Protein AF-0000000080941948 (afdb_homodimer)

Sequence (442 aa):
MSKGDKVEVLDFWASPFCGRVKIALEEKGVNHVASEEDVFGAKSELLLKSNPIHQRVPVLLHNDKPIAESAVIVSYIDEVWPSKSLLPSNAYDRAQARFWVDYIDKKVFETGRSIWASNGEERKVGTRDFIEVLKHLEEALGEKEYFGGDAFGYLDIIAIPHSAWFLAYEELGGFKVADHSPKISAWVKRCLQRESVAKVLPDPHKIYQFVLHFRKMSGLDMSKGDKVEVLDFWASPFCGRVKIALEEKGVNHVASEEDVFGAKSELLLKSNPIHQRVPVLLHNDKPIAESAVIVSYIDEVWPSKSLLPSNAYDRAQARFWVDYIDKKVFETGRSIWASNGEERKVGTRDFIEVLKHLEEALGEKEYFGGDAFGYLDIIAIPHSAWFLAYEELGGFKVADHSPKISAWVKRCLQRESVAKVLPDPHKIYQFVLHFRKMSGLD

Radius of gyration: 22.26 Å; Cα contacts (8 Å, |Δi|>4): 668; chains: 2; bounding box: 57×55×51 Å

Solvent-accessible surface area (backbone atoms only — not comparable to full-atom values): 23517 Å² total; per-residue (Å²): 114,78,92,76,68,48,36,36,31,39,26,40,84,84,39,37,49,28,36,23,40,52,27,47,34,46,70,64,63,50,75,66,46,76,43,77,52,46,84,87,62,74,67,50,70,65,50,42,69,56,28,66,86,78,56,58,74,25,31,39,26,55,69,82,42,61,39,51,51,38,74,44,39,38,53,37,49,36,65,75,47,58,89,62,69,37,60,60,88,49,62,68,57,36,35,53,42,51,40,52,47,53,48,43,71,65,42,52,60,54,26,48,46,34,21,65,75,43,60,71,69,57,14,52,50,18,37,53,51,34,52,51,53,45,40,56,50,32,60,65,32,56,88,41,71,24,66,73,29,88,43,84,27,48,55,39,41,66,50,54,35,52,56,35,47,43,56,36,42,23,67,68,49,70,55,55,63,54,80,73,25,47,62,47,44,51,38,50,58,57,49,51,70,35,66,43,42,49,74,56,55,54,57,34,66,59,45,32,52,50,51,53,50,52,28,43,76,69,63,75,95,113,79,90,76,66,47,36,37,32,38,26,40,85,84,39,38,48,28,35,23,41,52,27,47,33,46,71,64,63,50,73,68,46,76,42,77,50,47,85,88,62,72,67,49,70,64,50,42,68,54,28,67,85,79,55,58,74,26,30,39,26,55,71,82,44,60,38,50,50,38,72,43,38,38,53,39,49,34,65,75,47,58,92,62,69,35,61,60,88,50,62,67,58,36,35,52,43,52,42,50,47,52,48,44,71,65,41,52,59,55,26,47,45,35,21,66,76,44,59,71,67,56,14,51,51,17,37,53,51,34,52,52,53,45,41,55,50,32,59,66,31,56,90,42,71,26,65,71,30,89,42,85,26,47,55,41,42,66,50,54,36,51,58,35,47,44,56,38,42,24,68,67,48,69,53,56,62,55,79,72,27,47,64,46,43,51,38,50,57,56,50,52,69,36,65,41,42,50,73,56,54,55,58,34,66,58,45,32,52,49,50,53,50,51,28,42,77,69,63,75,94

Secondary structure (DSSP, 8-state):
--TT--EEEEE-TT-HHHHHHHHHHHHHT---EEEE--SSS---HHHHHHSTTT--S-EEEETTEEEESHHHHHHHHHHHSTTS--S-SSHHHHHHHHHHHHHHHHHHHHHHHHHHT--HHHHHHHHHHHHHHHHHHHHHHTT-SBTTBSS--HHHHHHGGGGGGHHHHHHHHT--HHHH-HHHHHHHHHHHTSHHHHHHSPPHHHHHHHHHHHHHHTT--/--TT--EEEEE-TT-HHHHHHHHHHHHHT---EEEE--SSS---HHHHHHSTTT--S-EEEETTEEEESHHHHHHHHHHHSTTS--S-SSHHHHHHHHHHHHHHHHHHHHHHHHHHT--HHHHHHHHHHHHHHHHHHHHHHTT-SBTTBSS--HHHHHHGGGGGGHHHHHHHHT--HHHH-HHHHHHHHHHHTSHHHHHHSPPHHHHHHHHHHHHHHTT--

pLDDT: mean 95.29, std 6.96, range [37.16, 98.75]

Foldseek 3Di:
DPVDKAKEWADAQLDLLSQLLQLLCVVLVHDYYYDYADPPDDGDPLLCVLCVPPSDDTWMQINHHTDDDSLRNSVVSCVVRVPDHQADDDDVRNVVLVVVLVLCVPQQVVLLCQQLQADDPSNQVSLVSNLVSLVVVLVCCDPALESSHPDHHSSCSSHQLSVLQQVLNCVRSVHHSCVRRVSVVNSNVSVCPDPSNVVRHDHSVVSNVVSVVVCVVVPND/DPVDKAKEWADAQLDLLSQLLQLLCVVLVHDYYYDYADPPDDGDPLLCVLCVPPSDDTWMQINHHTDDDSLRSSVVSCVVRVPDHQADDDDVRNVVLVVVLVLCVPQQVVLLCQQLQADDPSNQVSLVSNLVSLVVVLVCCDPALESSRPDHHSSCSSHQLSVLQQVLNCVRSVHHSCVRRVSVVNSNVSVCPDPSNVVRHDHSVVSNVVSVVVCVVVVND

Structure (mmCIF, N/CA/C/O backbone):
data_AF-0000000080941948-model_v1
#
loop_
_entity.id
_entity.type
_entity.pdbx_description
1 polymer 'Glutathione S-transferase'
#
loop_
_atom_site.group_PDB
_atom_site.id
_atom_site.type_symbol
_atom_site.label_atom_id
_atom_site.label_alt_id
_atom_site.label_comp_id
_atom_site.label_asym_id
_atom_site.label_entity_id
_atom_site.label_seq_id
_atom_site.pdbx_PDB_ins_code
_atom_site.Cartn_x
_atom_site.Cartn_y
_atom_site.Cartn_z
_atom_site.occupancy
_atom_site.B_iso_or_equiv
_atom_site.auth_seq_id
_atom_site.auth_comp_id
_atom_site.auth_asym_id
_atom_site.auth_atom_id
_atom_site.pdbx_PDB_model_num
ATOM 1 N N . MET A 1 1 ? 27.203 -13.016 -3.533 1 37.16 1 MET A N 1
ATOM 2 C CA . MET A 1 1 ? 26.156 -13.656 -2.744 1 37.16 1 MET A CA 1
ATOM 3 C C . MET A 1 1 ? 26.406 -13.461 -1.252 1 37.16 1 MET A C 1
ATOM 5 O O . MET A 1 1 ? 27.469 -13.828 -0.743 1 37.16 1 MET A O 1
ATOM 9 N N . SER A 1 2 ? 25.922 -12.461 -0.66 1 44.16 2 SER A N 1
ATOM 10 C CA . SER A 1 2 ? 26.641 -12.07 0.542 1 44.16 2 SER A CA 1
ATOM 11 C C . SER A 1 2 ? 26.812 -13.242 1.5 1 44.16 2 SER A C 1
ATOM 13 O O . SER A 1 2 ? 25.828 -13.812 1.965 1 44.16 2 SER A O 1
ATOM 15 N N . LYS A 1 3 ? 27.766 -14.141 1.354 1 53.25 3 LYS A N 1
ATOM 16 C CA . LYS A 1 3 ? 28.297 -15.367 1.944 1 53.25 3 LYS A CA 1
ATOM 17 C C . LYS A 1 3 ? 28.047 -15.398 3.449 1 53.25 3 LYS A C 1
ATOM 19 O O . LYS A 1 3 ? 27.969 -16.469 4.047 1 53.25 3 LYS A O 1
ATOM 24 N N . GLY A 1 4 ? 27.406 -14.281 4.047 1 74.44 4 GLY A N 1
ATOM 25 C CA . GLY A 1 4 ? 27.375 -14.297 5.5 1 74.44 4 GLY A CA 1
ATOM 26 C C . GLY A 1 4 ? 26.047 -13.844 6.074 1 74.44 4 GLY A C 1
ATOM 27 O O . GLY A 1 4 ? 25.812 -13.945 7.281 1 74.44 4 GLY A O 1
ATOM 28 N N . ASP A 1 5 ? 25.016 -13.508 5.098 1 87.62 5 ASP A N 1
ATOM 29 C CA . ASP A 1 5 ? 23.766 -13 5.684 1 87.62 5 ASP A CA 1
ATOM 30 C C . ASP A 1 5 ? 22.828 -14.141 6.059 1 87.62 5 ASP A C 1
ATOM 32 O O . ASP A 1 5 ? 22.734 -15.133 5.328 1 87.62 5 ASP A O 1
ATOM 36 N N . LYS A 1 6 ? 22.281 -14.07 7.246 1 96.06 6 LYS A N 1
ATOM 37 C CA . LYS A 1 6 ? 21.172 -14.945 7.625 1 96.06 6 LYS A CA 1
ATOM 38 C C . LYS A 1 6 ? 19.844 -14.414 7.094 1 96.06 6 LYS A C 1
ATOM 40 O O . LYS A 1 6 ? 19.438 -13.305 7.43 1 96.06 6 LYS A O 1
ATOM 45 N N . VAL A 1 7 ? 19.25 -15.188 6.199 1 98.06 7 VAL A N 1
ATOM 46 C CA . VAL A 1 7 ? 17.969 -14.789 5.602 1 98.06 7 VAL A CA 1
ATOM 47 C C . VAL A 1 7 ? 16.906 -15.844 5.898 1 98.06 7 VAL A C 1
ATOM 49 O O . VAL A 1 7 ? 17.062 -17.016 5.523 1 98.06 7 VAL A O 1
ATOM 52 N N . GLU A 1 8 ? 15.852 -15.383 6.617 1 98.12 8 GLU A N 1
ATOM 53 C CA . GLU A 1 8 ? 14.75 -16.266 7 1 98.12 8 GLU A CA 1
ATOM 54 C C . GLU A 1 8 ? 13.398 -15.648 6.648 1 98.12 8 GLU A C 1
ATOM 56 O O . GLU A 1 8 ? 13.211 -14.438 6.781 1 98.12 8 GLU A O 1
ATOM 61 N N . VAL A 1 9 ? 12.516 -16.531 6.16 1 98.38 9 VAL A N 1
ATOM 62 C CA . VAL A 1 9 ? 11.156 -16.094 5.84 1 98.38 9 VAL A CA 1
ATOM 63 C C . VAL A 1 9 ? 10.156 -16.828 6.719 1 98.38 9 VAL A C 1
ATOM 65 O O . VAL A 1 9 ? 10.102 -18.062 6.707 1 98.38 9 VAL A O 1
ATOM 68 N N . LEU A 1 10 ? 9.461 -16.062 7.57 1 98.31 10 LEU A N 1
ATOM 69 C CA . LEU A 1 10 ? 8.289 -16.656 8.211 1 98.31 10 LEU A CA 1
ATOM 70 C C . LEU A 1 10 ? 7.152 -16.828 7.203 1 98.31 10 LEU A C 1
ATOM 72 O O . LEU A 1 10 ? 6.664 -15.852 6.641 1 98.31 10 LEU A O 1
ATOM 76 N N . ASP A 1 11 ? 6.734 -18.031 7.125 1 96.06 11 ASP A N 1
ATOM 77 C CA . ASP A 1 11 ? 6.047 -18.422 5.898 1 96.06 11 ASP A CA 1
ATOM 78 C C . ASP A 1 11 ? 4.746 -19.156 6.215 1 96.06 11 ASP A C 1
ATOM 80 O O . ASP A 1 11 ? 4.508 -19.547 7.359 1 96.06 11 ASP A O 1
ATOM 84 N N . PHE A 1 12 ? 3.916 -19.25 5.219 1 96.19 12 PHE A N 1
ATOM 85 C CA . PHE A 1 12 ? 2.758 -20.125 5.086 1 96.19 12 PHE A CA 1
ATOM 86 C C . PHE A 1 12 ? 2.627 -20.641 3.658 1 96.19 12 PHE A C 1
ATOM 88 O O . PHE A 1 12 ? 2.584 -19.844 2.711 1 96.19 12 PHE A O 1
ATOM 95 N N . TRP A 1 13 ? 2.543 -21.906 3.451 1 95 13 TRP A N 1
ATOM 96 C CA . TRP A 1 13 ? 2.727 -22.531 2.146 1 95 13 TRP A CA 1
ATOM 97 C C . TRP A 1 13 ? 1.67 -22.062 1.158 1 95 13 TRP A C 1
ATOM 99 O O . TRP A 1 13 ? 1.933 -21.969 -0.044 1 95 13 TRP A O 1
ATOM 109 N N . ALA A 1 14 ? 0.53 -21.719 1.651 1 95.38 14 ALA A N 1
ATOM 110 C CA . ALA A 1 14 ? -0.587 -21.422 0.759 1 95.38 14 ALA A CA 1
ATOM 111 C C . ALA A 1 14 ? -0.717 -19.922 0.52 1 95.38 14 ALA A C 1
ATOM 113 O O . ALA A 1 14 ? -1.567 -19.484 -0.258 1 95.38 14 ALA A O 1
ATOM 114 N N . SER A 1 15 ? 0.079 -19.156 1.176 1 96.25 15 SER A N 1
ATOM 115 C CA . SER A 1 15 ? -0.044 -17.703 1.107 1 96.25 15 SER A CA 1
ATOM 116 C C . SER A 1 15 ? 0.596 -17.156 -0.163 1 96.25 15 SER A C 1
ATOM 118 O O . SER A 1 15 ? 1.804 -17.297 -0.366 1 96.25 15 SER A O 1
ATOM 120 N N . PRO A 1 16 ? -0.18 -16.5 -1.015 1 97.75 16 PRO A N 1
ATOM 121 C CA . PRO A 1 16 ? 0.417 -15.852 -2.186 1 97.75 16 PRO A CA 1
ATOM 122 C C . PRO A 1 16 ? 1.403 -14.75 -1.812 1 97.75 16 PRO A C 1
ATOM 124 O O . PRO A 1 16 ? 2.316 -14.445 -2.584 1 97.75 16 PRO A O 1
ATOM 127 N N . PHE A 1 17 ? 1.238 -14.156 -0.664 1 98.12 17 PHE A N 1
ATOM 128 C CA . PHE A 1 17 ? 2.113 -13.078 -0.21 1 98.12 17 PHE A CA 1
ATOM 129 C C . PHE A 1 17 ? 3.484 -13.625 0.175 1 98.12 17 PHE A C 1
ATOM 131 O O . PHE A 1 17 ? 4.508 -12.992 -0.103 1 98.12 17 PHE A O 1
ATOM 138 N N . CYS A 1 18 ? 3.463 -14.766 0.774 1 98.25 18 CYS A N 1
ATOM 139 C CA . CYS A 1 18 ? 4.73 -15.43 1.053 1 98.25 18 CYS A CA 1
ATOM 140 C C . CYS A 1 18 ? 5.43 -15.836 -0.239 1 98.25 18 CYS A C 1
ATOM 142 O O . CYS A 1 18 ? 6.656 -15.773 -0.331 1 98.25 18 CYS A O 1
ATOM 144 N N . GLY A 1 19 ? 4.613 -16.25 -1.201 1 98.44 19 GLY A N 1
ATOM 145 C CA . GLY A 1 19 ? 5.168 -16.609 -2.5 1 98.44 19 GLY A CA 1
ATOM 146 C C . GLY A 1 19 ? 5.938 -15.477 -3.15 1 98.44 19 GLY A C 1
ATOM 147 O O . GLY A 1 19 ? 6.973 -15.703 -3.779 1 98.44 19 GLY A O 1
ATOM 148 N N . ARG A 1 20 ? 5.473 -14.242 -3.016 1 98.69 20 ARG A N 1
ATOM 149 C CA . ARG A 1 20 ? 6.148 -13.062 -3.545 1 98.69 20 ARG A CA 1
ATOM 150 C C . ARG A 1 20 ? 7.59 -12.984 -3.051 1 98.69 20 ARG A C 1
ATOM 152 O O . ARG A 1 20 ? 8.516 -12.82 -3.846 1 98.69 20 ARG A O 1
ATOM 159 N N . VAL A 1 21 ? 7.734 -13.141 -1.764 1 98.75 21 VAL A N 1
ATOM 160 C CA . VAL A 1 21 ? 9.016 -12.969 -1.088 1 98.75 21 VAL A CA 1
ATOM 161 C C . VAL A 1 21 ? 9.984 -14.07 -1.518 1 98.75 21 VAL A C 1
ATOM 163 O O . VAL A 1 21 ? 11.125 -13.797 -1.879 1 98.75 21 VAL A O 1
ATOM 166 N N . LYS A 1 22 ? 9.469 -15.266 -1.565 1 98.56 22 LYS A N 1
ATOM 167 C CA . LYS A 1 22 ? 10.312 -16.406 -1.91 1 98.56 22 LYS A CA 1
ATOM 168 C C . LYS A 1 22 ? 10.75 -16.344 -3.371 1 98.56 22 LYS A C 1
ATOM 170 O O . LYS A 1 22 ? 11.914 -16.625 -3.689 1 98.56 22 LYS A O 1
ATOM 175 N N . ILE A 1 23 ? 9.859 -15.969 -4.227 1 98.5 23 ILE A N 1
ATOM 176 C CA . ILE A 1 23 ? 10.211 -15.844 -5.637 1 98.5 23 ILE A CA 1
ATOM 177 C C . ILE A 1 23 ? 11.266 -14.758 -5.812 1 98.5 23 ILE A C 1
ATOM 179 O O . ILE A 1 23 ? 12.234 -14.938 -6.555 1 98.5 23 ILE A O 1
ATOM 183 N N . ALA A 1 24 ? 11.094 -13.617 -5.141 1 98.31 24 ALA A N 1
ATOM 184 C CA . ALA A 1 24 ? 12.07 -12.531 -5.223 1 98.31 24 ALA A CA 1
ATOM 185 C C . ALA A 1 24 ? 13.453 -13.008 -4.777 1 98.31 24 ALA A C 1
ATOM 187 O O . ALA A 1 24 ? 14.461 -12.711 -5.426 1 98.31 24 ALA A O 1
ATOM 188 N N . LEU A 1 25 ? 13.523 -13.75 -3.68 1 97.94 25 LEU A N 1
ATOM 189 C CA . LEU A 1 25 ? 14.789 -14.266 -3.172 1 97.94 25 LEU A CA 1
ATOM 190 C C . LEU A 1 25 ? 15.422 -15.227 -4.164 1 97.94 25 LEU A C 1
ATOM 192 O O . LEU A 1 25 ? 16.625 -15.188 -4.398 1 97.94 25 LEU A O 1
ATOM 196 N N . GLU A 1 26 ? 14.586 -16.094 -4.738 1 97.25 26 GLU A N 1
ATOM 197 C CA . GLU A 1 26 ? 15.078 -17.016 -5.746 1 97.25 26 GLU A CA 1
ATOM 198 C C . GLU A 1 26 ? 15.641 -16.281 -6.957 1 97.25 26 GLU A C 1
ATOM 200 O O . GLU A 1 26 ? 16.688 -16.641 -7.48 1 97.25 26 GLU A O 1
ATOM 205 N N . GL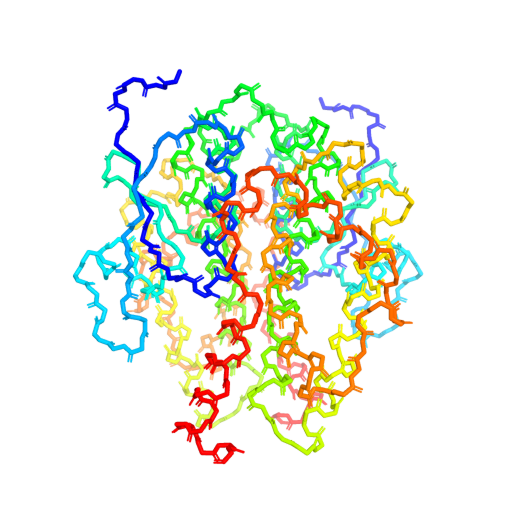U A 1 27 ? 14.938 -15.281 -7.391 1 96.88 27 GLU A N 1
ATOM 206 C CA . GLU A 1 27 ? 15.391 -14.492 -8.531 1 96.88 27 GLU A CA 1
ATOM 207 C C . GLU A 1 27 ? 16.75 -13.859 -8.258 1 96.88 27 GLU A C 1
ATOM 209 O O . GLU A 1 27 ? 17.562 -13.688 -9.172 1 96.88 27 GLU A O 1
ATOM 214 N N . LYS A 1 28 ? 17 -13.516 -6.992 1 96.5 28 LYS A N 1
ATOM 215 C CA . LYS A 1 28 ? 18.25 -12.859 -6.602 1 96.5 28 LYS A CA 1
ATOM 216 C C . LYS A 1 28 ? 19.328 -13.875 -6.25 1 96.5 28 LYS A C 1
ATOM 218 O O . LYS A 1 28 ? 20.484 -13.516 -6.008 1 96.5 28 LYS A O 1
ATOM 223 N N . GLY A 1 29 ? 18.938 -15.109 -6.211 1 95.06 29 GLY A N 1
ATOM 224 C CA . GLY A 1 29 ? 19.891 -16.156 -5.852 1 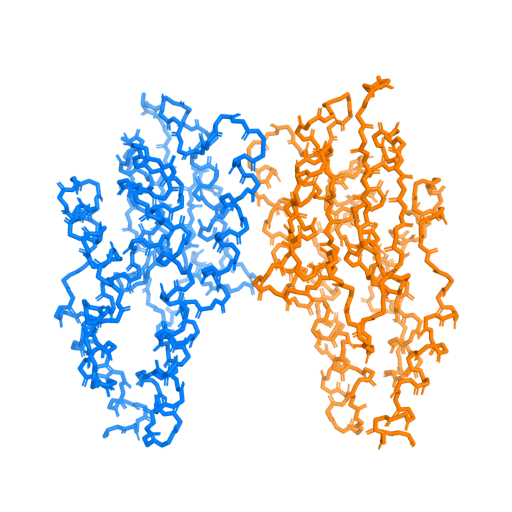95.06 29 GLY A CA 1
ATOM 225 C C . GLY A 1 29 ? 20.312 -16.109 -4.395 1 95.06 29 GLY A C 1
ATOM 226 O O . GLY A 1 29 ? 21.453 -16.422 -4.062 1 95.06 29 GLY A O 1
ATOM 227 N N . VAL A 1 30 ? 19.469 -15.656 -3.539 1 95.94 30 VAL A N 1
ATOM 228 C CA . VAL A 1 30 ? 19.766 -15.508 -2.119 1 95.94 30 VAL A CA 1
ATOM 229 C C . VAL A 1 30 ? 19.328 -16.766 -1.366 1 95.94 30 VAL A C 1
ATOM 231 O O . VAL A 1 30 ? 18.156 -17.141 -1.396 1 95.94 30 VAL A O 1
ATOM 234 N N . ASN A 1 31 ? 20.25 -17.375 -0.738 1 95.75 31 ASN A N 1
ATOM 235 C CA . ASN A 1 31 ? 19.906 -18.5 0.12 1 95.75 31 ASN A CA 1
ATOM 236 C C . ASN A 1 31 ? 19.062 -18.062 1.31 1 95.75 31 ASN A C 1
ATOM 238 O O . ASN A 1 31 ? 19.328 -17.031 1.918 1 95.75 31 ASN A O 1
ATOM 242 N N . HIS A 1 32 ? 18.031 -18.875 1.542 1 96.81 32 HIS A N 1
ATOM 243 C CA . HIS A 1 32 ? 17.141 -18.516 2.639 1 96.81 32 HIS A CA 1
ATOM 244 C C . HIS A 1 32 ? 16.484 -19.766 3.234 1 96.81 32 HIS A C 1
ATOM 246 O O . HIS A 1 32 ? 16.453 -20.828 2.6 1 96.81 32 HIS A O 1
ATOM 252 N N . VAL A 1 33 ? 16.047 -19.547 4.445 1 95.81 33 VAL A N 1
ATOM 253 C CA . VAL A 1 33 ? 15.289 -20.594 5.129 1 95.81 33 VAL A CA 1
ATOM 254 C C . VAL A 1 33 ? 13.844 -20.141 5.301 1 95.81 33 VAL A C 1
ATOM 256 O O . VAL A 1 33 ? 13.578 -18.984 5.609 1 95.81 33 VAL A O 1
ATOM 259 N N . ALA A 1 34 ? 12.953 -21.062 5.016 1 93.75 34 ALA A N 1
ATOM 260 C CA . ALA A 1 34 ? 11.531 -20.781 5.25 1 93.75 34 ALA A CA 1
ATOM 261 C C . ALA A 1 34 ? 11.039 -21.484 6.516 1 93.75 34 ALA A C 1
ATOM 263 O O . ALA A 1 34 ? 11.266 -22.688 6.695 1 93.75 34 ALA A O 1
ATOM 264 N N . SER A 1 35 ? 10.469 -20.719 7.352 1 93.69 35 SER A N 1
ATOM 265 C CA . SER A 1 35 ? 9.883 -21.266 8.57 1 93.69 35 SER A CA 1
ATOM 266 C C . SER A 1 35 ? 8.359 -21.172 8.539 1 93.69 35 SER A C 1
ATOM 268 O O . SER A 1 35 ? 7.793 -20.078 8.633 1 93.69 35 SER A O 1
ATOM 270 N N . GLU A 1 36 ? 7.789 -22.281 8.461 1 92.75 36 GLU A N 1
ATOM 271 C CA . GLU A 1 36 ? 6.336 -22.344 8.344 1 92.75 36 GLU A CA 1
ATOM 272 C C . GLU A 1 36 ? 5.66 -21.922 9.641 1 92.75 36 GLU A C 1
ATOM 274 O O . GLU A 1 36 ? 6.094 -22.297 10.734 1 92.75 36 GLU A O 1
ATOM 279 N N . GLU A 1 37 ? 4.664 -21.125 9.484 1 92.44 37 GLU A N 1
ATOM 280 C CA . GLU A 1 37 ? 3.875 -20.656 10.617 1 92.44 37 GLU A CA 1
ATOM 281 C C . GLU A 1 37 ? 2.488 -21.297 10.625 1 92.44 37 GLU A C 1
ATOM 283 O O . GLU A 1 37 ? 1.922 -21.578 9.57 1 92.44 37 GLU A O 1
ATOM 288 N N . ASP A 1 38 ? 1.988 -21.562 11.781 1 86.94 38 ASP A N 1
ATOM 289 C CA . ASP A 1 38 ? 0.59 -21.953 11.945 1 86.94 38 ASP A CA 1
ATOM 290 C C . ASP A 1 38 ? -0.321 -20.734 11.977 1 86.94 38 ASP A C 1
ATOM 292 O O . ASP A 1 38 ? -0.547 -20.141 13.039 1 86.94 38 ASP A O 1
ATOM 296 N N . VAL A 1 39 ? -0.948 -20.469 10.898 1 80.56 39 VAL A N 1
ATOM 297 C CA . VAL A 1 39 ? -1.672 -19.219 10.781 1 80.56 39 VAL A CA 1
ATOM 298 C C . VAL A 1 39 ? -3.096 -19.391 11.305 1 80.56 39 VAL A C 1
ATOM 300 O O . VAL A 1 39 ? -3.787 -18.406 11.578 1 80.56 39 VAL A O 1
ATOM 303 N N . PHE A 1 40 ? -3.555 -20.531 11.469 1 79.12 40 PHE A N 1
ATOM 304 C CA . PHE A 1 40 ? -4.914 -20.781 11.945 1 79.12 40 PHE A CA 1
ATOM 305 C C . PHE A 1 40 ? -4.91 -21.188 13.406 1 79.12 40 PHE A C 1
ATOM 307 O O . PHE A 1 40 ? -5.961 -21.203 14.055 1 79.12 40 PHE A O 1
ATOM 314 N N . GLY A 1 41 ? -3.732 -21.547 13.836 1 81.12 41 GLY A N 1
ATOM 315 C CA . GLY A 1 41 ? -3.611 -21.938 15.227 1 81.12 41 GLY A CA 1
ATOM 316 C C . GLY A 1 41 ? -2.879 -20.922 16.078 1 81.12 41 GLY A C 1
ATOM 317 O O . GLY A 1 41 ? -3.207 -19.734 16.047 1 81.12 41 GLY A O 1
ATOM 318 N N . ALA A 1 42 ? -2.02 -21.469 16.859 1 85.62 42 ALA A N 1
ATOM 319 C CA . ALA A 1 42 ? -1.243 -20.594 17.734 1 85.62 42 ALA A CA 1
ATOM 320 C C . ALA A 1 42 ? -0.043 -20 17 1 85.62 42 ALA A C 1
ATOM 322 O O . ALA A 1 42 ? 0.848 -20.734 16.562 1 85.62 42 ALA A O 1
ATOM 323 N N . LYS A 1 43 ? -0.06 -18.734 16.844 1 90.62 43 LYS A N 1
ATOM 324 C CA . LYS A 1 43 ? 1.056 -18.047 16.203 1 90.62 43 LYS A CA 1
ATOM 325 C C . LYS A 1 43 ? 2.33 -18.172 17.031 1 90.62 43 LYS A C 1
ATOM 327 O O . LYS A 1 43 ? 2.277 -18.156 18.266 1 90.62 43 LYS A O 1
ATOM 332 N N . SER A 1 44 ? 3.436 -18.297 16.375 1 94 44 SER A N 1
ATOM 333 C CA . SER A 1 44 ? 4.711 -18.453 17.078 1 94 44 SER A CA 1
ATOM 334 C C . SER A 1 44 ? 5.121 -17.156 17.766 1 94 44 SER A C 1
ATOM 336 O O . SER A 1 44 ? 4.734 -16.062 17.344 1 94 44 SER A O 1
ATOM 338 N N . GLU A 1 45 ? 5.91 -17.281 18.781 1 94.75 45 GLU A N 1
ATOM 339 C CA . GLU A 1 45 ? 6.469 -16.125 19.469 1 94.75 45 GLU A CA 1
ATOM 340 C C . GLU A 1 45 ? 7.336 -15.289 18.531 1 94.75 45 GLU A C 1
ATOM 342 O O . GLU A 1 45 ? 7.348 -14.062 18.625 1 94.75 45 GLU A O 1
ATOM 347 N N . LEU A 1 46 ? 7.984 -15.977 17.688 1 95.31 46 LEU A N 1
ATOM 348 C CA . LEU A 1 46 ? 8.852 -15.289 16.734 1 95.31 46 LEU A CA 1
ATOM 349 C C . LEU A 1 46 ? 8.047 -14.398 15.805 1 95.31 46 LEU A C 1
ATOM 351 O O . LEU A 1 46 ? 8.422 -13.25 15.555 1 95.31 46 LEU A O 1
ATOM 355 N N . LEU A 1 47 ? 6.957 -14.914 15.297 1 96.25 47 LEU A N 1
ATOM 356 C CA . LEU A 1 47 ? 6.098 -14.117 14.422 1 96.25 47 LEU A CA 1
ATOM 357 C C . LEU A 1 47 ? 5.52 -12.922 15.172 1 96.25 47 LEU A C 1
ATOM 359 O O . LEU A 1 47 ? 5.539 -11.797 14.664 1 96.25 47 LEU A O 1
ATOM 363 N N . LEU A 1 48 ? 5.055 -13.172 16.391 1 95.75 48 LEU A N 1
ATOM 364 C CA . LEU A 1 48 ? 4.445 -12.117 17.188 1 95.75 48 LEU A CA 1
ATOM 365 C C . LEU A 1 48 ? 5.457 -11.023 17.5 1 95.75 48 LEU A C 1
ATOM 367 O O . LEU A 1 48 ? 5.125 -9.836 17.484 1 95.75 48 LEU A O 1
ATOM 371 N N . LYS A 1 49 ? 6.668 -11.359 17.688 1 96.38 49 LYS A N 1
ATOM 372 C CA . LYS A 1 49 ? 7.734 -10.406 17.984 1 96.38 49 LYS A CA 1
ATOM 373 C C . LYS A 1 49 ? 8.195 -9.688 16.719 1 96.38 49 LYS A C 1
ATOM 375 O O . LYS A 1 49 ? 8.523 -8.5 16.766 1 96.38 49 LYS A O 1
ATOM 380 N N . SER A 1 50 ? 8.188 -10.391 15.602 1 96.62 50 SER A N 1
ATOM 381 C CA . SER A 1 50 ? 8.742 -9.859 14.359 1 96.62 50 SER A CA 1
ATOM 382 C C . SER A 1 50 ? 7.738 -8.961 13.641 1 96.62 50 SER A C 1
ATOM 384 O O . SER A 1 50 ? 8.125 -8.109 12.844 1 96.62 50 SER A O 1
ATOM 386 N N . ASN A 1 51 ? 6.52 -9.164 13.898 1 96.69 51 ASN A N 1
ATOM 387 C CA . ASN A 1 51 ? 5.441 -8.352 13.352 1 96.69 51 ASN A CA 1
ATOM 388 C C . ASN A 1 51 ? 4.355 -8.086 14.383 1 96.69 51 ASN A C 1
ATOM 390 O O . ASN A 1 51 ? 3.225 -8.555 14.242 1 96.69 51 ASN A O 1
ATOM 394 N N . PRO A 1 52 ? 4.621 -7.297 15.336 1 95.12 52 PRO A N 1
ATOM 395 C CA . PRO A 1 52 ? 3.717 -7.125 16.469 1 95.12 52 PRO A CA 1
ATOM 396 C C . PRO A 1 52 ? 2.436 -6.379 16.109 1 95.12 52 PRO A C 1
ATOM 398 O O . PRO A 1 52 ? 1.439 -6.465 16.828 1 95.12 52 PRO A O 1
ATOM 401 N N . ILE A 1 53 ? 2.447 -5.711 15.047 1 95 53 ILE A N 1
ATOM 402 C CA . ILE A 1 53 ? 1.304 -4.891 14.672 1 95 53 ILE A CA 1
ATOM 403 C C . ILE A 1 53 ? 0.245 -5.758 14 1 95 53 ILE A C 1
ATOM 405 O O . ILE A 1 53 ? -0.898 -5.82 14.453 1 95 53 ILE A O 1
ATOM 409 N N . HIS A 1 54 ? 0.603 -6.527 12.945 1 94.12 54 HIS A N 1
ATOM 410 C CA . HIS A 1 54 ? -0.364 -7.297 12.172 1 94.12 54 HIS A CA 1
ATOM 411 C C . HIS A 1 54 ? -0.343 -8.773 12.57 1 94.12 54 HIS A C 1
ATOM 413 O O . HIS A 1 54 ? -1.316 -9.492 12.344 1 94.12 54 HIS A O 1
ATOM 419 N N . GLN A 1 55 ? 0.858 -9.211 13.062 1 95.25 55 GLN A N 1
ATOM 420 C CA . GLN A 1 55 ? 1.046 -10.602 13.469 1 95.25 55 GLN A CA 1
ATOM 421 C C . GLN A 1 55 ? 0.71 -11.562 12.328 1 95.25 55 GLN A C 1
ATOM 423 O O . GLN A 1 55 ? 0.023 -12.562 12.531 1 95.25 55 GLN A O 1
ATOM 428 N N . ARG A 1 56 ? 1.144 -11.211 11.148 1 94.88 56 ARG A N 1
ATOM 429 C CA . ARG A 1 56 ? 0.852 -12.008 9.961 1 94.88 56 ARG A CA 1
ATOM 430 C C . ARG A 1 56 ? 2.127 -12.32 9.188 1 94.88 56 ARG A C 1
ATOM 432 O O . ARG A 1 56 ? 3.145 -11.648 9.352 1 94.88 56 ARG A O 1
ATOM 439 N N . VAL A 1 57 ? 2.08 -13.305 8.367 1 96.62 57 VAL A N 1
ATOM 440 C CA . VAL A 1 57 ? 3.133 -13.625 7.406 1 96.62 57 VAL A CA 1
ATOM 441 C C . VAL A 1 57 ? 2.859 -12.922 6.078 1 96.62 57 VAL A C 1
ATOM 443 O O . VAL A 1 57 ? 1.723 -12.539 5.797 1 96.62 57 VAL A O 1
ATOM 446 N N . PRO A 1 58 ? 3.85 -12.703 5.297 1 98.12 58 PRO A N 1
ATOM 447 C CA . PRO A 1 58 ? 5.258 -13.055 5.492 1 98.12 58 PRO A CA 1
ATOM 448 C C . PRO A 1 58 ? 6.008 -12.031 6.34 1 98.12 58 PRO A C 1
ATOM 450 O O . PRO A 1 58 ? 5.617 -10.859 6.391 1 98.12 58 PRO A O 1
ATOM 453 N N . VAL A 1 59 ? 7.004 -12.484 7.031 1 98.56 59 VAL A N 1
ATOM 454 C CA . VAL A 1 59 ? 8.039 -11.641 7.621 1 98.56 59 VAL A CA 1
ATOM 455 C C . VAL A 1 59 ? 9.414 -12.102 7.148 1 98.56 59 VAL A C 1
ATOM 457 O O . VAL A 1 59 ? 9.727 -13.297 7.207 1 98.56 59 VAL A O 1
ATOM 460 N N . LEU A 1 60 ? 10.18 -11.242 6.57 1 98.75 60 LEU A N 1
ATOM 461 C CA . LEU A 1 60 ? 11.57 -11.516 6.242 1 98.75 60 LEU A CA 1
ATOM 462 C C . LEU A 1 60 ? 12.492 -11.133 7.398 1 98.75 60 LEU A C 1
ATOM 464 O O . LEU A 1 60 ? 12.438 -10 7.887 1 98.75 60 LEU A O 1
ATOM 468 N N . LEU A 1 61 ? 13.203 -12.039 7.859 1 98.5 61 LEU A N 1
ATOM 469 C CA . LEU A 1 61 ? 14.258 -11.773 8.828 1 98.5 61 LEU A CA 1
ATOM 470 C C . LEU A 1 61 ? 15.625 -11.727 8.148 1 98.5 61 LEU A C 1
ATOM 472 O O . LEU A 1 61 ? 16.125 -12.758 7.699 1 98.5 61 LEU A O 1
ATOM 476 N N . HIS A 1 62 ? 16.203 -10.594 7.98 1 98.31 62 HIS A N 1
ATOM 477 C CA . HIS A 1 62 ? 17.547 -10.406 7.453 1 98.31 62 HIS A CA 1
ATOM 478 C C . HIS A 1 62 ? 18.531 -10.078 8.57 1 98.31 62 HIS A C 1
ATOM 480 O O . HIS A 1 62 ? 18.531 -8.961 9.094 1 98.31 62 HIS A O 1
ATOM 486 N N . ASN A 1 63 ? 19.406 -11.039 8.945 1 97.25 63 ASN A N 1
ATOM 487 C CA . ASN A 1 63 ? 20.281 -10.906 10.109 1 97.25 63 ASN A CA 1
ATOM 488 C C . ASN A 1 63 ? 19.5 -10.516 11.352 1 97.25 63 ASN A C 1
ATOM 490 O O . ASN A 1 63 ? 19.859 -9.555 12.047 1 97.25 63 ASN A O 1
ATOM 494 N N . ASP A 1 64 ? 18.344 -11.117 11.484 1 95.88 64 ASP A N 1
ATOM 495 C CA . ASP A 1 64 ? 17.469 -11.055 12.656 1 95.88 64 ASP A CA 1
ATOM 496 C C . ASP A 1 64 ? 16.703 -9.742 12.703 1 95.88 64 ASP A C 1
ATOM 498 O O . ASP A 1 64 ? 16.047 -9.422 13.703 1 95.88 64 ASP A O 1
ATOM 502 N N . LYS A 1 65 ? 16.75 -8.977 11.648 1 97.5 65 LYS A N 1
ATOM 503 C CA . LYS A 1 65 ? 15.938 -7.766 11.523 1 97.5 65 LYS A CA 1
ATOM 504 C C . LYS A 1 65 ? 14.688 -8.023 10.695 1 97.5 65 LYS A C 1
ATOM 506 O O . LYS A 1 65 ? 14.773 -8.414 9.531 1 97.5 65 LYS A O 1
ATOM 511 N N . PRO A 1 66 ? 13.539 -7.75 11.258 1 98.38 66 PRO A N 1
ATOM 512 C CA . PRO A 1 66 ? 12.289 -8.109 10.57 1 98.38 66 PRO A CA 1
ATOM 513 C C . PRO A 1 66 ? 11.836 -7.043 9.578 1 98.38 66 PRO A C 1
ATOM 515 O O . PRO A 1 66 ? 11.984 -5.848 9.844 1 98.38 66 PRO A O 1
ATOM 518 N N . ILE A 1 67 ? 11.391 -7.473 8.5 1 98.44 67 ILE A N 1
ATOM 519 C CA . ILE A 1 67 ? 10.688 -6.664 7.508 1 98.44 67 ILE A CA 1
ATOM 520 C C . ILE A 1 67 ? 9.336 -7.297 7.188 1 98.44 67 ILE A C 1
ATOM 522 O O . ILE A 1 67 ? 9.258 -8.492 6.898 1 98.44 67 ILE A O 1
ATOM 526 N N . ALA A 1 68 ? 8.297 -6.422 7.246 1 97.69 68 ALA A N 1
ATOM 527 C CA . ALA A 1 68 ? 6.945 -6.941 7.039 1 97.69 68 ALA A CA 1
ATOM 528 C C . ALA A 1 68 ? 6.293 -6.297 5.824 1 97.69 68 ALA A C 1
ATOM 530 O O . ALA A 1 68 ? 6.777 -5.285 5.312 1 97.69 68 ALA A O 1
ATOM 531 N N . GLU A 1 69 ? 5.184 -6.891 5.418 1 97.31 69 GLU A N 1
ATOM 532 C CA . GLU A 1 69 ? 4.438 -6.547 4.211 1 97.31 69 GLU A CA 1
ATOM 533 C C . GLU A 1 69 ? 5.156 -7.047 2.957 1 97.31 69 GLU A C 1
ATOM 535 O O . GLU A 1 69 ? 6.258 -6.59 2.646 1 97.31 69 GLU A O 1
ATOM 540 N N . SER A 1 70 ? 4.531 -7.867 2.232 1 98.19 70 SER A N 1
ATOM 541 C CA . SER A 1 70 ? 5.168 -8.633 1.163 1 98.19 70 SER A CA 1
ATOM 542 C C . SER A 1 70 ? 5.723 -7.711 0.082 1 98.19 70 SER A C 1
ATOM 544 O O . SER A 1 70 ? 6.84 -7.91 -0.397 1 98.19 70 SER A O 1
ATOM 546 N N . ALA A 1 71 ? 4.938 -6.664 -0.302 1 97.88 71 ALA A N 1
ATOM 547 C CA . ALA A 1 71 ? 5.418 -5.75 -1.337 1 97.88 71 ALA A CA 1
ATOM 548 C C . ALA A 1 71 ? 6.633 -4.961 -0.853 1 97.88 71 ALA A C 1
ATOM 550 O O . ALA A 1 71 ? 7.559 -4.695 -1.625 1 97.88 71 ALA A O 1
ATOM 551 N N . VAL A 1 72 ? 6.641 -4.578 0.41 1 98.12 72 VAL A N 1
ATOM 552 C CA . VAL A 1 72 ? 7.766 -3.885 1.028 1 98.12 72 VAL A CA 1
ATOM 553 C C . VAL A 1 72 ? 8.984 -4.805 1.054 1 98.12 72 VAL A C 1
ATOM 555 O O . VAL A 1 72 ? 10.094 -4.379 0.722 1 98.12 72 VAL A O 1
ATOM 558 N N . ILE A 1 73 ? 8.758 -6.047 1.401 1 98.69 73 ILE A N 1
ATOM 559 C CA . ILE A 1 73 ? 9.836 -7.027 1.477 1 98.69 73 ILE A CA 1
ATOM 560 C C . ILE A 1 73 ? 10.484 -7.195 0.102 1 98.69 73 ILE A C 1
ATOM 562 O O . ILE A 1 73 ? 11.711 -7.211 -0.017 1 98.69 73 ILE A O 1
ATOM 566 N N . VAL A 1 74 ? 9.672 -7.301 -0.928 1 98.38 74 VAL A N 1
ATOM 567 C CA . VAL A 1 74 ? 10.195 -7.508 -2.275 1 98.38 74 VAL A CA 1
ATOM 568 C C . VAL A 1 74 ? 11.039 -6.301 -2.691 1 98.38 74 VAL A C 1
ATOM 570 O O . VAL A 1 74 ? 12.117 -6.461 -3.271 1 98.38 74 VAL A O 1
ATOM 573 N N . SER A 1 75 ? 10.57 -5.105 -2.404 1 97.12 75 SER A N 1
ATOM 574 C CA . SER A 1 75 ? 11.352 -3.908 -2.688 1 97.12 75 SER A CA 1
ATOM 575 C C . SER A 1 75 ? 12.664 -3.906 -1.916 1 97.12 75 SER A C 1
ATOM 577 O O . SER A 1 75 ? 13.711 -3.549 -2.461 1 97.12 75 SER A O 1
ATOM 579 N N . TYR A 1 76 ? 12.625 -4.324 -0.674 1 98.06 76 TYR A N 1
ATOM 580 C CA . TYR A 1 76 ? 13.812 -4.418 0.166 1 98.06 76 TYR A CA 1
ATOM 581 C C . TYR A 1 76 ? 14.828 -5.387 -0.429 1 98.06 76 TYR A C 1
ATOM 583 O O . TYR A 1 76 ? 16.016 -5.074 -0.522 1 98.06 76 TYR A O 1
ATOM 591 N N . ILE A 1 77 ? 14.383 -6.512 -0.873 1 98 77 ILE A N 1
ATOM 592 C CA . ILE A 1 77 ? 15.227 -7.535 -1.483 1 98 77 ILE A CA 1
ATOM 593 C C . ILE A 1 77 ? 15.93 -6.957 -2.709 1 98 77 ILE A C 1
ATOM 595 O O . ILE A 1 77 ? 17.125 -7.16 -2.895 1 98 77 ILE A O 1
ATOM 599 N N . ASP A 1 78 ? 15.164 -6.238 -3.457 1 96.69 78 ASP A N 1
ATOM 600 C CA . ASP A 1 78 ? 15.727 -5.641 -4.664 1 96.69 78 ASP A CA 1
ATOM 601 C C . ASP A 1 78 ? 16.828 -4.645 -4.32 1 96.69 78 ASP A C 1
ATOM 603 O O . ASP A 1 78 ? 17.812 -4.527 -5.047 1 96.69 78 ASP A O 1
ATOM 607 N N . GLU A 1 79 ? 16.672 -3.918 -3.254 1 94.94 79 GLU A N 1
ATOM 608 C CA . GLU A 1 79 ? 17.609 -2.873 -2.855 1 94.94 79 GLU A CA 1
ATOM 609 C C . GLU A 1 79 ? 18.875 -3.467 -2.238 1 94.94 79 GLU A C 1
ATOM 611 O O . GLU A 1 79 ? 19.984 -2.984 -2.486 1 94.94 79 GLU A O 1
ATOM 616 N N . VAL A 1 80 ? 18.75 -4.48 -1.504 1 96.44 80 VAL A N 1
ATOM 617 C CA . VAL A 1 80 ? 19.859 -5.016 -0.716 1 96.44 80 VAL A CA 1
ATOM 618 C C . VAL A 1 80 ? 20.688 -5.961 -1.573 1 96.44 80 VAL A C 1
ATOM 620 O O . VAL A 1 80 ? 21.906 -6.047 -1.409 1 96.44 80 VAL A O 1
ATOM 623 N N . TRP A 1 81 ? 20.094 -6.617 -2.445 1 95.56 81 TRP A N 1
ATOM 624 C CA . TRP A 1 81 ? 20.781 -7.477 -3.4 1 95.56 81 TRP A CA 1
ATOM 625 C C . TRP A 1 81 ? 20.594 -6.973 -4.824 1 95.56 81 TRP A C 1
ATOM 627 O O . TRP A 1 81 ? 19.766 -7.5 -5.57 1 95.56 81 TRP A O 1
ATOM 637 N N . PRO A 1 82 ? 21.5 -6.02 -5.27 1 89.25 82 PRO A N 1
ATOM 638 C CA . PRO A 1 82 ? 21.219 -5.215 -6.461 1 89.25 82 PRO A CA 1
ATOM 639 C C . PRO A 1 82 ? 21.672 -5.898 -7.75 1 89.25 82 PRO A C 1
ATOM 641 O O . PRO A 1 82 ? 21.484 -5.352 -8.844 1 89.25 82 PRO A O 1
ATOM 644 N N . SER A 1 83 ? 22.203 -7.008 -7.879 1 86.19 83 SER A N 1
ATOM 645 C CA . SER A 1 83 ? 22.734 -7.656 -9.07 1 86.19 83 SER A CA 1
ATOM 646 C C . SER A 1 83 ? 21.719 -7.664 -10.195 1 86.19 83 SER A C 1
ATOM 648 O O . SER A 1 83 ? 22.031 -7.332 -11.344 1 86.19 83 SER A O 1
ATOM 650 N N . LYS A 1 84 ? 20.469 -8.078 -10.039 1 88.44 84 LYS A N 1
ATOM 651 C CA . LYS A 1 84 ? 19.359 -8.078 -10.992 1 88.44 84 LYS A CA 1
ATOM 652 C C . LYS A 1 84 ? 18.203 -7.227 -10.484 1 88.44 84 LYS A C 1
ATOM 654 O O . LYS A 1 84 ? 17.516 -7.602 -9.531 1 88.44 84 LYS A O 1
ATOM 659 N N . SER A 1 85 ? 18.062 -6.094 -11.266 1 92.12 85 SER A N 1
ATOM 660 C CA . SER A 1 85 ? 17 -5.211 -10.789 1 92.12 85 SER A CA 1
ATOM 661 C C . SER A 1 85 ? 15.625 -5.789 -11.094 1 92.12 85 SER A C 1
ATOM 663 O O . SER A 1 85 ? 15.367 -6.242 -12.211 1 92.12 85 SER A O 1
ATOM 665 N N . LEU A 1 86 ? 14.82 -5.793 -10.125 1 95.19 86 LEU A N 1
ATOM 666 C CA . LEU A 1 86 ? 13.438 -6.238 -10.289 1 95.19 86 LEU A CA 1
ATOM 667 C C . LEU A 1 86 ? 12.547 -5.086 -10.727 1 95.19 86 LEU A C 1
ATOM 669 O O . LEU A 1 86 ? 11.555 -5.297 -11.438 1 95.19 86 LEU A O 1
ATOM 673 N N . LEU A 1 87 ? 12.891 -3.912 -10.273 1 94 87 LEU A N 1
ATOM 674 C CA . LEU A 1 87 ? 12.109 -2.727 -10.609 1 94 87 LEU A CA 1
ATOM 675 C C . LEU A 1 87 ? 12.641 -2.066 -11.875 1 94 87 LEU A C 1
ATOM 677 O O . LEU A 1 87 ? 13.828 -2.16 -12.188 1 94 87 LEU A O 1
ATOM 681 N N . PRO A 1 88 ? 11.664 -1.394 -12.586 1 92.5 88 PRO A N 1
ATOM 682 C CA . PRO A 1 88 ? 12.117 -0.634 -13.75 1 92.5 88 PRO A CA 1
ATOM 683 C C . PRO A 1 88 ? 13.164 0.418 -13.398 1 92.5 88 PRO A C 1
ATOM 685 O O . PRO A 1 88 ? 13.266 0.831 -12.242 1 92.5 88 PRO A O 1
ATOM 688 N N . SER A 1 89 ? 13.906 0.872 -14.422 1 90 89 SER A N 1
ATOM 689 C CA . SER A 1 89 ? 15.008 1.804 -14.188 1 90 89 SER A CA 1
ATOM 690 C C . SER A 1 89 ? 14.5 3.242 -14.117 1 90 89 SER A C 1
ATOM 692 O O . SER A 1 89 ? 15.023 4.051 -13.344 1 90 89 SER A O 1
ATOM 694 N N . ASN A 1 90 ? 13.5 3.529 -14.922 1 93.94 90 ASN A N 1
ATOM 695 C CA . ASN A 1 90 ? 13.055 4.918 -14.922 1 93.94 90 ASN A CA 1
ATOM 696 C C . ASN A 1 90 ? 11.938 5.148 -13.906 1 93.94 90 ASN A C 1
ATOM 698 O O . ASN A 1 90 ? 11.125 4.258 -13.664 1 93.94 90 ASN A O 1
ATOM 702 N N . ALA A 1 91 ? 11.852 6.348 -13.438 1 95.62 91 ALA A N 1
ATOM 703 C CA . ALA A 1 91 ? 10.984 6.723 -12.32 1 95.62 91 ALA A CA 1
ATOM 704 C C . ALA A 1 91 ? 9.516 6.547 -12.688 1 95.62 91 ALA A C 1
ATOM 706 O O . ALA A 1 91 ? 8.719 6.094 -11.867 1 95.62 91 ALA A O 1
ATOM 707 N N . TYR A 1 92 ? 9.156 6.922 -13.852 1 97.12 92 TYR A N 1
ATOM 708 C CA . TYR A 1 92 ? 7.762 6.84 -14.266 1 97.12 92 TYR A CA 1
ATOM 709 C C . TYR A 1 92 ? 7.289 5.391 -14.312 1 97.12 92 TYR A C 1
ATOM 711 O O . TYR A 1 92 ? 6.223 5.059 -13.789 1 97.12 92 TYR A O 1
ATOM 719 N N . ASP A 1 93 ? 8.109 4.531 -14.898 1 95.81 93 ASP A N 1
ATOM 720 C CA . ASP A 1 93 ? 7.754 3.119 -14.984 1 95.81 93 ASP A CA 1
ATOM 721 C C . ASP A 1 93 ? 7.699 2.48 -13.594 1 95.81 93 ASP A C 1
ATOM 723 O O . ASP A 1 93 ? 6.879 1.596 -13.344 1 95.81 93 ASP A O 1
ATOM 727 N N . ARG A 1 94 ? 8.578 2.914 -12.703 1 96.19 94 ARG A N 1
ATOM 728 C CA . ARG A 1 94 ? 8.523 2.434 -11.32 1 96.19 94 ARG A CA 1
ATOM 729 C C . ARG A 1 94 ? 7.223 2.842 -10.648 1 96.19 94 ARG A C 1
ATOM 731 O O . ARG A 1 94 ? 6.602 2.041 -9.945 1 96.19 94 ARG A O 1
ATOM 738 N N . ALA A 1 95 ? 6.812 4.035 -10.914 1 97.5 95 ALA A N 1
ATOM 739 C CA . ALA A 1 95 ? 5.562 4.527 -10.344 1 97.5 95 ALA A CA 1
ATOM 740 C C . ALA A 1 95 ? 4.371 3.73 -10.875 1 97.5 95 ALA A C 1
ATOM 742 O O . ALA A 1 95 ? 3.461 3.389 -10.117 1 97.5 95 ALA A O 1
ATOM 743 N N . GLN A 1 96 ? 4.438 3.443 -12.133 1 96.62 96 GLN A N 1
ATOM 744 C CA . GLN A 1 96 ? 3.365 2.648 -12.727 1 96.62 96 GLN A CA 1
ATOM 745 C C . GLN A 1 96 ? 3.312 1.252 -12.117 1 96.62 96 GLN A C 1
ATOM 747 O O . GLN A 1 96 ? 2.232 0.733 -11.828 1 96.62 96 GLN A O 1
ATOM 752 N N . ALA A 1 97 ? 4.445 0.687 -11.938 1 96.56 97 ALA A N 1
ATOM 753 C CA . ALA A 1 97 ? 4.504 -0.629 -11.305 1 96.56 97 ALA A CA 1
ATOM 754 C C . ALA A 1 97 ? 3.916 -0.589 -9.898 1 96.56 97 ALA A C 1
ATOM 756 O O . ALA A 1 97 ? 3.117 -1.452 -9.531 1 96.56 97 ALA A O 1
ATOM 757 N N . ARG A 1 98 ? 4.289 0.409 -9.18 1 96.88 98 ARG A N 1
ATOM 758 C CA . ARG A 1 98 ? 3.82 0.539 -7.805 1 96.88 98 ARG A CA 1
ATOM 759 C C . ARG A 1 98 ? 2.314 0.777 -7.758 1 96.88 98 ARG A C 1
ATOM 761 O O . ARG A 1 98 ? 1.635 0.313 -6.84 1 96.88 98 ARG A O 1
ATOM 768 N N . PHE A 1 99 ? 1.786 1.495 -8.758 1 97.5 99 PHE A N 1
ATOM 769 C CA . PHE A 1 99 ? 0.344 1.68 -8.875 1 97.5 99 PHE A CA 1
ATOM 770 C C . PHE A 1 99 ? -0.365 0.337 -9.008 1 97.5 99 PHE A C 1
ATOM 772 O O . PHE A 1 99 ? -1.327 0.063 -8.289 1 97.5 99 PHE A O 1
ATOM 779 N N . TRP A 1 100 ? 0.125 -0.456 -9.828 1 97.56 100 TRP A N 1
ATOM 780 C CA . TRP A 1 100 ? -0.533 -1.73 -10.094 1 97.56 100 TRP A CA 1
ATOM 781 C C . TRP A 1 100 ? -0.343 -2.697 -8.93 1 97.56 100 TRP A C 1
ATOM 783 O O . TRP A 1 100 ? -1.221 -3.514 -8.641 1 97.56 100 TRP A O 1
ATOM 793 N N . VAL A 1 101 ? 0.789 -2.605 -8.25 1 97.19 101 VAL A N 1
ATOM 794 C CA . VAL A 1 101 ? 0.984 -3.395 -7.039 1 97.19 101 VAL A CA 1
ATOM 795 C C . VAL A 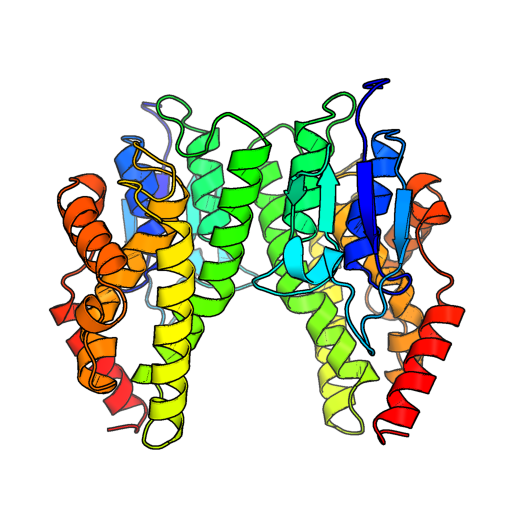1 101 ? -0.079 -3.029 -6.004 1 97.19 101 VAL A C 1
ATOM 797 O O . VAL A 1 101 ? -0.685 -3.91 -5.391 1 97.19 101 VAL A O 1
ATOM 800 N N . ASP A 1 102 ? -0.236 -1.745 -5.863 1 96.19 102 ASP A N 1
ATOM 801 C CA . ASP A 1 102 ? -1.273 -1.276 -4.949 1 96.19 102 ASP A CA 1
ATOM 802 C C . ASP A 1 102 ? -2.646 -1.799 -5.363 1 96.19 102 ASP A C 1
ATOM 804 O O . ASP A 1 102 ? -3.438 -2.219 -4.516 1 96.19 102 ASP A O 1
ATOM 808 N N . TYR A 1 103 ? -2.936 -1.78 -6.66 1 97 103 TYR A N 1
ATOM 809 C CA . TYR A 1 103 ? -4.188 -2.289 -7.207 1 97 103 TYR A CA 1
ATOM 810 C C . TYR A 1 103 ? -4.359 -3.77 -6.895 1 97 103 TYR A C 1
ATOM 812 O O . TYR A 1 103 ? -5.418 -4.191 -6.418 1 97 103 TYR A O 1
ATOM 820 N N . ILE A 1 104 ? -3.34 -4.535 -7.098 1 97.69 104 ILE A N 1
ATOM 821 C CA . ILE A 1 104 ? -3.367 -5.973 -6.859 1 97.69 104 ILE A CA 1
ATOM 822 C C . ILE A 1 104 ? -3.605 -6.242 -5.375 1 97.69 104 ILE A C 1
ATOM 824 O O . ILE A 1 104 ? -4.449 -7.066 -5.016 1 97.69 104 ILE A O 1
ATOM 828 N N . ASP A 1 105 ? -2.904 -5.543 -4.535 1 95.69 105 ASP A N 1
ATOM 829 C CA . ASP A 1 105 ? -2.977 -5.746 -3.09 1 95.69 105 ASP A CA 1
ATOM 830 C C . ASP A 1 105 ? -4.379 -5.453 -2.564 1 95.69 105 ASP A C 1
ATOM 832 O O . ASP A 1 105 ? -4.836 -6.086 -1.607 1 95.69 105 ASP A O 1
ATOM 836 N N . LYS A 1 106 ? -5.051 -4.602 -3.244 1 93.69 106 LYS A N 1
ATOM 837 C CA . LYS A 1 106 ? -6.355 -4.168 -2.756 1 93.69 106 LYS A CA 1
ATOM 838 C C . LYS A 1 106 ? -7.477 -5.004 -3.365 1 93.69 106 LYS A C 1
ATOM 840 O O . LYS A 1 106 ? -8.531 -5.172 -2.756 1 93.69 106 LYS A O 1
ATOM 845 N N . LYS A 1 107 ? -7.207 -5.516 -4.555 1 96.62 107 LYS A N 1
ATOM 846 C CA . LYS A 1 107 ? -8.367 -6.004 -5.297 1 96.62 107 LYS A CA 1
ATOM 847 C C . LYS A 1 107 ? -8.297 -7.516 -5.496 1 96.62 107 LYS A C 1
ATOM 849 O O . LYS A 1 107 ? -9.289 -8.219 -5.312 1 96.62 107 LYS A O 1
ATOM 854 N N . VAL A 1 108 ? -7.133 -8.039 -5.793 1 96.31 108 VAL A N 1
ATOM 855 C CA . VAL A 1 108 ? -7.039 -9.414 -6.277 1 96.31 108 VAL A CA 1
ATOM 856 C C . VAL A 1 108 ? -7.387 -10.383 -5.152 1 96.31 108 VAL A C 1
ATOM 858 O O . VAL A 1 108 ? -8.266 -11.234 -5.309 1 96.31 108 VAL A O 1
ATOM 861 N N . PHE A 1 109 ? -6.727 -10.227 -4.051 1 93.5 109 PHE A N 1
ATOM 862 C CA . PHE A 1 109 ? -6.934 -11.164 -2.955 1 93.5 109 PHE A CA 1
ATOM 863 C C . PHE A 1 109 ? -8.359 -11.062 -2.42 1 93.5 109 PHE A C 1
ATOM 865 O O . PHE A 1 109 ? -9.023 -12.086 -2.227 1 93.5 109 PHE A O 1
ATOM 872 N N . GLU A 1 110 ? -8.812 -9.875 -2.264 1 95.25 110 GLU A N 1
ATOM 873 C CA . GLU A 1 110 ? -10.125 -9.648 -1.682 1 95.25 110 GLU A CA 1
ATOM 874 C C . GLU A 1 110 ? -11.227 -10.211 -2.576 1 95.25 110 GLU A C 1
ATOM 876 O O . GLU A 1 110 ? -12.156 -10.867 -2.094 1 95.25 110 GLU A O 1
ATOM 881 N N . THR A 1 111 ? -11.172 -9.891 -3.814 1 97.38 111 THR A N 1
ATOM 882 C CA . THR A 1 111 ? -12.195 -10.391 -4.723 1 97.38 111 THR A CA 1
ATOM 883 C C . THR A 1 111 ? -12.109 -11.906 -4.859 1 97.38 111 THR A C 1
ATOM 885 O O . THR A 1 111 ? -13.133 -12.594 -4.938 1 97.38 111 THR A O 1
ATOM 888 N N . GLY A 1 112 ? -10.922 -12.492 -4.883 1 97.38 112 GLY A N 1
ATOM 889 C CA . GLY A 1 112 ? -10.758 -13.938 -4.875 1 97.38 112 GLY A CA 1
ATOM 890 C C . GLY A 1 112 ? -11.344 -14.602 -3.639 1 97.38 112 GLY A C 1
ATOM 891 O O . GLY A 1 112 ? -12.031 -15.617 -3.738 1 97.38 112 GLY A O 1
ATOM 892 N N . ARG A 1 113 ? -11.039 -14.016 -2.525 1 96.31 113 ARG A N 1
ATOM 893 C CA . ARG A 1 113 ? -11.562 -14.523 -1.262 1 96.31 113 ARG A CA 1
ATOM 894 C C . ARG A 1 113 ? -13.086 -14.547 -1.273 1 96.31 113 ARG A C 1
ATOM 896 O O . ARG A 1 113 ? -13.703 -15.477 -0.745 1 96.31 113 ARG A O 1
ATOM 903 N N . SER A 1 114 ? -13.688 -13.523 -1.868 1 96.88 114 SER A N 1
ATOM 904 C CA . SER A 1 114 ? -15.141 -13.422 -1.928 1 96.88 114 SER A CA 1
ATOM 905 C C . SER A 1 114 ? -15.75 -14.586 -2.703 1 96.88 114 SER A C 1
ATOM 907 O O . SER A 1 114 ? -16.922 -14.922 -2.518 1 96.88 114 SER A O 1
ATOM 909 N N . ILE A 1 115 ? -14.984 -15.211 -3.57 1 97.38 115 ILE A N 1
ATOM 910 C CA . ILE A 1 115 ? -15.477 -16.344 -4.34 1 97.38 115 ILE A CA 1
ATOM 911 C C . ILE A 1 115 ? -15.508 -17.594 -3.459 1 97.38 115 ILE A C 1
ATOM 913 O O . ILE A 1 115 ? -16.547 -18.25 -3.332 1 97.38 115 ILE A O 1
ATOM 917 N N . TRP A 1 116 ? -14.438 -17.859 -2.742 1 96.12 116 TRP A N 1
ATOM 918 C CA . TRP A 1 116 ? -14.352 -19.156 -2.068 1 96.12 116 TRP A CA 1
ATOM 919 C C . TRP A 1 116 ? -14.898 -19.062 -0.649 1 96.12 116 TRP A C 1
ATOM 921 O O . TRP A 1 116 ? -15.242 -20.094 -0.046 1 96.12 116 TRP A O 1
ATOM 931 N N . ALA A 1 117 ? -15.031 -17.859 -0.111 1 95.94 117 ALA A N 1
ATOM 932 C CA . ALA A 1 117 ? -15.477 -17.703 1.271 1 95.94 117 ALA A CA 1
ATOM 933 C C . ALA A 1 117 ? -16.969 -17.375 1.331 1 95.94 117 ALA A C 1
ATOM 935 O O . ALA A 1 117 ? -17.469 -16.953 2.375 1 95.94 117 ALA A O 1
ATOM 936 N N . SER A 1 118 ? -17.625 -17.438 0.214 1 95.94 118 SER A N 1
ATOM 937 C CA . SER A 1 118 ? -19.062 -17.156 0.192 1 95.94 118 SER A CA 1
ATOM 938 C C . SER A 1 118 ? -19.812 -18.188 -0.65 1 95.94 118 SER A C 1
ATOM 940 O O . SER A 1 118 ? -19.203 -19.078 -1.234 1 95.94 118 SER A O 1
ATOM 942 N N . ASN A 1 119 ? -21.25 -18.062 -0.582 1 95.56 119 ASN A N 1
ATOM 943 C CA . ASN A 1 119 ? -22.125 -18.891 -1.394 1 95.56 119 ASN A CA 1
ATOM 944 C C . ASN A 1 119 ? -23.188 -18.062 -2.1 1 95.56 119 ASN A C 1
ATOM 946 O O . ASN A 1 119 ? -23.328 -16.875 -1.829 1 95.56 119 ASN A O 1
ATOM 950 N N . GLY A 1 120 ? -23.812 -18.703 -3.037 1 95.06 120 GLY A N 1
ATOM 951 C CA . GLY A 1 120 ? -25 -18.125 -3.643 1 95.06 120 GLY A CA 1
ATOM 952 C C . GLY A 1 120 ? -24.719 -16.812 -4.371 1 95.06 120 GLY A C 1
ATOM 953 O O . GLY A 1 120 ? -23.812 -16.75 -5.195 1 95.06 120 GLY A O 1
ATOM 954 N N . GLU A 1 121 ? -25.547 -15.867 -4.023 1 96.62 121 GLU A N 1
ATOM 955 C CA . GLU A 1 121 ? -25.5 -14.586 -4.723 1 96.62 121 GLU A CA 1
ATOM 956 C C . GLU A 1 121 ? -24.219 -13.836 -4.406 1 96.62 121 GLU A C 1
ATOM 958 O O . GLU A 1 121 ? -23.641 -13.18 -5.281 1 96.62 121 GLU A O 1
ATOM 963 N N . GLU A 1 122 ? -23.781 -13.969 -3.225 1 96 122 GLU A N 1
ATOM 964 C CA . GLU A 1 122 ? -22.547 -13.297 -2.832 1 96 122 GLU A CA 1
ATOM 965 C C . GLU A 1 122 ? -21.359 -13.82 -3.635 1 96 122 GLU A C 1
ATOM 967 O O . GLU A 1 122 ? -20.5 -13.047 -4.051 1 96 122 GLU A O 1
ATOM 972 N N . ARG A 1 123 ? -21.312 -15.109 -3.902 1 97.19 123 ARG A N 1
ATOM 973 C CA . ARG A 1 123 ? -20.25 -15.695 -4.703 1 97.19 123 ARG A CA 1
ATOM 974 C C . ARG A 1 123 ? -20.328 -15.234 -6.152 1 97.19 123 ARG A C 1
ATOM 976 O O . ARG A 1 123 ? -19.312 -14.977 -6.789 1 97.19 123 ARG A O 1
ATOM 983 N N . LYS A 1 124 ? -21.531 -15.102 -6.629 1 97.5 124 LYS A N 1
ATOM 984 C CA . LYS A 1 124 ? -21.719 -14.625 -7.996 1 97.5 124 LYS A CA 1
ATOM 985 C C . LYS A 1 124 ? -21.172 -13.203 -8.156 1 97.5 124 LYS A C 1
ATOM 987 O O . LYS A 1 124 ? -20.5 -12.906 -9.148 1 97.5 124 LYS A O 1
ATOM 992 N N . VAL A 1 125 ? -21.453 -12.406 -7.199 1 97.62 125 VAL A N 1
ATOM 993 C CA . VAL A 1 125 ? -20.953 -11.039 -7.211 1 97.62 125 VAL A CA 1
ATOM 994 C C . VAL A 1 125 ? -19.422 -11.047 -7.109 1 97.62 125 VAL A C 1
ATOM 996 O O . VAL A 1 125 ? -18.734 -10.344 -7.859 1 97.62 125 VAL A O 1
ATOM 999 N N . GLY A 1 126 ? -18.953 -11.828 -6.223 1 97.62 126 GLY A N 1
ATOM 1000 C CA . GLY A 1 126 ? -17.5 -11.969 -6.086 1 97.62 126 GLY A CA 1
ATOM 1001 C C . GLY A 1 126 ? -16.828 -12.43 -7.363 1 97.62 126 GLY A C 1
ATOM 1002 O O . GLY A 1 126 ? -15.75 -11.938 -7.711 1 97.62 126 GLY A O 1
ATOM 1003 N N . THR A 1 127 ? -17.453 -13.352 -8.008 1 98.19 127 THR A N 1
ATOM 1004 C CA . THR A 1 127 ? -16.906 -13.883 -9.258 1 98.19 127 THR A CA 1
ATOM 1005 C C . THR A 1 127 ? -16.859 -12.797 -10.328 1 98.19 127 THR A C 1
ATOM 1007 O O . THR A 1 127 ? -15.844 -12.641 -11.008 1 98.19 127 THR A O 1
ATOM 1010 N N . ARG A 1 128 ? -17.906 -12.062 -10.43 1 98.12 128 ARG A N 1
ATOM 1011 C CA . ARG A 1 128 ? -17.953 -10.961 -11.391 1 98.12 128 ARG A CA 1
ATOM 1012 C C . ARG A 1 128 ? -16.875 -9.93 -11.102 1 98.12 128 ARG A C 1
ATOM 1014 O O . ARG A 1 128 ? -16.188 -9.477 -12.016 1 98.12 128 ARG A O 1
ATOM 1021 N N . ASP A 1 129 ? -16.766 -9.617 -9.859 1 98.12 129 ASP A N 1
ATOM 1022 C CA . ASP A 1 129 ? -15.781 -8.625 -9.453 1 98.12 129 ASP A CA 1
ATOM 1023 C C . ASP A 1 129 ? -14.359 -9.109 -9.758 1 98.12 129 ASP A C 1
ATOM 1025 O O . ASP A 1 129 ? -13.523 -8.336 -10.227 1 98.12 129 ASP A O 1
ATOM 1029 N N . PHE A 1 130 ? -14.125 -10.352 -9.477 1 98.5 130 PHE A N 1
ATOM 1030 C CA . PHE A 1 130 ? -12.805 -10.922 -9.719 1 98.5 130 PHE A CA 1
ATOM 1031 C C . PHE A 1 130 ? -12.469 -10.898 -11.203 1 98.5 130 PHE A C 1
ATOM 1033 O O . PHE A 1 130 ? -11.359 -10.539 -11.594 1 98.5 130 PHE A O 1
ATOM 1040 N N . ILE A 1 131 ? -13.383 -11.234 -12.031 1 98.44 131 ILE A N 1
ATOM 1041 C CA . ILE A 1 131 ? -13.188 -11.242 -13.477 1 98.44 131 ILE A CA 1
ATOM 1042 C C . ILE A 1 131 ? -12.883 -9.828 -13.969 1 98.44 131 ILE A C 1
ATOM 1044 O O . ILE A 1 131 ? -12.008 -9.633 -14.812 1 98.44 131 ILE A O 1
ATOM 1048 N N . GLU A 1 132 ? -13.562 -8.844 -13.406 1 98.06 132 GLU A N 1
ATOM 1049 C CA . GLU A 1 132 ? -13.297 -7.453 -13.758 1 98.06 132 GLU A CA 1
ATOM 1050 C C . GLU A 1 132 ? -11.875 -7.051 -13.391 1 98.06 132 GLU A C 1
ATOM 1052 O O . GLU A 1 132 ? -11.203 -6.355 -14.148 1 98.06 132 GLU A O 1
ATOM 1057 N N . VAL A 1 133 ? -11.461 -7.48 -12.242 1 98.19 133 VAL A N 1
ATOM 1058 C CA . VAL A 1 133 ? -10.102 -7.203 -11.781 1 98.19 133 VAL A CA 1
ATOM 1059 C C . VAL A 1 133 ? -9.094 -7.805 -12.758 1 98.19 133 VAL A C 1
ATOM 1061 O O . VAL A 1 133 ? -8.125 -7.145 -13.133 1 98.19 133 VAL A O 1
ATOM 1064 N N . LEU A 1 134 ? -9.312 -9.008 -13.203 1 98.19 134 LEU A N 1
ATOM 1065 C CA . LEU A 1 134 ? -8.422 -9.672 -14.148 1 98.19 134 LEU A CA 1
ATOM 1066 C C . LEU A 1 134 ? -8.391 -8.93 -15.477 1 98.19 134 LEU A C 1
ATOM 1068 O O . LEU A 1 134 ? -7.34 -8.844 -16.125 1 98.19 134 LEU A O 1
ATOM 1072 N N . LYS A 1 135 ? -9.508 -8.422 -15.836 1 97.88 135 LYS A N 1
ATOM 1073 C CA . LYS A 1 135 ? -9.578 -7.688 -17.094 1 97.88 135 LYS A CA 1
ATOM 1074 C C . LYS A 1 135 ? -8.734 -6.418 -17.047 1 97.88 135 LYS A C 1
ATOM 1076 O O . LYS A 1 135 ? -8.062 -6.07 -18.016 1 97.88 135 LYS A O 1
ATOM 1081 N N . HIS A 1 136 ? -8.797 -5.742 -15.977 1 97.62 136 HIS A N 1
ATOM 1082 C CA . HIS A 1 136 ? -7.957 -4.562 -15.797 1 97.62 136 HIS A CA 1
ATOM 1083 C C . HIS A 1 136 ? -6.477 -4.93 -15.852 1 97.62 136 HIS A C 1
ATOM 1085 O O . HIS A 1 136 ? -5.68 -4.215 -16.469 1 97.62 136 HIS A O 1
ATOM 1091 N N . LEU A 1 137 ? -6.133 -6.016 -15.227 1 98 137 LEU A N 1
ATOM 1092 C CA . LEU A 1 137 ? -4.742 -6.461 -15.234 1 98 137 LEU A CA 1
ATOM 1093 C C . LEU A 1 137 ? -4.312 -6.879 -16.641 1 98 137 LEU A C 1
ATOM 1095 O O . LEU A 1 137 ? -3.164 -6.668 -17.031 1 98 137 LEU A O 1
ATOM 1099 N N . GLU A 1 138 ? -5.23 -7.5 -17.297 1 98.19 138 GLU A N 1
ATOM 1100 C CA . GLU A 1 138 ? -4.922 -7.895 -18.672 1 98.19 138 GLU A CA 1
ATOM 1101 C C . GLU A 1 138 ? -4.656 -6.676 -19.547 1 98.19 138 GLU A C 1
ATOM 1103 O O . GLU A 1 138 ? -3.77 -6.699 -20.406 1 98.19 138 GLU A O 1
ATOM 1108 N N . GLU A 1 139 ? -5.426 -5.691 -19.344 1 96.31 139 GLU A N 1
ATOM 1109 C CA . GLU A 1 139 ? -5.195 -4.445 -20.062 1 96.31 139 GLU A CA 1
ATOM 1110 C C . GLU A 1 139 ? -3.828 -3.857 -19.734 1 96.31 139 GLU A C 1
ATOM 1112 O O . GLU A 1 139 ? -3.137 -3.34 -20.609 1 96.31 139 GLU A O 1
ATOM 1117 N N . ALA A 1 140 ? -3.473 -3.916 -18.516 1 95.56 140 ALA A N 1
ATOM 1118 C CA . ALA A 1 140 ? -2.166 -3.424 -18.094 1 95.56 140 ALA A CA 1
ATOM 1119 C C . ALA A 1 140 ? -1.039 -4.234 -18.734 1 95.56 140 ALA A C 1
ATOM 1121 O O . ALA A 1 140 ? 0 -3.68 -19.094 1 95.56 140 ALA A O 1
ATOM 1122 N N . LEU A 1 141 ? -1.196 -5.508 -18.797 1 97.44 141 LEU A N 1
ATOM 1123 C CA . LEU A 1 141 ?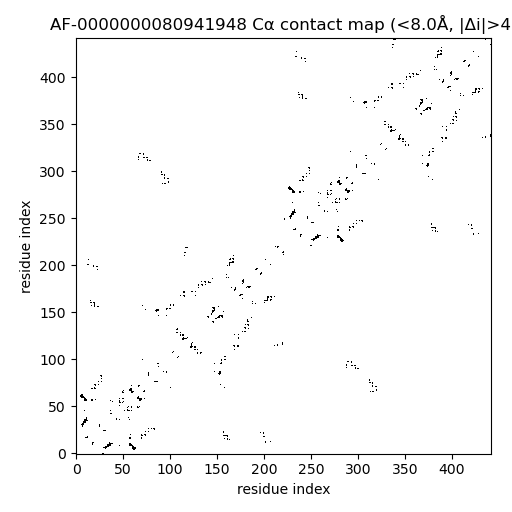 -0.222 -6.387 -19.438 1 97.44 141 LEU A CA 1
ATOM 1124 C C . LEU A 1 141 ? -0.081 -6.059 -20.906 1 97.44 141 LEU A C 1
ATOM 1126 O O . LEU A 1 141 ? 1.034 -6.012 -21.438 1 97.44 141 LEU A O 1
ATOM 1130 N N . GLY A 1 142 ? -1.201 -5.848 -21.5 1 96.44 142 GLY A N 1
ATOM 1131 C CA . GLY A 1 142 ? -1.184 -5.562 -22.922 1 96.44 142 GLY A CA 1
ATOM 1132 C C . GLY A 1 142 ? -0.597 -6.695 -23.75 1 96.44 142 GLY A C 1
ATOM 1133 O O . GLY A 1 142 ? -0.969 -7.855 -23.578 1 96.44 142 GLY A O 1
ATOM 1134 N N . GLU A 1 143 ? 0.302 -6.316 -24.594 1 96.19 143 GLU A N 1
ATOM 1135 C CA . GLU A 1 143 ? 0.902 -7.312 -25.484 1 96.19 143 GLU A CA 1
ATOM 1136 C C . GLU A 1 143 ? 2.299 -7.699 -25 1 96.19 143 GLU A C 1
ATOM 1138 O O . GLU A 1 143 ? 3.039 -8.375 -25.719 1 96.19 143 GLU A O 1
ATOM 1143 N N . LYS A 1 144 ? 2.637 -7.273 -23.875 1 95.62 144 LYS A N 1
ATOM 1144 C CA . LYS A 1 144 ? 3.971 -7.52 -23.328 1 95.62 144 LYS A CA 1
ATOM 1145 C C . LYS A 1 144 ? 4.109 -8.961 -22.844 1 95.62 144 LYS A C 1
ATOM 1147 O O . LYS A 1 144 ? 3.125 -9.586 -22.453 1 95.62 144 LYS A O 1
ATOM 1152 N N . GLU A 1 145 ? 5.273 -9.422 -22.812 1 96.81 145 GLU A N 1
ATOM 1153 C CA . GLU A 1 145 ? 5.551 -10.75 -22.297 1 96.81 145 GLU A CA 1
ATOM 1154 C C . GLU A 1 145 ? 5.344 -10.805 -20.781 1 96.81 145 GLU A C 1
ATOM 1156 O O . GLU A 1 145 ? 4.82 -11.797 -20.266 1 96.81 145 GLU A O 1
ATOM 1161 N N . TYR A 1 146 ? 5.82 -9.836 -20.203 1 97.69 146 TYR A N 1
ATOM 1162 C CA . TYR A 1 146 ? 5.645 -9.633 -18.766 1 97.69 146 TYR A CA 1
ATOM 1163 C C . TYR A 1 146 ? 5.086 -8.25 -18.469 1 97.69 146 TYR A C 1
ATOM 1165 O O . TYR A 1 146 ? 5.023 -7.398 -19.359 1 97.69 146 TYR A O 1
ATOM 1173 N N . PHE A 1 147 ? 4.641 -8.023 -17.266 1 95.81 147 PHE A N 1
ATOM 1174 C CA . PHE A 1 147 ? 4.062 -6.734 -16.922 1 95.81 147 PHE A CA 1
ATOM 1175 C C . PHE A 1 147 ? 5.07 -5.613 -17.125 1 95.81 147 PHE A C 1
ATOM 1177 O O . PHE A 1 147 ? 4.699 -4.492 -17.484 1 95.81 147 PHE A O 1
ATOM 1184 N N . GLY A 1 148 ? 6.348 -5.871 -16.906 1 88.12 148 GLY A N 1
ATOM 1185 C CA . GLY A 1 148 ? 7.387 -4.871 -17.062 1 88.12 148 GLY A CA 1
ATOM 1186 C C . GLY A 1 148 ? 7.906 -4.781 -18.484 1 88.12 148 GLY A C 1
ATOM 1187 O O . GLY A 1 148 ? 8.844 -4.031 -18.766 1 88.12 148 GLY A O 1
ATOM 1188 N N . GLY A 1 149 ? 7.367 -5.496 -19.375 1 91.94 149 GLY A N 1
ATOM 1189 C CA . GLY A 1 149 ? 7.859 -5.539 -20.734 1 91.94 149 GLY A CA 1
ATOM 1190 C C . GLY A 1 149 ? 8.406 -6.898 -21.125 1 91.94 149 GLY A C 1
ATOM 1191 O O . GLY A 1 149 ? 7.703 -7.906 -21.047 1 91.94 149 GLY A O 1
ATOM 1192 N N . ASP A 1 150 ? 9.672 -6.824 -21.438 1 90.44 150 ASP A N 1
ATOM 1193 C CA . ASP A 1 150 ? 10.273 -8.055 -21.953 1 90.44 150 ASP A CA 1
ATOM 1194 C C . ASP A 1 150 ? 10.945 -8.836 -20.812 1 90.44 150 ASP A C 1
ATOM 1196 O O . ASP A 1 150 ? 11.375 -9.977 -21.016 1 90.44 150 ASP A O 1
ATOM 1200 N N . ALA A 1 151 ? 10.961 -8.25 -19.734 1 92.56 151 ALA A N 1
ATOM 1201 C CA . ALA A 1 151 ? 11.664 -8.914 -18.641 1 92.56 151 ALA A CA 1
ATOM 1202 C C . ALA A 1 151 ? 10.734 -9.156 -17.453 1 92.56 151 ALA A C 1
ATOM 1204 O O . ALA A 1 151 ? 9.883 -8.328 -17.141 1 92.56 151 ALA A O 1
ATOM 1205 N N . PHE A 1 152 ? 10.945 -10.398 -16.891 1 96.62 152 PHE A N 1
ATOM 1206 C CA . PHE A 1 152 ? 10.273 -10.727 -15.633 1 96.62 152 PHE A CA 1
ATOM 1207 C C . PHE A 1 152 ? 10.742 -9.812 -14.508 1 96.62 152 PHE A C 1
ATOM 1209 O O . PHE A 1 152 ? 11.945 -9.594 -14.344 1 96.62 152 PHE A O 1
ATOM 1216 N N . GLY A 1 153 ? 9.766 -9.234 -13.781 1 96.19 153 GLY A N 1
ATOM 1217 C CA . GLY A 1 153 ? 10.211 -8.258 -12.805 1 96.19 153 GLY A CA 1
ATOM 1218 C C . GLY A 1 153 ? 9.266 -8.117 -11.625 1 96.19 153 GLY A C 1
ATOM 1219 O O . GLY A 1 153 ? 8.586 -9.07 -11.242 1 96.19 153 GLY A O 1
ATOM 1220 N N . TYR A 1 154 ? 9.25 -6.938 -11.039 1 97.44 154 TYR A N 1
ATOM 1221 C CA . TYR A 1 154 ? 8.602 -6.598 -9.781 1 97.44 154 TYR A CA 1
ATOM 1222 C C . TYR A 1 154 ? 7.117 -6.93 -9.82 1 97.44 154 TYR A C 1
ATOM 1224 O O . TYR A 1 154 ? 6.621 -7.688 -8.977 1 97.44 154 TYR A O 1
ATOM 1232 N N . LEU A 1 155 ? 6.43 -6.426 -10.781 1 97.88 155 LEU A N 1
ATOM 1233 C CA . LEU A 1 155 ? 4.98 -6.598 -10.844 1 97.88 155 LEU A CA 1
ATOM 1234 C C . LEU A 1 155 ? 4.621 -8.055 -11.117 1 97.88 155 LEU A C 1
ATOM 1236 O O . LEU A 1 155 ? 3.611 -8.555 -10.617 1 97.88 155 LEU A O 1
ATOM 1240 N N . ASP A 1 156 ? 5.422 -8.758 -11.883 1 98.62 156 ASP A N 1
ATOM 1241 C CA . ASP A 1 156 ? 5.203 -10.188 -12.117 1 98.62 156 ASP A CA 1
ATOM 1242 C C . ASP A 1 156 ? 5.305 -10.977 -10.82 1 98.62 156 ASP A C 1
ATOM 1244 O O . ASP A 1 156 ? 4.477 -11.852 -10.547 1 98.62 156 ASP A O 1
ATOM 1248 N N . ILE A 1 157 ? 6.293 -10.625 -10.055 1 98.62 157 ILE A N 1
ATOM 1249 C CA . ILE A 1 157 ? 6.539 -11.297 -8.781 1 98.62 157 ILE A CA 1
ATOM 1250 C C . ILE A 1 157 ? 5.355 -11.07 -7.844 1 98.62 157 ILE A C 1
ATOM 1252 O O . ILE A 1 157 ? 4.953 -11.977 -7.109 1 98.62 157 ILE A O 1
ATOM 1256 N N . ILE A 1 158 ? 4.793 -9.93 -7.891 1 98.56 158 ILE A N 1
ATOM 1257 C CA . ILE A 1 158 ? 3.68 -9.562 -7.02 1 98.56 158 ILE A CA 1
ATOM 1258 C C . ILE A 1 158 ? 2.42 -10.312 -7.449 1 98.56 158 ILE A C 1
ATOM 1260 O O . ILE A 1 158 ? 1.627 -10.734 -6.605 1 98.56 158 ILE A O 1
ATOM 1264 N N . ALA A 1 159 ? 2.281 -10.523 -8.703 1 98.56 159 ALA A N 1
ATOM 1265 C CA . ALA A 1 159 ? 1.005 -10.992 -9.234 1 98.56 159 ALA A CA 1
ATOM 1266 C C . ALA A 1 159 ? 0.979 -12.516 -9.336 1 98.56 159 ALA A C 1
ATOM 1268 O O . ALA A 1 159 ? -0.031 -13.141 -9.016 1 98.56 159 ALA A O 1
ATOM 1269 N N . ILE A 1 160 ? 2.023 -13.117 -9.68 1 98.75 160 ILE A N 1
ATOM 1270 C CA . ILE A 1 160 ? 2.035 -14.484 -10.18 1 98.75 160 ILE A CA 1
ATOM 1271 C C . ILE A 1 160 ? 1.664 -15.445 -9.047 1 98.75 160 ILE A C 1
ATOM 1273 O O . ILE A 1 160 ? 0.983 -16.453 -9.273 1 98.75 160 ILE A O 1
ATOM 1277 N N . PRO A 1 161 ? 1.983 -15.195 -7.816 1 98.69 161 PRO A N 1
ATOM 1278 C CA . PRO A 1 161 ? 1.653 -16.188 -6.781 1 98.69 161 PRO A CA 1
ATOM 1279 C C . PRO A 1 161 ? 0.148 -16.359 -6.598 1 98.69 161 PRO A C 1
ATOM 1281 O O . PRO A 1 161 ? -0.303 -17.422 -6.168 1 98.69 161 PRO A O 1
ATOM 1284 N N . HIS A 1 162 ? -0.584 -15.375 -6.926 1 98.38 162 HIS A N 1
ATOM 1285 C CA . HIS A 1 162 ? -2.035 -15.477 -6.812 1 98.38 162 HIS A CA 1
ATOM 1286 C C . HIS A 1 162 ? -2.59 -16.531 -7.754 1 98.38 162 HIS A C 1
ATOM 1288 O O . HIS A 1 162 ? -3.684 -17.062 -7.531 1 98.38 162 HIS A O 1
ATOM 1294 N N . SER A 1 163 ? -1.859 -16.828 -8.812 1 98.31 163 SER A N 1
ATOM 1295 C CA . SER A 1 163 ? -2.354 -17.75 -9.82 1 98.31 163 SER A CA 1
ATOM 1296 C C . SER A 1 163 ? -2.52 -19.156 -9.242 1 98.31 163 SER A C 1
ATOM 1298 O O . SER A 1 163 ? -3.297 -19.969 -9.766 1 98.31 163 SER A O 1
ATOM 1300 N N . ALA A 1 164 ? -1.826 -19.5 -8.18 1 98.19 164 ALA A N 1
ATOM 1301 C CA . ALA A 1 164 ? -1.967 -20.797 -7.535 1 98.19 164 ALA A CA 1
ATOM 1302 C C . ALA A 1 164 ? -3.387 -21.016 -7.016 1 98.19 164 ALA A C 1
ATOM 1304 O O . ALA A 1 164 ? -3.832 -22.141 -6.844 1 98.19 164 ALA A O 1
ATOM 1305 N N . TRP A 1 165 ? -4.094 -19.953 -6.801 1 98.19 165 TRP A N 1
ATOM 1306 C CA . TRP A 1 165 ? -5.434 -20.016 -6.227 1 98.19 165 TRP A CA 1
ATOM 1307 C C . TRP A 1 165 ? -6.496 -20 -7.32 1 98.19 165 TRP A C 1
ATOM 1309 O O . TRP A 1 165 ? -7.684 -20.172 -7.039 1 98.19 165 TRP A O 1
ATOM 1319 N N . PHE A 1 166 ? -6.062 -19.812 -8.586 1 98.31 166 PHE A N 1
ATOM 1320 C CA . PHE A 1 166 ? -7.012 -19.625 -9.672 1 98.31 166 PHE A CA 1
ATOM 1321 C C . PHE A 1 166 ? -7.887 -20.859 -9.852 1 98.31 166 PHE A C 1
ATOM 1323 O O . PHE A 1 166 ? -9.078 -20.734 -10.141 1 98.31 166 PHE A O 1
ATOM 1330 N N . LEU A 1 167 ? -7.316 -22.031 -9.672 1 98.31 167 LEU A N 1
ATOM 1331 C CA . LEU A 1 167 ? -8.117 -23.25 -9.828 1 98.31 167 LEU A CA 1
ATOM 1332 C C . LEU A 1 167 ? -9.281 -23.25 -8.844 1 98.31 167 LEU A C 1
ATOM 1334 O O . LEU A 1 167 ? -10.414 -23.594 -9.211 1 98.31 167 LEU A O 1
ATOM 1338 N N . ALA A 1 168 ? -9.023 -22.891 -7.613 1 98.19 168 ALA A N 1
ATOM 1339 C CA . ALA A 1 168 ? -10.078 -22.828 -6.605 1 98.19 168 ALA A CA 1
ATOM 1340 C C . ALA A 1 168 ? -11.164 -21.828 -7.008 1 98.19 168 ALA A C 1
ATOM 1342 O O . ALA A 1 168 ? -12.359 -22.109 -6.867 1 98.19 168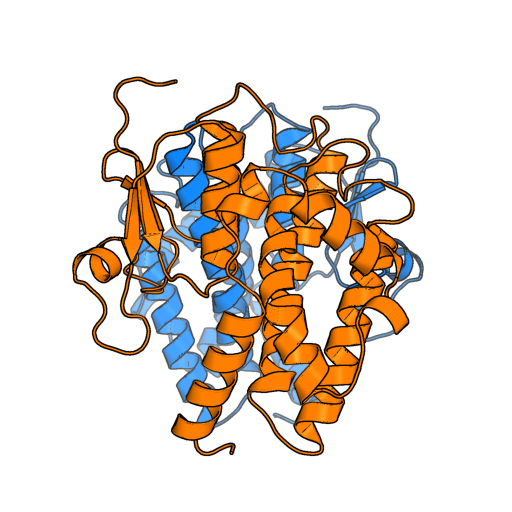 ALA A O 1
ATOM 1343 N N . TYR A 1 169 ? -10.703 -20.688 -7.539 1 98.19 169 TYR A N 1
ATOM 1344 C CA . TYR A 1 169 ? -11.648 -19.672 -7.977 1 98.19 169 TYR A CA 1
ATOM 1345 C C . TYR A 1 169 ? -12.5 -20.172 -9.133 1 98.19 169 TYR A C 1
ATOM 1347 O O . TYR A 1 169 ? -13.711 -19.969 -9.164 1 98.19 169 TYR A O 1
ATOM 1355 N N . GLU A 1 170 ? -11.883 -20.828 -10.039 1 98.31 170 GLU A N 1
ATOM 1356 C CA . GLU A 1 170 ? -12.555 -21.344 -11.227 1 98.31 170 GLU A CA 1
ATOM 1357 C C . GLU A 1 170 ? -13.602 -22.391 -10.844 1 98.31 170 GLU A C 1
ATOM 1359 O O . GLU A 1 170 ? -14.742 -22.328 -11.305 1 98.31 170 GLU A O 1
ATOM 1364 N N . GLU A 1 171 ? -13.227 -23.297 -10.023 1 98.06 171 GLU A N 1
ATOM 1365 C CA . GLU A 1 171 ? -14.102 -24.406 -9.648 1 98.06 171 GLU A CA 1
ATOM 1366 C C . GLU A 1 171 ? -15.289 -23.906 -8.828 1 98.06 171 GLU A C 1
ATOM 1368 O O . GLU A 1 171 ? -16.438 -24.297 -9.07 1 98.06 171 GLU A O 1
ATOM 1373 N N . LEU A 1 172 ? -15.07 -23.078 -7.957 1 97.81 172 LEU A N 1
ATOM 1374 C CA . LEU A 1 172 ? -16.141 -22.609 -7.07 1 97.81 172 LEU A CA 1
ATOM 1375 C C . LEU A 1 172 ? -16.969 -21.531 -7.75 1 97.81 172 LEU A C 1
ATOM 1377 O O . LEU A 1 172 ? -18.188 -21.438 -7.516 1 97.81 172 LEU A O 1
ATOM 1381 N N . GLY A 1 173 ? -16.312 -20.766 -8.523 1 97.19 173 GLY A N 1
ATOM 1382 C CA . GLY A 1 173 ? -17 -19.656 -9.172 1 97.19 173 GLY A CA 1
ATOM 1383 C C . GLY A 1 173 ? -17.656 -20.047 -10.484 1 97.19 173 GLY A C 1
ATOM 1384 O O . GLY A 1 173 ? -18.453 -19.281 -11.031 1 97.19 173 GLY A O 1
ATOM 1385 N N . GLY A 1 174 ? -17.25 -21.125 -11.008 1 97.38 174 GLY A N 1
ATOM 1386 C CA . GLY A 1 174 ? -17.859 -21.625 -12.234 1 97.38 174 GLY A CA 1
ATOM 1387 C C . GLY A 1 174 ? -17.422 -20.844 -13.469 1 97.38 174 GLY A C 1
ATOM 1388 O O . GLY A 1 174 ? -18.266 -20.438 -14.273 1 97.38 174 GLY A O 1
ATOM 1389 N N . PHE A 1 175 ? -16.219 -20.562 -13.609 1 97.94 175 PHE A N 1
ATOM 1390 C CA . PHE A 1 175 ? -15.664 -19.859 -14.766 1 97.94 175 PHE A CA 1
ATOM 1391 C C . PHE A 1 175 ? -14.242 -20.328 -15.062 1 97.94 175 PHE A C 1
ATOM 1393 O O . PHE A 1 175 ? -13.688 -21.141 -14.32 1 97.94 175 PHE A O 1
ATOM 1400 N N . LYS A 1 176 ? -13.695 -19.891 -16.156 1 98.25 176 LYS A N 1
ATOM 1401 C CA . LYS A 1 176 ? -12.289 -20.109 -16.484 1 98.25 176 LYS A CA 1
ATOM 1402 C C . LYS A 1 176 ? -11.578 -18.797 -16.766 1 98.25 176 LYS A C 1
ATOM 1404 O O . LYS A 1 176 ? -12.07 -17.969 -17.531 1 98.25 176 LYS A O 1
ATOM 1409 N N . VAL A 1 177 ? -10.43 -18.625 -16.156 1 97.94 177 VAL A N 1
ATOM 1410 C CA . VAL A 1 177 ? -9.641 -17.422 -16.359 1 97.94 177 VAL A CA 1
ATOM 1411 C C . VAL A 1 177 ? -9.312 -17.25 -17.828 1 97.94 177 VAL A C 1
ATOM 1413 O O . VAL A 1 177 ? -9.414 -16.141 -18.375 1 97.94 177 VAL A O 1
ATOM 1416 N N . ALA A 1 178 ? -8.992 -18.312 -18.516 1 98 178 ALA A N 1
ATOM 1417 C CA . ALA A 1 178 ? -8.586 -18.297 -19.922 1 98 178 ALA A CA 1
ATOM 1418 C C . ALA A 1 178 ? -9.703 -17.766 -20.812 1 98 178 ALA A C 1
ATOM 1420 O O . ALA A 1 178 ? -9.445 -17.172 -21.859 1 98 178 ALA A O 1
ATOM 1421 N N . ASP A 1 179 ? -10.93 -17.906 -20.406 1 98.06 179 ASP A N 1
ATOM 1422 C CA . ASP A 1 179 ? -12.078 -17.469 -21.203 1 98.06 179 ASP A CA 1
ATOM 1423 C C . ASP A 1 179 ? -12.273 -15.961 -21.094 1 98.06 179 ASP A C 1
ATOM 1425 O O . ASP A 1 179 ? -12.758 -15.328 -22.031 1 98.06 179 ASP A O 1
ATOM 1429 N N . HIS A 1 180 ? -11.906 -15.422 -20.016 1 97.75 180 HIS A N 1
ATOM 1430 C CA . HIS A 1 180 ? -12.195 -14.016 -19.75 1 97.75 180 HIS A CA 1
ATOM 1431 C C . HIS A 1 180 ? -10.945 -13.156 -19.891 1 97.75 180 HIS A C 1
ATOM 1433 O O . HIS A 1 180 ? -11.031 -11.961 -20.188 1 97.75 180 HIS A O 1
ATOM 1439 N N . SER A 1 181 ? -9.836 -13.781 -19.594 1 98.06 181 SER A N 1
ATOM 1440 C CA . SER A 1 181 ? -8.555 -13.086 -19.625 1 98.06 181 SER A CA 1
ATOM 1441 C C . SER A 1 181 ? -7.461 -13.977 -20.219 1 98.06 181 SER A C 1
ATOM 1443 O O . SER A 1 181 ? -6.527 -14.359 -19.516 1 98.06 181 SER A O 1
ATOM 1445 N N . PRO A 1 182 ? -7.504 -14.125 -21.516 1 98.25 182 PRO A N 1
ATOM 1446 C CA . PRO A 1 182 ? -6.578 -15.062 -22.156 1 98.25 182 PRO A CA 1
ATOM 1447 C C . PRO A 1 182 ? -5.121 -14.625 -22.047 1 98.25 182 PRO A C 1
ATOM 1449 O O . PRO A 1 182 ? -4.219 -15.461 -21.984 1 98.25 182 PRO A O 1
ATOM 1452 N N . LYS A 1 183 ? -4.863 -13.344 -22.109 1 98.31 183 LYS A N 1
ATOM 1453 C CA . LYS A 1 183 ? -3.482 -12.883 -22.016 1 98.31 183 LYS A CA 1
ATOM 1454 C C . LYS A 1 183 ? -2.902 -13.164 -20.625 1 98.31 183 LYS A C 1
ATOM 1456 O O . LYS A 1 183 ? -1.717 -13.477 -20.5 1 98.31 183 LYS A O 1
ATOM 1461 N N . ILE A 1 184 ? -3.768 -13.023 -19.609 1 98.5 184 ILE A N 1
ATOM 1462 C CA . ILE A 1 184 ? -3.332 -13.352 -18.25 1 98.5 184 ILE A CA 1
ATOM 1463 C C . ILE A 1 184 ? -3.025 -14.844 -18.156 1 98.5 184 ILE A C 1
ATOM 1465 O O . ILE A 1 184 ? -2.023 -15.242 -17.562 1 98.5 184 ILE A O 1
ATOM 1469 N N . SER A 1 185 ? -3.918 -15.633 -18.719 1 98.31 185 SER A N 1
ATOM 1470 C CA . SER A 1 185 ? -3.695 -17.078 -18.734 1 98.31 185 SER A CA 1
ATOM 1471 C C . SER A 1 185 ? -2.373 -17.422 -19.406 1 98.31 185 SER A C 1
ATOM 1473 O O . SER A 1 185 ? -1.612 -18.25 -18.906 1 98.31 185 SER A O 1
ATOM 1475 N N . ALA A 1 186 ? -2.096 -16.812 -20.5 1 98.31 186 ALA A N 1
ATOM 1476 C CA . ALA A 1 186 ? -0.836 -17.047 -21.203 1 98.31 186 ALA A CA 1
ATOM 1477 C C . ALA A 1 186 ? 0.353 -16.578 -20.375 1 98.31 186 ALA A C 1
ATOM 1479 O O . ALA A 1 186 ? 1.39 -17.25 -20.328 1 98.31 186 ALA A O 1
ATOM 1480 N N . TRP A 1 187 ? 0.221 -15.43 -19.766 1 98.56 187 TRP A N 1
ATOM 1481 C CA . TRP A 1 187 ? 1.249 -14.883 -18.891 1 98.56 187 TRP A CA 1
ATOM 1482 C C . TRP A 1 187 ? 1.551 -15.844 -17.75 1 98.56 187 TRP A C 1
ATOM 1484 O O . TRP A 1 187 ? 2.715 -16.078 -17.406 1 98.56 187 TRP A O 1
ATOM 1494 N N . VAL A 1 188 ? 0.524 -16.422 -17.141 1 98.5 188 VAL A N 1
ATOM 1495 C CA . VAL A 1 188 ? 0.695 -17.375 -16.062 1 98.5 188 VAL A CA 1
ATOM 1496 C C . VAL A 1 188 ? 1.514 -18.578 -16.547 1 98.5 188 VAL A C 1
ATOM 1498 O O . VAL A 1 188 ? 2.471 -18.984 -15.883 1 98.5 188 VAL A O 1
ATOM 1501 N N . LYS A 1 189 ? 1.142 -19.094 -17.672 1 97.94 189 LYS A N 1
ATOM 1502 C CA . LYS A 1 189 ? 1.849 -20.234 -18.25 1 97.94 189 LYS A CA 1
ATOM 1503 C C . LYS A 1 189 ? 3.322 -19.906 -18.469 1 97.94 189 LYS A C 1
ATOM 1505 O O . LYS A 1 189 ? 4.195 -20.734 -18.188 1 97.94 189 LYS A O 1
ATOM 1510 N N . ARG A 1 190 ? 3.574 -18.766 -18.984 1 97.94 190 ARG A N 1
ATOM 1511 C CA . ARG A 1 190 ? 4.945 -18.328 -19.219 1 97.94 190 ARG A CA 1
ATOM 1512 C C . ARG A 1 190 ? 5.719 -18.203 -17.922 1 97.94 190 ARG A C 1
ATOM 1514 O O . ARG A 1 190 ? 6.859 -18.672 -17.812 1 97.94 190 ARG A O 1
ATOM 1521 N N . CYS A 1 191 ? 5.137 -17.594 -16.938 1 98.31 191 CYS A N 1
ATOM 1522 C CA . CYS A 1 191 ? 5.793 -17.391 -15.648 1 98.31 191 CYS A CA 1
ATOM 1523 C C . CYS A 1 191 ? 6.105 -18.719 -14.977 1 98.31 191 CYS A C 1
ATOM 1525 O O . CYS A 1 191 ? 7.137 -18.859 -14.32 1 98.31 191 CYS A O 1
ATOM 1527 N N . LEU A 1 192 ? 5.215 -19.688 -15.133 1 97.81 192 LEU A N 1
ATOM 1528 C CA . LEU A 1 192 ? 5.367 -20.984 -14.484 1 97.81 192 LEU A CA 1
ATOM 1529 C C . LEU A 1 192 ? 6.547 -21.75 -15.07 1 97.81 192 LEU A C 1
ATOM 1531 O O . LEU A 1 192 ? 7.016 -22.719 -14.469 1 97.81 192 LEU A O 1
ATOM 1535 N N . GLN A 1 193 ? 7.027 -21.344 -16.188 1 97.31 193 GLN A N 1
ATOM 1536 C CA . GLN A 1 193 ? 8.188 -21.969 -16.797 1 97.31 193 GLN A CA 1
ATOM 1537 C C . GLN A 1 193 ? 9.484 -21.484 -16.156 1 97.31 193 GLN A C 1
ATOM 1539 O O . GLN A 1 193 ? 10.547 -22.078 -16.359 1 97.31 193 GLN A O 1
ATOM 1544 N N . ARG A 1 194 ? 9.414 -20.453 -15.469 1 97.12 194 ARG A N 1
ATOM 1545 C CA . ARG A 1 194 ? 10.586 -19.938 -14.773 1 97.12 194 ARG A CA 1
ATOM 1546 C C . ARG A 1 194 ? 10.891 -20.781 -13.531 1 97.12 194 ARG A C 1
ATOM 1548 O O . ARG A 1 194 ? 10 -21.062 -12.742 1 97.12 194 ARG A O 1
ATOM 1555 N N . GLU A 1 195 ? 12.133 -21.031 -13.297 1 97.38 195 GLU A N 1
ATOM 1556 C CA . GLU A 1 195 ? 12.555 -21.875 -12.188 1 97.38 195 GLU A CA 1
ATOM 1557 C C . GLU A 1 195 ? 12.188 -21.25 -10.844 1 97.38 195 GLU A C 1
ATOM 1559 O O . GLU A 1 195 ? 11.703 -21.938 -9.938 1 97.38 195 GLU A O 1
ATOM 1564 N N . SER A 1 196 ? 12.391 -19.953 -10.695 1 97.44 196 SER A N 1
ATOM 1565 C CA . SER A 1 196 ? 12.109 -19.25 -9.445 1 97.44 196 SER A CA 1
ATOM 1566 C C . SER A 1 196 ? 10.641 -19.359 -9.07 1 97.44 196 SER A C 1
ATOM 1568 O O . SER A 1 196 ? 10.297 -19.438 -7.891 1 97.44 196 SER A O 1
ATOM 1570 N N . VAL A 1 197 ? 9.766 -19.406 -10.062 1 98.38 197 VAL A N 1
ATOM 1571 C CA . VAL A 1 197 ? 8.328 -19.453 -9.844 1 98.38 197 VAL A CA 1
ATOM 1572 C C . VAL A 1 197 ? 7.898 -20.906 -9.586 1 98.38 197 VAL A C 1
ATOM 1574 O O . VAL A 1 197 ? 7.207 -21.188 -8.602 1 98.38 197 VAL A O 1
ATOM 1577 N N . ALA A 1 198 ? 8.375 -21.781 -10.391 1 97.75 198 ALA A N 1
ATOM 1578 C CA . ALA A 1 198 ? 7.988 -23.188 -10.312 1 97.75 198 ALA A CA 1
ATOM 1579 C C . ALA A 1 198 ? 8.406 -23.812 -8.984 1 97.75 198 ALA A C 1
ATOM 1581 O O . ALA A 1 198 ? 7.688 -24.641 -8.422 1 97.75 198 ALA A O 1
ATOM 1582 N N . LYS A 1 199 ? 9.492 -23.391 -8.508 1 96 199 LYS A N 1
ATOM 1583 C CA . LYS A 1 199 ? 10.039 -23.922 -7.258 1 96 199 LYS A CA 1
ATOM 1584 C C . LYS A 1 199 ? 9.195 -23.469 -6.062 1 96 199 LYS A C 1
ATOM 1586 O O . LYS A 1 199 ? 9.102 -24.188 -5.066 1 96 199 LYS A O 1
ATOM 1591 N N . VAL A 1 200 ? 8.602 -22.344 -6.188 1 97.06 200 VAL A N 1
ATOM 1592 C CA . VAL A 1 200 ? 8.008 -21.703 -5.023 1 97.06 200 VAL A CA 1
ATOM 1593 C C . VAL A 1 200 ? 6.508 -21.969 -4.988 1 97.06 200 VAL A C 1
ATOM 1595 O O . VAL A 1 200 ? 5.945 -22.234 -3.922 1 97.06 200 VAL A O 1
ATOM 1598 N N . LEU A 1 201 ? 5.832 -21.938 -6.082 1 97.75 201 LEU A N 1
ATOM 1599 C CA . LEU A 1 201 ? 4.375 -21.969 -6.102 1 97.75 201 LEU A CA 1
ATOM 1600 C C . LEU A 1 201 ? 3.855 -23.359 -5.738 1 97.75 201 LEU A C 1
ATOM 1602 O O . LEU A 1 201 ? 4.363 -24.359 -6.234 1 97.75 201 LEU A O 1
ATOM 1606 N N . PRO A 1 202 ? 2.91 -23.406 -4.879 1 97.69 202 PRO A N 1
ATOM 1607 C CA . PRO A 1 202 ? 2.293 -24.703 -4.559 1 97.69 202 PRO A CA 1
ATOM 1608 C C . PRO A 1 202 ? 1.427 -25.234 -5.695 1 97.69 202 PRO A C 1
ATOM 1610 O O . PRO A 1 202 ? 0.998 -24.469 -6.566 1 97.69 202 PRO A O 1
ATOM 1613 N N . ASP A 1 203 ? 1.208 -26.484 -5.637 1 97.56 203 ASP A N 1
ATOM 1614 C CA . ASP A 1 203 ? 0.281 -27.141 -6.559 1 97.56 203 ASP A CA 1
ATOM 1615 C C . ASP A 1 203 ? -1.127 -26.562 -6.414 1 97.56 203 ASP A C 1
ATOM 1617 O O . ASP A 1 203 ? -1.711 -26.594 -5.332 1 97.56 203 ASP A O 1
ATOM 1621 N N . PRO A 1 204 ? -1.663 -26.062 -7.543 1 98.06 204 PRO A N 1
ATOM 1622 C CA . PRO A 1 204 ? -3.008 -25.484 -7.465 1 98.06 204 PRO A CA 1
ATOM 1623 C C . PRO A 1 204 ? -4.039 -26.469 -6.91 1 98.06 204 PRO A C 1
ATOM 1625 O O . PRO A 1 204 ? -4.984 -26.047 -6.234 1 98.06 204 PRO A O 1
ATOM 1628 N N . HIS A 1 205 ? -3.838 -27.703 -7.156 1 98.38 205 HIS A N 1
ATOM 1629 C CA . HIS A 1 205 ? -4.766 -28.703 -6.637 1 98.38 205 HIS A CA 1
ATOM 1630 C C . HIS A 1 205 ? -4.68 -28.797 -5.117 1 98.38 205 HIS A C 1
ATOM 1632 O O . HIS A 1 205 ? -5.688 -29.016 -4.445 1 98.38 205 HIS A O 1
ATOM 1638 N N . LYS A 1 206 ? -3.514 -28.672 -4.621 1 97.88 206 LYS A N 1
ATOM 1639 C CA . LYS A 1 206 ? -3.35 -28.656 -3.172 1 97.88 206 LYS A CA 1
ATOM 1640 C C . LYS A 1 206 ? -4.043 -27.453 -2.557 1 97.88 206 LYS A C 1
ATOM 1642 O O . LYS A 1 206 ? -4.684 -27.562 -1.507 1 97.88 206 LYS A O 1
ATOM 1647 N N . ILE A 1 207 ? -3.977 -26.328 -3.18 1 97.75 207 ILE A N 1
ATOM 1648 C CA . ILE A 1 207 ? -4.637 -25.109 -2.723 1 97.75 207 ILE A CA 1
ATOM 1649 C C . ILE A 1 207 ? -6.152 -25.297 -2.754 1 97.75 207 ILE A C 1
ATOM 1651 O O . ILE A 1 207 ? -6.852 -24.906 -1.818 1 97.75 207 ILE A O 1
ATOM 1655 N N . TYR A 1 208 ? -6.594 -25.922 -3.852 1 98 208 TYR A N 1
ATOM 1656 C CA . TYR A 1 208 ? -8.023 -26.156 -3.982 1 98 208 TYR A CA 1
ATOM 1657 C C . TYR A 1 208 ? -8.539 -27.031 -2.846 1 98 208 TYR A C 1
ATOM 1659 O O . TYR A 1 208 ? -9.562 -26.719 -2.227 1 98 208 TYR A O 1
ATOM 1667 N N . GLN A 1 209 ? -7.785 -28.047 -2.531 1 97.62 209 GLN A N 1
ATOM 1668 C CA . GLN A 1 209 ? -8.164 -28.922 -1.433 1 97.62 209 GLN A CA 1
ATOM 1669 C C . GLN A 1 209 ? -8.133 -28.188 -0.098 1 97.62 209 GLN A C 1
ATOM 1671 O O . GLN A 1 209 ? -8.992 -28.391 0.758 1 97.62 209 GLN A O 1
ATOM 1676 N N . PHE A 1 210 ? -7.18 -27.438 0.017 1 95.94 210 PHE A N 1
ATOM 1677 C CA . PHE A 1 210 ? -7.051 -26.609 1.215 1 95.94 210 PHE A CA 1
ATOM 1678 C C . PHE A 1 210 ? -8.258 -25.703 1.382 1 95.94 210 PHE A C 1
ATOM 1680 O O . PHE A 1 210 ? -8.82 -25.594 2.477 1 95.94 210 PHE A O 1
ATOM 1687 N N . VAL A 1 211 ? -8.711 -25.078 0.355 1 96.44 211 VAL A N 1
ATOM 1688 C CA . VAL A 1 211 ? -9.852 -24.172 0.356 1 96.44 211 VAL A CA 1
ATOM 1689 C C . VAL A 1 211 ? -11.117 -24.938 0.709 1 96.44 211 VAL A C 1
ATOM 1691 O O . VAL A 1 211 ? -11.93 -24.469 1.52 1 96.44 211 VAL A O 1
ATOM 1694 N N . LEU A 1 212 ? -11.266 -26.094 0.146 1 96.38 212 LEU A N 1
ATOM 1695 C CA . LEU A 1 212 ? -12.445 -26.922 0.431 1 96.38 212 LEU A CA 1
ATOM 1696 C C . LEU A 1 212 ? -12.492 -27.297 1.905 1 96.38 212 LEU A C 1
ATOM 1698 O O . LEU A 1 212 ? -13.562 -27.281 2.52 1 96.38 212 LEU A O 1
ATOM 1702 N N . HIS A 1 213 ? -11.344 -27.609 2.402 1 94.25 213 HIS A N 1
ATOM 1703 C CA . HIS A 1 213 ? -11.258 -27.953 3.816 1 94.25 213 HIS A CA 1
ATOM 1704 C C . HIS A 1 213 ? -11.641 -26.781 4.699 1 94.25 213 HIS A C 1
ATOM 1706 O O . HIS A 1 213 ? -12.414 -26.922 5.648 1 94.25 213 HIS A O 1
ATOM 1712 N N . PHE A 1 214 ? -11.133 -25.688 4.375 1 91.06 214 PHE A N 1
ATOM 1713 C CA . PHE A 1 214 ? -11.414 -24.484 5.145 1 91.06 214 PHE A CA 1
ATOM 1714 C C . PHE A 1 214 ? -12.898 -24.141 5.086 1 91.06 214 PHE A C 1
ATOM 1716 O O . PHE A 1 214 ? -13.492 -23.75 6.098 1 91.06 214 PHE A O 1
ATOM 1723 N N . ARG A 1 215 ? -13.438 -24.281 3.949 1 94.56 215 ARG A N 1
ATOM 1724 C CA . ARG A 1 215 ? -14.859 -24 3.781 1 94.56 215 ARG A CA 1
ATOM 1725 C C . ARG A 1 215 ? -15.711 -24.938 4.629 1 94.56 215 ARG A C 1
ATOM 1727 O O . ARG A 1 215 ? -16.703 -24.516 5.234 1 94.56 215 ARG A O 1
ATOM 1734 N N . LYS A 1 216 ? -15.312 -26.156 4.645 1 93.94 216 LYS A N 1
ATOM 1735 C CA . LYS A 1 216 ? -16.016 -27.141 5.461 1 93.94 216 LYS A CA 1
ATOM 1736 C C . LYS A 1 216 ? -15.953 -26.781 6.941 1 93.94 216 LYS A C 1
ATOM 1738 O O . LYS A 1 216 ? -16.969 -26.797 7.637 1 93.94 216 LYS A O 1
ATOM 1743 N N . MET A 1 217 ? -14.867 -26.344 7.352 1 91.06 217 MET A N 1
ATOM 1744 C CA . MET A 1 217 ? -14.648 -25.984 8.75 1 91.06 217 MET A CA 1
ATOM 1745 C C . MET A 1 217 ? -15.43 -24.719 9.109 1 91.06 217 MET A C 1
ATOM 1747 O O . MET A 1 217 ? -15.867 -24.562 10.242 1 91.06 217 MET A O 1
ATOM 1751 N N . SER A 1 218 ? -15.672 -23.906 8.117 1 90.56 218 SER A N 1
ATOM 1752 C CA . SER A 1 218 ? -16.328 -22.625 8.359 1 90.56 218 SER A CA 1
ATOM 1753 C C . SER A 1 218 ? -17.844 -22.75 8.18 1 90.56 218 SER A C 1
ATOM 1755 O O . SER A 1 218 ? -18.562 -21.766 8.336 1 90.56 218 SER A O 1
ATOM 1757 N N . GLY A 1 219 ? -18.219 -23.859 7.824 1 90 219 GLY A N 1
ATOM 1758 C CA . GLY A 1 219 ? -19.641 -24.109 7.695 1 90 219 GLY A CA 1
ATOM 1759 C C . GLY A 1 219 ? -20.219 -23.625 6.375 1 90 219 GLY A C 1
ATOM 1760 O O . GLY A 1 219 ? -21.422 -23.375 6.27 1 90 219 GLY A O 1
ATOM 1761 N N . LEU A 1 220 ? -19.453 -23.422 5.469 1 89.62 220 LEU A N 1
ATOM 1762 C CA . LEU A 1 220 ? -19.922 -22.969 4.164 1 89.62 220 LEU A CA 1
ATOM 1763 C C . LEU A 1 220 ? -20.297 -24.141 3.275 1 89.62 220 LEU A C 1
ATOM 1765 O O . LEU A 1 220 ? -21.031 -23.984 2.305 1 89.62 220 LEU A O 1
ATOM 1769 N N . ASP A 1 221 ? -19.656 -25.281 3.545 1 81.75 221 ASP A N 1
ATOM 1770 C CA . ASP A 1 221 ? -20.016 -26.516 2.838 1 81.75 221 ASP A CA 1
ATOM 1771 C C . ASP A 1 221 ? -20.562 -27.562 3.803 1 81.75 221 ASP A C 1
ATOM 1773 O O . ASP A 1 221 ? -20.234 -27.547 4.988 1 81.75 221 ASP A O 1
ATOM 1777 N N . MET B 1 1 ? 16.281 23.266 -10.508 1 37.47 1 MET B N 1
ATOM 1778 C CA . MET B 1 1 ? 14.828 23.359 -10.516 1 37.47 1 MET B CA 1
ATOM 1779 C C . MET B 1 1 ? 14.273 23.141 -11.922 1 37.47 1 MET B C 1
ATOM 1781 O O . MET B 1 1 ? 14.609 23.891 -12.844 1 37.47 1 MET B O 1
ATOM 1785 N N . SER B 1 2 ? 14.023 21.969 -12.289 1 43.97 2 SER B N 1
ATOM 1786 C CA . SER B 1 2 ? 14.086 21.812 -13.742 1 43.97 2 SER B CA 1
ATOM 1787 C C . SER B 1 2 ? 13.188 22.812 -14.453 1 43.97 2 SER B C 1
ATOM 1789 O O . SER B 1 2 ? 11.969 22.812 -14.242 1 43.97 2 SER B O 1
ATOM 1791 N N . LYS B 1 3 ? 13.555 24.062 -14.688 1 53.38 3 LYS B N 1
ATOM 1792 C CA . LYS B 1 3 ? 13.102 25.312 -15.281 1 53.38 3 LYS B CA 1
ATOM 1793 C C . LYS B 1 3 ? 12.109 25.047 -16.406 1 53.38 3 LYS B C 1
ATOM 1795 O O . LYS B 1 3 ? 11.258 25.891 -16.703 1 53.38 3 LYS B O 1
ATOM 1800 N N . GLY B 1 4 ? 11.812 23.688 -16.703 1 74.75 4 GLY B N 1
ATOM 1801 C CA . GLY B 1 4 ? 11.016 23.5 -17.906 1 74.75 4 GLY B CA 1
ATOM 1802 C C . GLY B 1 4 ? 9.93 22.453 -17.75 1 74.75 4 GLY B C 1
ATOM 1803 O O . GLY B 1 4 ? 9.07 22.297 -18.625 1 74.75 4 GLY B O 1
ATOM 1804 N N . ASP B 1 5 ? 9.828 21.797 -16.438 1 87.56 5 ASP B N 1
ATOM 1805 C CA . ASP B 1 5 ? 8.828 20.75 -16.344 1 87.56 5 ASP B CA 1
ATOM 1806 C C . ASP B 1 5 ? 7.453 21.328 -16.016 1 87.56 5 ASP B C 1
ATOM 1808 O O . ASP B 1 5 ? 7.348 22.266 -15.219 1 87.56 5 ASP B O 1
ATOM 1812 N N . LYS B 1 6 ? 6.449 20.875 -16.719 1 96 6 LYS B N 1
ATOM 1813 C CA . LYS B 1 6 ? 5.066 21.156 -16.328 1 96 6 LYS B CA 1
ATOM 1814 C C . LYS B 1 6 ? 4.602 20.188 -15.242 1 96 6 LYS B C 1
ATOM 1816 O O . LYS B 1 6 ? 4.602 18.969 -15.445 1 96 6 LYS B O 1
ATOM 1821 N N . VAL B 1 7 ? 4.316 20.734 -14.086 1 98.06 7 VAL B N 1
ATOM 1822 C CA . VAL B 1 7 ? 3.871 19.922 -12.961 1 98.06 7 VAL B CA 1
ATOM 1823 C C . VAL B 1 7 ? 2.486 20.375 -12.508 1 98.06 7 VAL B C 1
ATOM 1825 O O . VAL B 1 7 ? 2.309 21.531 -12.117 1 98.06 7 VAL B O 1
ATOM 1828 N N . GLU B 1 8 ? 1.521 19.438 -12.617 1 98.12 8 GLU B N 1
ATOM 1829 C CA . GLU B 1 8 ? 0.141 19.719 -12.242 1 98.12 8 GLU B CA 1
ATOM 1830 C C . GLU B 1 8 ? -0.406 18.641 -11.305 1 98.12 8 GLU B C 1
ATOM 1832 O O . GLU B 1 8 ? -0.094 17.469 -11.453 1 98.12 8 GLU B O 1
ATOM 1837 N N . VAL B 1 9 ? -1.179 19.125 -10.305 1 98.38 9 VAL B N 1
ATOM 1838 C CA . VAL B 1 9 ? -1.818 18.203 -9.375 1 98.38 9 VAL B CA 1
ATOM 1839 C C . VAL B 1 9 ? -3.336 18.328 -9.477 1 98.38 9 VAL B C 1
ATOM 1841 O O . VAL B 1 9 ? -3.887 19.422 -9.281 1 98.38 9 VAL B O 1
ATOM 1844 N N . LEU B 1 10 ? -3.971 17.234 -9.914 1 98.31 10 LEU B N 1
ATOM 1845 C CA . LEU B 1 10 ? -5.418 17.188 -9.742 1 98.31 10 LEU B CA 1
ATOM 1846 C C . LEU B 1 10 ? -5.793 17.016 -8.273 1 98.31 10 LEU B C 1
ATOM 1848 O O . LEU B 1 10 ? -5.445 15.992 -7.668 1 98.31 10 LEU B O 1
ATOM 1852 N N . ASP B 1 11 ? -6.551 17.922 -7.84 1 96.06 11 ASP B N 1
ATOM 1853 C CA . ASP B 1 11 ? -6.57 18.156 -6.398 1 96.06 11 ASP B CA 1
ATOM 1854 C C . ASP B 1 11 ? -8 18.219 -5.871 1 96.06 11 ASP B C 1
ATOM 1856 O O . ASP B 1 11 ? -8.953 18.328 -6.652 1 96.06 11 ASP B O 1
ATOM 1860 N N . PHE B 1 12 ? -8.109 18.078 -4.582 1 96.31 12 PHE B N 1
ATOM 1861 C CA . PHE B 1 12 ? -9.266 18.391 -3.744 1 96.31 12 PHE B CA 1
ATOM 1862 C C . PHE B 1 12 ? -8.812 18.984 -2.41 1 96.31 12 PHE B C 1
ATOM 1864 O O . PHE B 1 12 ? -8.016 18.375 -1.698 1 96.31 12 PHE B O 1
ATOM 1871 N N . TRP B 1 13 ? -9.297 20.109 -2.027 1 95 13 TRP B N 1
ATOM 1872 C CA . TRP B 1 13 ? -8.727 20.922 -0.952 1 95 13 TRP B CA 1
ATOM 1873 C C . TRP B 1 13 ? -8.781 20.172 0.376 1 95 13 TRP B C 1
ATOM 1875 O O . TRP B 1 13 ? -7.91 20.344 1.231 1 95 13 TRP B O 1
ATOM 1885 N N . ALA B 1 14 ? -9.742 19.328 0.529 1 95.44 14 ALA B N 1
ATOM 1886 C CA . ALA B 1 14 ? -9.969 18.719 1.832 1 95.44 14 ALA B CA 1
ATOM 1887 C C . ALA B 1 14 ? -9.305 17.344 1.905 1 95.44 14 ALA B C 1
ATOM 1889 O O . ALA B 1 14 ? -9.336 16.688 2.951 1 95.44 14 ALA B O 1
ATOM 1890 N N . SER B 1 15 ? -8.742 16.906 0.826 1 96.25 15 SER B N 1
ATOM 1891 C CA . SER B 1 15 ? -8.188 15.555 0.762 1 96.25 15 SER B CA 1
ATOM 1892 C C . SER B 1 15 ? -6.812 15.492 1.413 1 96.25 15 SER B C 1
ATOM 1894 O O . SER B 1 15 ? -5.871 16.156 0.957 1 96.25 15 SER B O 1
ATOM 1896 N N . PRO B 1 16 ? -6.668 14.695 2.451 1 97.75 16 PRO B N 1
ATOM 1897 C CA . PRO B 1 16 ? -5.336 14.516 3.031 1 97.75 16 PRO B CA 1
ATOM 1898 C C . PRO B 1 16 ? -4.344 13.891 2.055 1 97.75 16 PRO B C 1
ATOM 1900 O O . PRO B 1 16 ? -3.135 14.102 2.174 1 97.75 16 PRO B O 1
ATOM 1903 N N . PHE B 1 17 ? -4.816 13.133 1.104 1 98.12 17 PHE B N 1
ATOM 1904 C CA . PHE B 1 17 ? -3.961 12.477 0.122 1 98.12 17 PHE B CA 1
ATOM 1905 C C . PHE B 1 17 ? -3.387 13.484 -0.86 1 98.12 17 PHE B C 1
ATOM 1907 O O . PHE B 1 17 ? -2.223 13.383 -1.256 1 98.12 17 PHE B O 1
ATOM 1914 N N . CYS B 1 18 ? -4.207 14.43 -1.206 1 98.31 18 CYS B N 1
ATOM 1915 C CA . CYS B 1 18 ? -3.701 15.516 -2.029 1 98.31 18 CYS B CA 1
ATOM 1916 C C . CYS B 1 18 ? -2.672 16.344 -1.268 1 98.31 18 CYS B C 1
ATOM 1918 O O . CYS B 1 18 ? -1.696 16.828 -1.85 1 98.31 18 CYS B O 1
ATOM 1920 N N . GLY B 1 19 ? -2.938 16.516 0.026 1 98.44 19 GLY B N 1
ATOM 1921 C CA . GLY B 1 19 ? -1.99 17.234 0.865 1 98.44 19 GLY B CA 1
ATOM 1922 C C . GLY B 1 19 ? -0.602 16.625 0.853 1 98.44 19 GLY B C 1
ATOM 1923 O O . GLY B 1 19 ? 0.398 17.344 0.859 1 98.44 19 GLY B O 1
ATOM 1924 N N . ARG B 1 20 ? -0.49 15.297 0.832 1 98.69 20 ARG B N 1
ATOM 1925 C CA . ARG B 1 20 ? 0.786 14.594 0.763 1 98.69 20 ARG B CA 1
ATOM 1926 C C . ARG B 1 20 ? 1.61 15.07 -0.428 1 98.69 20 ARG B C 1
ATOM 1928 O O . ARG B 1 20 ? 2.785 15.406 -0.281 1 98.69 20 ARG B O 1
ATOM 1935 N N . VAL B 1 21 ? 0.968 15.102 -1.569 1 98.75 21 VAL B N 1
ATOM 1936 C CA . VAL B 1 21 ? 1.624 15.398 -2.84 1 98.75 21 VAL B CA 1
ATOM 1937 C C . VAL B 1 21 ? 2.096 16.844 -2.852 1 98.75 21 VAL B C 1
ATOM 1939 O O . VAL B 1 21 ? 3.246 17.125 -3.197 1 98.75 21 VAL B O 1
ATOM 1942 N N . LYS B 1 22 ? 1.247 17.719 -2.379 1 98.56 22 LYS B N 1
ATOM 1943 C CA . LYS B 1 22 ? 1.572 19.141 -2.391 1 98.56 22 LYS B CA 1
ATOM 1944 C C . LYS B 1 22 ? 2.699 19.453 -1.411 1 98.56 22 LYS B C 1
ATOM 1946 O O . LYS B 1 22 ? 3.605 20.234 -1.728 1 98.56 22 LYS B O 1
ATOM 1951 N N . ILE B 1 23 ? 2.648 18.844 -0.266 1 98.5 23 ILE B N 1
ATOM 1952 C CA . ILE B 1 23 ? 3.711 19.062 0.71 1 98.5 23 ILE B CA 1
ATOM 1953 C C . ILE B 1 23 ? 5.035 18.547 0.151 1 98.5 23 ILE B C 1
ATOM 1955 O O . ILE B 1 23 ? 6.07 19.219 0.282 1 98.5 23 ILE B O 1
ATOM 1959 N N . ALA B 1 24 ? 5.035 17.359 -0.461 1 98.25 24 ALA B N 1
ATOM 1960 C CA . ALA B 1 24 ? 6.254 16.812 -1.054 1 98.25 24 ALA B CA 1
ATOM 1961 C C . ALA B 1 24 ? 6.828 17.766 -2.102 1 98.25 24 ALA B C 1
ATOM 1963 O O . ALA B 1 24 ? 8.039 18 -2.133 1 98.25 24 ALA B O 1
ATOM 1964 N N . L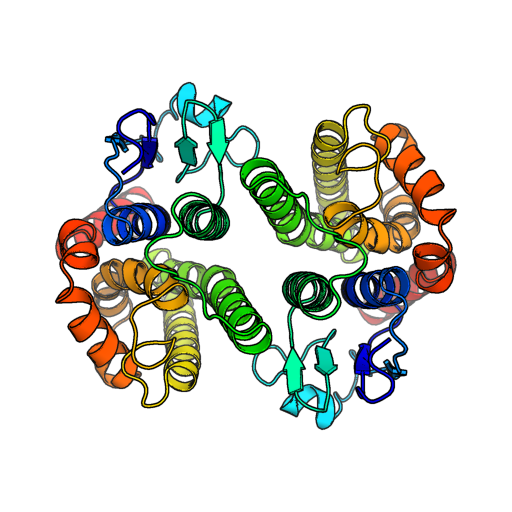EU B 1 25 ? 5.98 18.312 -2.963 1 97.94 25 LEU B N 1
ATOM 1965 C CA . LEU B 1 25 ? 6.426 19.234 -3.998 1 97.94 25 LEU B CA 1
ATOM 1966 C C . LEU B 1 25 ? 7.012 20.5 -3.379 1 97.94 25 LEU B C 1
ATOM 1968 O O . LEU B 1 25 ? 8.047 21 -3.834 1 97.94 25 LEU B O 1
ATOM 1972 N N . GLU B 1 26 ? 6.348 21 -2.35 1 97.25 26 GLU B N 1
ATOM 1973 C CA . GLU B 1 26 ? 6.855 22.172 -1.646 1 97.25 26 GLU B CA 1
ATOM 1974 C C . GLU B 1 26 ? 8.227 21.891 -1.031 1 97.25 26 GLU B C 1
ATOM 1976 O O . GLU B 1 26 ? 9.125 22.734 -1.107 1 97.25 26 GLU B O 1
ATOM 1981 N N . GLU B 1 27 ? 8.359 20.766 -0.417 1 96.81 27 GLU B N 1
ATOM 1982 C CA . GLU B 1 27 ? 9.633 20.391 0.192 1 96.81 27 GLU B CA 1
ATOM 1983 C C . GLU B 1 27 ? 10.75 20.359 -0.845 1 96.81 27 GLU B C 1
ATOM 1985 O O . GLU B 1 27 ? 11.906 20.656 -0.531 1 96.81 27 GLU B O 1
ATOM 1990 N N . LYS B 1 28 ? 10.406 19.984 -2.078 1 96.44 28 LYS B N 1
ATOM 1991 C CA . LYS B 1 28 ? 11.391 19.875 -3.15 1 96.44 28 LYS B CA 1
ATOM 1992 C C . LYS B 1 28 ? 11.562 21.188 -3.891 1 96.44 28 LYS B C 1
ATOM 1994 O O . LYS B 1 28 ? 12.43 21.312 -4.758 1 96.44 28 LYS B O 1
ATOM 1999 N N . GLY B 1 29 ? 10.742 22.141 -3.574 1 95.06 29 GLY B N 1
ATOM 2000 C CA . GLY B 1 29 ? 10.805 23.422 -4.242 1 95.06 29 GLY B CA 1
ATOM 2001 C C . GLY B 1 29 ? 10.359 23.375 -5.691 1 95.06 29 GLY B C 1
ATOM 2002 O O . GLY B 1 29 ? 10.898 24.094 -6.539 1 95.06 29 GLY B O 1
ATOM 2003 N N . VAL B 1 30 ? 9.461 22.5 -6.012 1 95.94 30 VAL B N 1
ATOM 2004 C CA . VAL B 1 30 ? 8.984 22.312 -7.375 1 95.94 30 VAL B CA 1
ATOM 2005 C C . VAL B 1 30 ? 7.738 23.156 -7.609 1 95.94 30 VAL B C 1
ATOM 2007 O O . VAL B 1 30 ? 6.73 23 -6.914 1 95.94 30 VAL B O 1
ATOM 2010 N N . ASN B 1 31 ? 7.832 24.031 -8.547 1 95.75 31 ASN B N 1
ATOM 2011 C CA . ASN B 1 31 ? 6.645 24.781 -8.938 1 95.75 31 ASN B CA 1
ATOM 2012 C C . ASN B 1 31 ? 5.574 23.875 -9.539 1 95.75 31 ASN B C 1
ATOM 2014 O O . ASN B 1 31 ? 5.887 22.984 -10.32 1 95.75 31 ASN B O 1
ATOM 2018 N N . HIS B 1 32 ? 4.355 24.125 -9.078 1 96.81 32 HIS B N 1
ATOM 2019 C CA . HIS B 1 32 ? 3.258 23.297 -9.57 1 96.81 32 HIS B CA 1
ATOM 2020 C C . HIS B 1 32 ? 1.939 24.062 -9.555 1 96.81 32 HIS B C 1
ATOM 2022 O O . HIS B 1 32 ? 1.812 25.078 -8.867 1 96.81 32 HIS B O 1
ATOM 2028 N N . VAL B 1 33 ? 1.069 23.547 -10.367 1 95.75 33 VAL B N 1
ATOM 2029 C CA . VAL B 1 33 ? -0.292 24.062 -10.398 1 95.75 33 VAL B CA 1
ATOM 2030 C C . VAL B 1 33 ? -1.258 23.031 -9.828 1 95.75 33 VAL B C 1
ATOM 2032 O O . VAL B 1 33 ? -1.128 21.844 -10.102 1 95.75 33 VAL B O 1
ATOM 2035 N N . ALA B 1 34 ? -2.143 23.516 -8.992 1 93.75 34 ALA B N 1
ATOM 2036 C CA . ALA B 1 34 ? -3.193 22.641 -8.469 1 93.75 34 ALA B CA 1
ATOM 2037 C C . ALA B 1 34 ? -4.523 22.906 -9.164 1 93.75 34 ALA B C 1
ATOM 2039 O O . ALA B 1 34 ? -4.957 24.047 -9.273 1 93.75 34 ALA B O 1
ATOM 2040 N N . SER B 1 35 ? -5.07 21.875 -9.664 1 93.75 35 SER B N 1
ATOM 2041 C CA . SER B 1 35 ? -6.379 21.953 -10.305 1 93.75 35 SER B CA 1
ATOM 2042 C C . SER B 1 35 ? -7.445 21.234 -9.477 1 93.75 35 SER B C 1
ATOM 2044 O O . SER B 1 35 ? -7.461 20.016 -9.406 1 93.75 35 SER B O 1
ATOM 2046 N N . GLU B 1 36 ? -8.281 22.031 -8.945 1 92.81 36 GLU B N 1
ATOM 2047 C CA . GLU B 1 36 ? -9.32 21.484 -8.07 1 92.81 36 GLU B CA 1
ATOM 2048 C C . GLU B 1 36 ? -10.32 20.641 -8.852 1 92.81 36 GLU B C 1
ATOM 2050 O O . GLU B 1 36 ? -10.75 21.047 -9.938 1 92.81 36 GLU B O 1
ATOM 2055 N N . GLU B 1 37 ? -10.656 19.531 -8.289 1 92.44 37 GLU B N 1
ATOM 2056 C CA . GLU B 1 37 ? -11.633 18.625 -8.883 1 92.44 37 GLU B CA 1
ATOM 2057 C C . GLU B 1 37 ? -12.93 18.609 -8.078 1 92.44 37 GLU B C 1
ATOM 2059 O O . GLU B 1 37 ? -12.906 18.766 -6.855 1 92.44 37 GLU B O 1
ATOM 2064 N N . ASP B 1 38 ? -14.016 18.5 -8.766 1 86.94 38 ASP B N 1
ATOM 2065 C CA . ASP B 1 38 ? -15.289 18.234 -8.109 1 86.94 38 ASP B CA 1
ATOM 2066 C C . ASP B 1 38 ? -15.461 16.75 -7.805 1 86.94 38 ASP B C 1
ATOM 2068 O O . ASP B 1 38 ? -15.953 16 -8.648 1 86.94 38 ASP B O 1
ATOM 2072 N N . VAL B 1 39 ? -15.227 16.391 -6.586 1 80.25 39 VAL B N 1
ATOM 2073 C CA . VAL B 1 39 ? -15.164 14.977 -6.27 1 80.25 39 VAL B CA 1
ATOM 2074 C C . VAL B 1 39 ? -16.562 14.453 -5.918 1 80.25 39 VAL B C 1
ATOM 2076 O O . VAL B 1 39 ? -16.781 13.242 -5.891 1 80.25 39 VAL B O 1
ATOM 2079 N N . PHE B 1 40 ? -17.469 15.273 -5.672 1 79.25 40 PHE B N 1
ATOM 2080 C CA . PHE B 1 40 ? -18.828 14.852 -5.309 1 79.25 40 PHE B CA 1
ATOM 2081 C C . PHE B 1 40 ? -19.781 15.023 -6.48 1 79.25 40 PHE B C 1
ATOM 2083 O O . PHE B 1 40 ? -20.906 14.516 -6.453 1 79.25 40 PHE B O 1
ATOM 2090 N N . GLY B 1 41 ? -19.312 15.789 -7.43 1 81.31 41 GLY B N 1
ATOM 2091 C CA . GLY B 1 41 ? -20.141 16.016 -8.609 1 81.31 41 GLY B CA 1
ATOM 2092 C C . GLY B 1 41 ? -19.625 15.297 -9.844 1 81.31 41 GLY B C 1
ATOM 2093 O O . GLY B 1 41 ? -19.344 14.102 -9.805 1 81.31 41 GLY B O 1
ATOM 2094 N N . ALA B 1 42 ? -19.609 16.047 -10.867 1 85.75 42 ALA B N 1
ATOM 2095 C CA . ALA B 1 42 ? -19.125 15.492 -12.125 1 85.75 42 ALA B CA 1
ATOM 2096 C C . ALA B 1 42 ? -17.609 15.555 -12.219 1 85.75 42 ALA B C 1
ATOM 2098 O O . ALA B 1 42 ? -17.031 16.641 -12.211 1 85.75 42 ALA B O 1
ATOM 2099 N N . LYS B 1 43 ? -17.016 14.445 -12.227 1 90.75 43 LYS B N 1
ATOM 2100 C CA . LYS B 1 43 ? -15.57 14.367 -12.375 1 90.75 43 LYS B CA 1
ATOM 2101 C C . LYS B 1 43 ? -15.125 14.914 -13.727 1 90.75 43 LYS B C 1
ATOM 2103 O O . LYS B 1 43 ? -15.812 14.727 -14.734 1 90.75 43 LYS B O 1
ATOM 2108 N N . SER B 1 44 ? -14.016 15.57 -13.789 1 94.12 44 SER B N 1
ATOM 2109 C CA . SER B 1 44 ? -13.516 16.156 -15.023 1 94.12 44 SER B CA 1
ATOM 2110 C C . SER B 1 44 ? -13.031 15.086 -15.992 1 94.12 44 SER B C 1
ATOM 2112 O O . SER B 1 44 ? -12.633 14 -15.57 1 94.12 44 SER B O 1
ATOM 2114 N N . GLU B 1 45 ? -13.047 15.398 -17.25 1 94.75 45 GLU B N 1
ATOM 2115 C CA . GLU B 1 45 ? -12.516 14.508 -18.281 1 94.75 45 GLU B CA 1
ATOM 2116 C C . GLU B 1 45 ? -11.023 14.242 -18.062 1 94.75 45 GLU B C 1
ATOM 2118 O O . GLU B 1 45 ? -10.547 13.133 -18.297 1 94.75 45 GLU B O 1
ATOM 2123 N N . LEU B 1 46 ? -10.391 15.242 -17.594 1 95.44 46 LEU B N 1
ATOM 2124 C CA . LEU B 1 46 ? -8.961 15.109 -17.359 1 95.44 46 LEU B CA 1
ATOM 2125 C C . LEU B 1 46 ? -8.68 14.094 -16.266 1 95.44 46 LEU B C 1
ATOM 2127 O O . LEU B 1 46 ? -7.789 13.25 -16.406 1 95.44 46 LEU B O 1
ATOM 2131 N N . LEU B 1 47 ? -9.43 14.156 -15.203 1 96.25 47 LEU B N 1
ATOM 2132 C CA . LEU B 1 47 ? -9.266 13.195 -14.117 1 96.25 47 LEU B CA 1
ATOM 2133 C C . LEU B 1 47 ? -9.578 11.781 -14.586 1 96.25 47 LEU B C 1
ATOM 2135 O O . LEU B 1 47 ? -8.82 10.852 -14.32 1 96.25 47 LEU B O 1
ATOM 2139 N N . LEU B 1 48 ? -10.672 11.648 -15.312 1 95.81 48 LEU B N 1
ATOM 2140 C CA . LEU B 1 48 ? -11.102 10.344 -15.797 1 95.81 48 LEU B CA 1
ATOM 2141 C C . LEU B 1 48 ? -10.07 9.75 -16.75 1 95.81 48 LEU B C 1
ATOM 2143 O O . LEU B 1 48 ? -9.805 8.547 -16.703 1 95.81 48 LEU B O 1
ATOM 2147 N N . LYS B 1 49 ? -9.422 10.539 -17.5 1 96.44 49 LYS B N 1
ATOM 2148 C CA . LYS B 1 49 ? -8.398 10.102 -18.438 1 96.44 49 LYS B CA 1
ATOM 2149 C C . LYS B 1 49 ? -7.082 9.812 -17.719 1 96.44 49 LYS B C 1
ATOM 2151 O O . LYS B 1 49 ? -6.363 8.875 -18.078 1 96.44 49 LYS B O 1
ATOM 2156 N N . SER B 1 50 ? -6.789 10.578 -16.688 1 96.69 50 SER B N 1
ATOM 2157 C CA . SER B 1 50 ? -5.496 10.5 -16.016 1 96.69 50 SER B CA 1
ATOM 2158 C C . SER B 1 50 ? -5.473 9.359 -14.992 1 96.69 50 SER B C 1
ATOM 2160 O O . SER B 1 50 ? -4.402 8.867 -14.641 1 96.69 50 SER B O 1
ATOM 2162 N N . ASN B 1 51 ? -6.598 9 -14.539 1 96.75 51 ASN B N 1
ATOM 2163 C CA . ASN B 1 51 ? -6.75 7.887 -13.609 1 96.75 51 ASN B CA 1
ATOM 2164 C C . ASN B 1 51 ? -7.988 7.055 -13.93 1 96.75 51 ASN B C 1
ATOM 2166 O O . ASN B 1 51 ? -8.938 7.023 -13.148 1 96.75 51 ASN B O 1
ATOM 2170 N N . PRO B 1 52 ? -7.961 6.34 -14.961 1 95.19 52 PRO B N 1
ATOM 2171 C CA . PRO B 1 52 ? -9.156 5.66 -15.461 1 95.19 52 PRO B CA 1
ATOM 2172 C C . PRO B 1 52 ? -9.594 4.5 -14.562 1 95.19 52 PRO B C 1
ATOM 2174 O O . PRO B 1 52 ? -10.742 4.066 -14.625 1 95.19 52 PRO B O 1
ATOM 2177 N N . ILE B 1 53 ? -8.742 4.035 -13.766 1 95.06 53 ILE B N 1
ATOM 2178 C CA . ILE B 1 53 ? -9.039 2.865 -12.945 1 95.06 53 ILE B CA 1
ATOM 2179 C C . ILE B 1 53 ? -9.82 3.291 -11.711 1 95.06 53 ILE B C 1
ATOM 2181 O O . ILE B 1 53 ? -10.938 2.814 -11.477 1 95.06 53 ILE B O 1
ATOM 2185 N N . HIS B 1 54 ? -9.32 4.258 -10.914 1 94.12 54 HIS B N 1
ATOM 2186 C CA . HIS B 1 54 ? -9.938 4.645 -9.656 1 94.12 54 HIS B CA 1
ATOM 2187 C C . HIS B 1 54 ? -10.75 5.926 -9.805 1 94.12 54 HIS B C 1
ATOM 2189 O O . HIS B 1 54 ? -11.656 6.191 -9.008 1 94.12 54 HIS B O 1
ATOM 2195 N N . GLN B 1 55 ? -10.312 6.77 -10.805 1 95.38 55 GLN B N 1
ATOM 2196 C CA . GLN B 1 55 ? -10.977 8.039 -11.07 1 95.38 55 GLN B CA 1
ATOM 2197 C C . GLN B 1 55 ? -11.023 8.906 -9.812 1 95.38 55 GLN B C 1
ATOM 2199 O O . GLN B 1 55 ? -12.055 9.492 -9.492 1 95.38 55 GLN B O 1
ATOM 2204 N N . ARG B 1 56 ? -9.922 8.93 -9.094 1 94.94 56 ARG B N 1
ATOM 2205 C CA . ARG B 1 56 ? -9.844 9.68 -7.844 1 94.94 56 ARG B CA 1
ATOM 2206 C C . ARG B 1 56 ? -8.625 10.594 -7.832 1 94.94 56 ARG B C 1
ATOM 2208 O O . ARG B 1 56 ? -7.676 10.391 -8.594 1 94.94 56 ARG B O 1
ATOM 2215 N N . VAL B 1 57 ? -8.641 11.562 -7.004 1 96.75 57 VAL B N 1
ATOM 2216 C CA . VAL B 1 57 ? -7.496 12.422 -6.723 1 96.75 57 VAL B CA 1
ATOM 2217 C C . VAL B 1 57 ? -6.695 11.844 -5.555 1 96.75 57 VAL B C 1
ATOM 2219 O O . VAL B 1 57 ? -7.219 11.055 -4.762 1 96.75 57 VAL B O 1
ATOM 2222 N N . PRO B 1 58 ? -5.457 12.164 -5.469 1 98.12 58 PRO B N 1
ATOM 2223 C CA . PRO B 1 58 ? -4.672 13.047 -6.336 1 98.12 58 PRO B CA 1
ATOM 2224 C C . PRO B 1 58 ? -4.141 12.328 -7.578 1 98.12 58 PRO B C 1
ATOM 2226 O O . PRO B 1 58 ? -3.957 11.109 -7.559 1 98.12 58 PRO B O 1
ATOM 2229 N N . VAL B 1 59 ? -3.973 13.07 -8.625 1 98.56 59 VAL B N 1
ATOM 2230 C CA . VAL B 1 59 ? -3.172 12.664 -9.773 1 98.56 59 VAL B CA 1
ATOM 2231 C C . VAL B 1 59 ? -2.102 13.719 -10.055 1 98.56 59 VAL B C 1
ATOM 2233 O O . VAL B 1 59 ? -2.4 14.914 -10.117 1 98.56 59 VAL B O 1
ATOM 2236 N N . LEU B 1 60 ? -0.875 13.336 -10.094 1 98.75 60 LEU B N 1
ATOM 2237 C CA . LEU B 1 60 ? 0.21 14.211 -10.523 1 98.75 60 LEU B CA 1
ATOM 2238 C C . LEU B 1 60 ? 0.432 14.094 -12.031 1 98.75 60 LEU B C 1
ATOM 2240 O O . LEU B 1 60 ? 0.609 13 -12.555 1 98.75 60 LEU B O 1
ATOM 2244 N N . LEU B 1 61 ? 0.327 15.164 -12.672 1 98.56 61 LEU B N 1
ATOM 2245 C CA . LEU B 1 61 ? 0.699 15.242 -14.078 1 98.56 61 LEU B CA 1
ATOM 2246 C C . LEU B 1 61 ? 2.08 15.867 -14.25 1 98.56 61 LEU B C 1
ATOM 2248 O O . LEU B 1 61 ? 2.256 17.062 -14.023 1 98.56 61 LEU B O 1
ATOM 2252 N N . HIS B 1 62 ? 3.07 15.102 -14.555 1 98.31 62 HIS B N 1
ATOM 2253 C CA . HIS B 1 62 ? 4.422 15.562 -14.859 1 98.31 62 HIS B CA 1
ATOM 2254 C C . HIS B 1 62 ? 4.688 15.539 -16.359 1 98.31 62 HIS B C 1
ATOM 2256 O O . HIS B 1 62 ? 4.887 14.477 -16.938 1 98.31 62 HIS B O 1
ATOM 2262 N N . ASN B 1 63 ? 4.719 16.719 -17.016 1 97.25 63 ASN B N 1
ATOM 2263 C CA . ASN B 1 63 ? 4.793 16.828 -18.469 1 97.25 63 ASN B CA 1
ATOM 2264 C C . ASN B 1 63 ? 3.721 15.969 -19.141 1 97.25 63 ASN B C 1
ATOM 2266 O O . ASN B 1 63 ? 4.023 15.172 -20.031 1 97.25 63 ASN B O 1
ATOM 2270 N N . ASP B 1 64 ? 2.549 16 -18.547 1 95.81 64 ASP B N 1
ATOM 2271 C CA . ASP B 1 64 ? 1.313 15.43 -19.078 1 95.81 64 ASP B CA 1
ATOM 2272 C C . ASP B 1 64 ? 1.279 13.922 -18.875 1 95.81 64 ASP B C 1
ATOM 2274 O O . ASP B 1 64 ? 0.408 13.234 -19.406 1 95.81 64 ASP B O 1
ATOM 2278 N N . LYS B 1 65 ? 2.197 13.391 -18.109 1 97.56 65 LYS B N 1
ATOM 2279 C CA . LYS B 1 65 ? 2.18 11.977 -17.75 1 97.56 65 LYS B CA 1
ATOM 2280 C C . LYS B 1 65 ? 1.591 11.781 -16.344 1 97.56 65 LYS B C 1
ATOM 2282 O O . LYS B 1 65 ? 2.107 12.328 -15.367 1 97.56 65 LYS B O 1
ATOM 2287 N N . PRO B 1 66 ? 0.567 11 -16.25 1 98.44 66 PRO B N 1
ATOM 2288 C CA . PRO B 1 66 ? -0.136 10.883 -14.961 1 98.44 66 PRO B CA 1
ATOM 2289 C C . PRO B 1 66 ? 0.503 9.867 -14.031 1 98.44 66 PRO B C 1
ATOM 2291 O O . PRO B 1 66 ? 0.973 8.812 -14.484 1 98.44 66 PRO B O 1
ATOM 2294 N N . ILE B 1 67 ? 0.566 10.195 -12.836 1 98.5 67 ILE B N 1
ATOM 2295 C CA . ILE B 1 67 ? 0.919 9.305 -11.734 1 98.5 67 ILE B CA 1
ATOM 2296 C C . ILE B 1 67 ? -0.171 9.352 -10.664 1 98.5 67 ILE B C 1
ATOM 2298 O O . ILE B 1 67 ? -0.578 10.43 -10.234 1 98.5 67 ILE B O 1
ATOM 2302 N N . ALA B 1 68 ? -0.592 8.117 -10.266 1 97.75 68 ALA B N 1
ATOM 2303 C CA . ALA B 1 68 ? -1.691 8.047 -9.305 1 97.75 68 ALA B CA 1
ATOM 2304 C C . ALA B 1 68 ? -1.258 7.344 -8.023 1 97.75 68 ALA B C 1
ATOM 2306 O O . ALA B 1 68 ? -0.211 6.695 -7.984 1 97.75 68 ALA B O 1
ATOM 2307 N N . GLU B 1 69 ? -2.105 7.473 -7.012 1 97.38 69 GLU B N 1
ATOM 2308 C CA . GLU B 1 69 ? -1.868 7.008 -5.648 1 97.38 69 GLU B CA 1
ATOM 2309 C C . GLU B 1 69 ? -0.884 7.922 -4.922 1 97.38 69 GLU B C 1
ATOM 2311 O O . GLU B 1 69 ? 0.281 8.023 -5.309 1 97.38 69 GLU B O 1
ATOM 2316 N N . SER B 1 70 ? -1.303 8.492 -3.871 1 98.12 70 SER B N 1
ATOM 2317 C CA . SER B 1 70 ? -0.587 9.578 -3.217 1 98.12 70 SER B CA 1
ATOM 2318 C C . SER B 1 70 ? 0.784 9.125 -2.729 1 98.12 70 SER B C 1
ATOM 2320 O O . SER B 1 70 ? 1.775 9.844 -2.896 1 98.12 70 SER B O 1
ATOM 2322 N N . ALA B 1 71 ? 0.85 7.906 -2.135 1 97.81 71 ALA B N 1
ATOM 2323 C CA . ALA B 1 71 ? 2.137 7.422 -1.642 1 97.81 71 ALA B CA 1
ATOM 2324 C C . ALA B 1 71 ? 3.102 7.156 -2.793 1 97.81 71 ALA B C 1
ATOM 2326 O O . ALA B 1 71 ? 4.305 7.41 -2.676 1 97.81 71 ALA B O 1
ATOM 2327 N N . VAL B 1 72 ? 2.598 6.66 -3.902 1 98.12 72 VAL B N 1
ATOM 2328 C CA . VAL B 1 72 ? 3.387 6.43 -5.109 1 98.12 72 VAL B CA 1
ATOM 2329 C C . VAL B 1 72 ? 3.887 7.762 -5.66 1 98.12 72 VAL B C 1
ATOM 2331 O O . VAL B 1 72 ? 5.055 7.891 -6.031 1 98.12 72 VAL B O 1
ATOM 2334 N N . ILE B 1 73 ? 3.016 8.734 -5.68 1 98.69 73 ILE B N 1
ATOM 2335 C CA . ILE B 1 73 ? 3.354 10.062 -6.188 1 98.69 73 ILE B CA 1
ATOM 2336 C C . ILE B 1 73 ? 4.492 10.656 -5.359 1 98.69 73 ILE B C 1
ATOM 2338 O O . ILE B 1 73 ? 5.449 11.203 -5.91 1 98.69 73 ILE B O 1
ATOM 2342 N N . VAL B 1 74 ? 4.398 10.539 -4.051 1 98.38 74 VAL B N 1
ATOM 2343 C CA . VAL B 1 74 ? 5.41 11.117 -3.178 1 98.38 74 VAL B CA 1
ATOM 2344 C C . VAL B 1 74 ? 6.758 10.445 -3.43 1 98.38 74 VAL B C 1
ATOM 2346 O O . VAL B 1 74 ? 7.789 11.109 -3.5 1 98.38 74 VAL B O 1
ATOM 2349 N N . SER B 1 75 ? 6.762 9.141 -3.574 1 97.12 75 SER B N 1
ATOM 2350 C CA . SER B 1 75 ? 7.992 8.422 -3.906 1 97.12 75 SER B CA 1
ATOM 2351 C C . SER B 1 75 ? 8.547 8.875 -5.254 1 97.12 75 SER B C 1
ATOM 2353 O O . SER B 1 75 ? 9.758 9.062 -5.398 1 97.12 75 SER B O 1
ATOM 2355 N N . TYR B 1 76 ? 7.688 9.078 -6.207 1 98.06 76 TYR B N 1
ATOM 2356 C CA . TYR B 1 76 ? 8.078 9.555 -7.531 1 98.06 76 TYR B CA 1
ATOM 2357 C C . TYR B 1 76 ? 8.727 10.93 -7.449 1 98.06 76 TYR B C 1
ATOM 2359 O O . TYR B 1 76 ? 9.781 11.156 -8.047 1 98.06 76 TYR B O 1
ATOM 2367 N N . ILE B 1 77 ? 8.164 11.805 -6.699 1 98 77 ILE B N 1
ATOM 2368 C CA . ILE B 1 77 ? 8.68 13.156 -6.504 1 98 77 ILE B CA 1
ATOM 2369 C C . ILE B 1 77 ? 10.094 13.086 -5.93 1 98 77 ILE B C 1
ATOM 2371 O O . ILE B 1 77 ? 10.992 13.797 -6.391 1 98 77 ILE B O 1
ATOM 2375 N N . ASP B 1 78 ? 10.227 12.219 -4.992 1 96.62 78 ASP B N 1
ATOM 2376 C CA . ASP B 1 78 ? 11.531 12.07 -4.359 1 96.62 78 ASP B CA 1
ATOM 2377 C C . ASP B 1 78 ? 12.578 11.594 -5.363 1 96.62 78 ASP B C 1
ATOM 2379 O O . ASP B 1 78 ? 13.742 11.992 -5.297 1 96.62 78 ASP B O 1
ATOM 2383 N N . GLU B 1 79 ? 12.203 10.742 -6.266 1 95 79 GLU B N 1
ATOM 2384 C CA . GLU B 1 79 ? 13.117 10.148 -7.23 1 95 79 GLU B CA 1
ATOM 2385 C C . GLU B 1 79 ? 13.469 11.125 -8.344 1 95 79 GLU B C 1
ATOM 2387 O O . GLU B 1 79 ? 14.609 11.188 -8.797 1 95 79 GLU B O 1
ATOM 2392 N N . VAL B 1 80 ? 12.562 11.898 -8.773 1 96.44 80 VAL B N 1
ATOM 2393 C CA . VAL B 1 80 ? 12.727 12.742 -9.945 1 96.44 80 VAL B CA 1
ATOM 2394 C C . VAL B 1 80 ? 13.406 14.055 -9.547 1 96.44 80 VAL B C 1
ATOM 2396 O O . VAL B 1 80 ? 14.18 14.617 -10.328 1 96.44 80 VAL B O 1
ATOM 2399 N N . TRP B 1 81 ? 13.148 14.5 -8.414 1 95.56 81 TRP B N 1
ATOM 2400 C CA . TRP B 1 81 ? 13.805 15.68 -7.871 1 95.56 81 TRP B CA 1
ATOM 2401 C C . TRP B 1 81 ? 14.625 15.328 -6.641 1 95.56 81 TRP B C 1
ATOM 2403 O O . T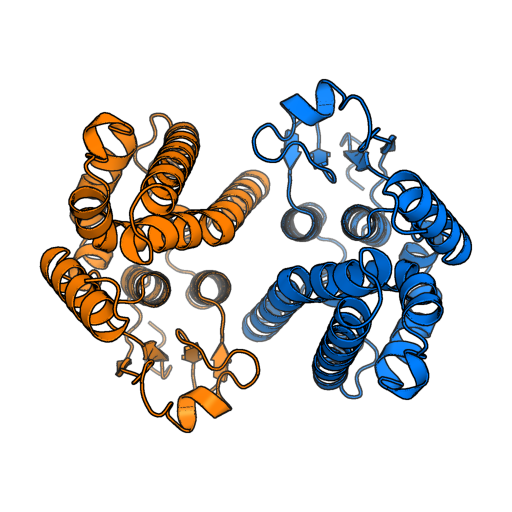RP B 1 81 ? 14.195 15.547 -5.508 1 95.56 81 TRP B O 1
ATOM 2413 N N . PRO B 1 82 ? 15.945 14.914 -6.852 1 89.06 82 PRO B N 1
ATOM 2414 C CA . PRO B 1 82 ? 16.719 14.227 -5.809 1 89.06 82 PRO B CA 1
ATOM 2415 C C . PRO B 1 82 ? 17.438 15.195 -4.867 1 89.06 82 PRO B C 1
ATOM 2417 O O . PRO B 1 82 ? 18.078 14.758 -3.912 1 89.06 82 PRO B O 1
ATOM 2420 N N . SER B 1 83 ? 17.484 16.438 -4.91 1 85.75 83 SER B N 1
ATOM 2421 C CA . SER B 1 83 ? 18.25 17.391 -4.105 1 85.75 83 SER B CA 1
ATOM 2422 C C . SER B 1 83 ? 18.047 17.141 -2.615 1 85.75 83 SER B C 1
ATOM 2424 O O . SER B 1 83 ? 19.016 17.125 -1.846 1 85.75 83 SER B O 1
ATOM 2426 N N . LYS B 1 84 ? 16.844 16.922 -2.057 1 88.5 84 LYS B N 1
ATOM 2427 C CA . LYS B 1 84 ? 16.5 16.594 -0.674 1 88.5 84 LYS B CA 1
ATOM 2428 C C . LYS B 1 84 ? 15.742 15.281 -0.588 1 88.5 84 LYS B C 1
ATOM 2430 O O . LYS B 1 84 ? 14.562 15.211 -0.945 1 88.5 84 LYS B O 1
ATOM 2435 N N . SER B 1 85 ? 16.547 14.336 -0.012 1 92.06 85 SER B N 1
ATOM 2436 C CA . SER B 1 85 ? 15.898 13.031 0.037 1 92.06 85 SER B CA 1
ATOM 2437 C C . SER B 1 85 ? 14.797 13.008 1.093 1 92.06 85 SER B C 1
ATOM 2439 O O . SER B 1 85 ? 15.008 13.445 2.227 1 92.06 85 SER B O 1
ATOM 2441 N N . LEU B 1 86 ? 13.695 12.555 0.725 1 95.06 86 LEU B N 1
ATOM 2442 C CA . LEU B 1 86 ? 12.578 12.391 1.646 1 95.06 86 LEU B CA 1
ATOM 2443 C C . LEU B 1 86 ? 12.633 11.031 2.336 1 95.06 86 LEU B C 1
ATOM 2445 O O . LEU B 1 86 ? 12.195 10.891 3.479 1 95.06 86 LEU B O 1
ATOM 2449 N N . LEU B 1 87 ? 13.148 10.07 1.619 1 93.88 87 LEU B N 1
ATOM 2450 C CA . LEU B 1 87 ? 13.25 8.719 2.156 1 93.88 87 LEU B CA 1
ATOM 2451 C C . LEU B 1 87 ? 14.586 8.508 2.85 1 93.88 87 LEU B C 1
ATOM 2453 O O . LEU B 1 87 ? 15.586 9.125 2.482 1 93.88 87 LEU B O 1
ATOM 2457 N N . PRO B 1 88 ? 14.539 7.582 3.867 1 92.38 88 PRO B N 1
ATOM 2458 C CA . PRO B 1 88 ? 15.812 7.238 4.504 1 92.38 88 PRO B CA 1
ATOM 2459 C C . PRO B 1 88 ? 16.828 6.688 3.516 1 92.38 88 PRO B C 1
ATOM 2461 O O . PRO B 1 88 ? 16.469 6.207 2.439 1 92.38 88 PRO B O 1
ATOM 2464 N N . SER B 1 89 ? 18.125 6.715 3.918 1 89.88 89 SER B N 1
ATOM 2465 C CA . SER B 1 89 ? 19.188 6.309 3.02 1 89.88 89 SER B CA 1
ATOM 2466 C C . SER B 1 89 ? 19.391 4.797 3.047 1 89.88 89 SER B C 1
ATOM 2468 O O . SER B 1 89 ? 19.719 4.188 2.025 1 89.88 89 SER B O 1
ATOM 2470 N N . ASN B 1 90 ? 19.188 4.23 4.215 1 93.88 90 ASN B N 1
ATOM 2471 C CA . ASN B 1 90 ? 19.453 2.795 4.273 1 93.88 90 ASN B CA 1
ATOM 2472 C C . ASN B 1 90 ? 18.188 1.986 3.992 1 93.88 90 ASN B C 1
ATOM 2474 O O . ASN B 1 90 ? 17.078 2.412 4.34 1 93.88 90 ASN B O 1
ATOM 2478 N N . ALA B 1 91 ? 18.375 0.81 3.492 1 95.56 91 ALA B N 1
ATOM 2479 C CA . ALA B 1 91 ? 17.312 -0.039 2.979 1 95.56 91 ALA B CA 1
ATOM 2480 C C . ALA B 1 91 ? 16.359 -0.448 4.094 1 95.56 91 ALA B C 1
ATOM 2482 O O . ALA B 1 91 ? 15.133 -0.485 3.891 1 95.56 91 ALA B O 1
ATOM 2483 N N . TYR B 1 92 ? 16.875 -0.785 5.211 1 97.06 92 TYR B N 1
ATOM 2484 C CA . TYR B 1 92 ? 16.031 -1.24 6.312 1 97.06 92 TYR B CA 1
ATOM 2485 C C . TYR B 1 92 ? 15.102 -0.128 6.785 1 97.06 92 TYR B C 1
ATOM 2487 O O . TYR B 1 92 ? 13.898 -0.347 6.961 1 97.06 92 TYR B O 1
ATOM 2495 N N . ASP B 1 93 ? 15.656 1.06 6.949 1 95.69 93 ASP B N 1
ATOM 2496 C CA . ASP B 1 93 ? 14.852 2.193 7.391 1 95.69 93 ASP B CA 1
ATOM 2497 C C . ASP B 1 93 ? 13.805 2.566 6.344 1 95.69 93 ASP B C 1
ATOM 2499 O O . ASP B 1 93 ? 12.695 2.98 6.688 1 95.69 93 ASP B O 1
ATOM 2503 N N . ARG B 1 94 ? 14.148 2.426 5.074 1 96.06 94 ARG B N 1
ATOM 2504 C CA . ARG B 1 94 ? 13.18 2.66 4.008 1 96.06 94 ARG B CA 1
ATOM 2505 C C . ARG B 1 94 ? 12.031 1.658 4.082 1 96.06 94 ARG B C 1
ATOM 2507 O O . ARG B 1 94 ? 10.867 2.027 3.928 1 96.06 94 ARG B O 1
ATOM 2514 N N . ALA B 1 95 ? 12.367 0.447 4.371 1 97.44 95 ALA B N 1
ATOM 2515 C CA . ALA B 1 95 ? 11.352 -0.594 4.5 1 97.44 95 ALA B CA 1
ATOM 2516 C C . ALA B 1 95 ? 10.422 -0.313 5.676 1 97.44 95 ALA B C 1
ATOM 2518 O O . ALA B 1 95 ? 9.211 -0.483 5.57 1 97.44 95 ALA B O 1
ATOM 2519 N N . GLN B 1 96 ? 11.023 0.136 6.73 1 96.56 96 GLN B N 1
ATOM 2520 C CA . GLN B 1 96 ? 10.219 0.475 7.898 1 96.56 96 GLN B CA 1
ATOM 2521 C C . GLN B 1 96 ? 9.266 1.63 7.602 1 96.56 96 GLN B C 1
ATOM 2523 O O . GLN B 1 96 ? 8.102 1.604 8.008 1 96.56 96 GLN B O 1
ATOM 2528 N N . ALA B 1 97 ? 9.766 2.59 6.918 1 96.44 97 ALA B N 1
ATOM 2529 C CA . ALA B 1 97 ? 8.922 3.715 6.531 1 96.44 97 ALA B CA 1
ATOM 2530 C C . ALA B 1 97 ? 7.754 3.252 5.66 1 96.44 97 ALA B C 1
ATOM 2532 O O . ALA B 1 97 ? 6.609 3.643 5.887 1 96.44 97 ALA B O 1
ATOM 2533 N N . ARG B 1 98 ? 8.07 2.424 4.734 1 96.81 98 ARG B N 1
ATOM 2534 C CA . ARG B 1 98 ? 7.043 1.933 3.814 1 96.81 98 ARG B CA 1
ATOM 2535 C C . ARG B 1 98 ? 6.012 1.082 4.547 1 96.81 98 ARG B C 1
ATOM 2537 O O . ARG B 1 98 ? 4.828 1.097 4.203 1 96.81 98 ARG B O 1
ATOM 2544 N N . PHE B 1 99 ? 6.461 0.354 5.574 1 97.44 99 PHE B N 1
ATOM 2545 C CA . PHE B 1 99 ? 5.539 -0.403 6.41 1 97.44 99 PHE B CA 1
ATOM 2546 C C . PHE B 1 99 ? 4.523 0.522 7.074 1 97.44 99 PHE B C 1
ATOM 2548 O O . PHE B 1 99 ? 3.318 0.272 7.016 1 97.44 99 PHE B O 1
ATOM 2555 N N . TRP B 1 100 ? 4.98 1.543 7.598 1 97.5 100 TRP B N 1
ATOM 2556 C CA . TRP B 1 100 ? 4.105 2.445 8.336 1 97.5 100 TRP B CA 1
ATOM 2557 C C . TRP B 1 100 ? 3.219 3.244 7.383 1 97.5 100 TRP B C 1
ATOM 2559 O O . TRP B 1 100 ? 2.078 3.574 7.715 1 97.5 100 TRP B O 1
ATOM 2569 N N . VAL B 1 101 ? 3.732 3.541 6.203 1 97.12 101 VAL B N 1
ATOM 2570 C CA . VAL B 1 101 ? 2.902 4.176 5.188 1 97.12 101 VAL B CA 1
ATOM 2571 C C . VAL B 1 101 ? 1.724 3.268 4.84 1 97.12 101 VAL B C 1
ATOM 2573 O O . VAL B 1 101 ? 0.582 3.727 4.758 1 97.12 101 VAL B O 1
ATOM 2576 N N . ASP B 1 102 ? 2.082 2.027 4.637 1 96.12 102 ASP B N 1
ATOM 2577 C CA . ASP B 1 102 ? 1.03 1.052 4.363 1 96.12 102 ASP B CA 1
ATOM 2578 C C . ASP B 1 102 ? 0.02 0.999 5.508 1 96.12 102 ASP B C 1
ATOM 2580 O O . ASP B 1 102 ? -1.188 0.932 5.273 1 96.12 102 ASP B O 1
ATOM 2584 N N . TYR B 1 103 ? 0.507 1.044 6.742 1 97.06 103 TYR B N 1
ATOM 2585 C CA . TYR B 1 103 ? -0.337 1.042 7.934 1 97.06 103 TYR B CA 1
ATOM 2586 C C . TYR B 1 103 ? -1.254 2.26 7.953 1 97.06 103 TYR B C 1
ATOM 2588 O O . TYR B 1 103 ? -2.461 2.131 8.164 1 97.06 103 TYR B O 1
ATOM 2596 N N . ILE B 1 104 ? -0.727 3.396 7.688 1 97.69 104 ILE B N 1
ATOM 2597 C CA . ILE B 1 104 ? -1.479 4.645 7.688 1 97.69 104 ILE B CA 1
ATOM 2598 C C . ILE B 1 104 ? -2.557 4.598 6.605 1 97.69 104 ILE B C 1
ATOM 2600 O O . ILE B 1 104 ? -3.715 4.938 6.859 1 97.69 104 ILE B O 1
ATOM 2604 N N . ASP B 1 105 ? -2.197 4.164 5.441 1 95.56 105 ASP B N 1
ATOM 2605 C CA . ASP B 1 105 ? -3.102 4.129 4.293 1 95.56 105 ASP B CA 1
ATOM 2606 C C . ASP B 1 105 ? -4.293 3.211 4.562 1 95.56 105 ASP B C 1
ATOM 2608 O O . ASP B 1 105 ? -5.398 3.467 4.082 1 95.56 105 ASP B O 1
ATOM 2612 N N . LYS B 1 106 ? -4.059 2.246 5.375 1 93.62 106 LYS B N 1
ATOM 2613 C CA . LYS B 1 106 ? -5.098 1.245 5.598 1 93.62 106 LYS B CA 1
ATOM 2614 C C . LYS B 1 106 ? -5.949 1.6 6.812 1 93.62 106 LYS B C 1
ATOM 2616 O O . LYS B 1 106 ? -7.121 1.226 6.887 1 93.62 106 LYS B O 1
ATOM 2621 N N . LYS B 1 107 ? -5.332 2.33 7.727 1 96.62 107 LYS B N 1
ATOM 2622 C CA . LYS B 1 107 ? -5.996 2.375 9.023 1 96.62 107 LYS B CA 1
ATOM 2623 C C . LYS B 1 107 ? -6.473 3.787 9.352 1 96.62 107 LYS B C 1
ATOM 2625 O O . LYS B 1 107 ? -7.598 3.977 9.82 1 96.62 107 LYS B O 1
ATOM 2630 N N . VAL B 1 108 ? -5.688 4.789 9.047 1 96.31 108 VAL B N 1
ATOM 2631 C CA . VAL B 1 108 ? -5.938 6.121 9.586 1 96.31 108 VAL B CA 1
ATOM 2632 C C . VAL B 1 108 ? -7.199 6.707 8.961 1 96.31 108 VAL B C 1
ATOM 2634 O O . VAL B 1 108 ? -8.117 7.125 9.664 1 96.31 108 VAL B O 1
ATOM 2637 N N . PHE B 1 109 ? -7.23 6.695 7.668 1 93.44 109 PHE B N 1
ATOM 2638 C CA . PHE B 1 109 ? -8.359 7.309 6.98 1 93.44 109 PHE B CA 1
ATOM 2639 C C . PHE B 1 109 ? -9.648 6.559 7.277 1 93.44 109 PHE B C 1
ATOM 2641 O O . PHE B 1 109 ? -10.672 7.168 7.609 1 93.44 109 PHE B O 1
ATOM 2648 N N . GLU B 1 110 ? -9.57 5.273 7.23 1 95.19 110 GLU B N 1
ATOM 2649 C CA . GLU B 1 110 ? -10.75 4.441 7.418 1 95.19 110 GLU B CA 1
ATOM 2650 C C . GLU B 1 110 ? -11.32 4.59 8.828 1 95.19 110 GLU B C 1
ATOM 2652 O O . GLU B 1 110 ? -12.531 4.73 9 1 95.19 110 GLU B O 1
ATOM 2657 N N . THR B 1 111 ? -10.484 4.504 9.789 1 97.31 111 THR B N 1
ATOM 2658 C CA . THR B 1 111 ? -10.961 4.633 11.164 1 97.31 111 THR B CA 1
ATOM 2659 C C . THR B 1 111 ? -11.461 6.051 11.43 1 97.31 111 THR B C 1
ATOM 2661 O O . THR B 1 111 ? -12.461 6.242 12.125 1 97.31 111 THR B O 1
ATOM 2664 N N . GLY B 1 112 ? -10.82 7.074 10.891 1 97.31 112 GLY B N 1
ATOM 2665 C CA . GLY B 1 112 ? -11.312 8.438 10.992 1 97.31 112 GLY B CA 1
ATOM 2666 C C . GLY B 1 112 ? -12.68 8.625 10.352 1 97.31 112 GLY B C 1
ATOM 2667 O O . GLY B 1 112 ? -13.562 9.266 10.93 1 97.31 112 GLY B O 1
ATOM 2668 N N . ARG B 1 113 ? -12.797 8.094 9.18 1 96.25 113 ARG B N 1
ATOM 2669 C CA . ARG B 1 113 ? -14.07 8.172 8.469 1 96.25 113 ARG B CA 1
ATOM 2670 C C . ARG B 1 113 ? -15.195 7.551 9.289 1 96.25 113 ARG B C 1
ATOM 2672 O O . ARG B 1 113 ? -16.328 8.062 9.297 1 96.25 113 ARG B O 1
ATOM 2679 N N . SER B 1 114 ? -14.898 6.461 9.977 1 96.81 114 SER B N 1
ATOM 2680 C CA . SER B 1 114 ? -15.898 5.77 10.781 1 96.81 114 SER B CA 1
ATOM 2681 C C . SER B 1 114 ? -16.422 6.664 11.906 1 96.81 114 SER B C 1
ATOM 2683 O O . SER B 1 114 ? -17.516 6.449 12.422 1 96.81 114 SER B O 1
ATOM 2685 N N . ILE B 1 115 ? -15.656 7.648 12.305 1 97.25 115 ILE B N 1
ATOM 2686 C CA . ILE B 1 115 ? -16.078 8.562 13.359 1 97.25 115 ILE B CA 1
ATOM 2687 C C . ILE B 1 115 ? -17.094 9.555 12.797 1 97.25 115 ILE B C 1
ATOM 2689 O O . ILE B 1 115 ? -18.203 9.703 13.336 1 97.25 115 ILE B O 1
ATOM 2693 N N . TRP B 1 116 ? -16.797 10.148 11.656 1 96.06 116 TRP B N 1
ATOM 2694 C CA . TRP B 1 116 ? -17.641 11.258 11.211 1 96.06 116 TRP B CA 1
ATOM 2695 C C . TRP B 1 116 ? -18.766 10.766 10.305 1 96.06 116 TRP B C 1
ATOM 2697 O O . TRP B 1 116 ? -19.766 11.461 10.102 1 96.06 116 TRP B O 1
ATOM 2707 N N . ALA B 1 117 ? -18.625 9.547 9.766 1 95.88 117 ALA B N 1
ATOM 2708 C CA . ALA B 1 117 ? -19.625 9.047 8.828 1 95.88 117 ALA B CA 1
ATOM 2709 C C . ALA B 1 117 ? -20.609 8.109 9.531 1 95.88 117 ALA B C 1
ATOM 2711 O O . ALA B 1 117 ? -21.359 7.383 8.875 1 95.88 117 ALA B O 1
ATOM 2712 N N . SER B 1 118 ? -20.531 8.047 10.828 1 95.88 118 SER B N 1
ATOM 2713 C CA . SER B 1 118 ? -21.453 7.203 11.57 1 95.88 118 SER B CA 1
ATOM 2714 C C . SER B 1 118 ? -22 7.918 12.805 1 95.88 118 SER B C 1
ATOM 2716 O O . SER B 1 118 ? -21.609 9.055 13.086 1 95.88 118 SER B O 1
ATOM 2718 N N . ASN B 1 119 ? -23.031 7.199 13.492 1 95.56 119 ASN B N 1
ATOM 2719 C CA . ASN B 1 119 ? -23.609 7.684 14.742 1 95.56 119 ASN B CA 1
ATOM 2720 C C . ASN B 1 119 ? -23.656 6.578 15.797 1 95.56 119 ASN B C 1
ATOM 2722 O O . ASN B 1 119 ? -23.406 5.41 15.492 1 95.56 119 ASN B O 1
ATOM 2726 N N . GLY B 1 120 ? -23.891 7.012 17 1 95 120 GLY B N 1
ATOM 2727 C CA . GLY B 1 120 ? -24.188 6.066 18.062 1 95 120 GLY B CA 1
ATOM 2728 C C . GLY B 1 120 ? -23.062 5.105 18.359 1 95 120 GLY B C 1
ATOM 2729 O O . GLY B 1 120 ? -21.922 5.527 18.547 1 95 120 GLY B O 1
ATOM 2730 N N . GLU B 1 121 ? -23.453 3.857 18.375 1 96.5 121 GLU B N 1
ATOM 2731 C CA . GLU B 1 121 ? -22.516 2.818 18.781 1 96.5 121 GLU B CA 1
ATOM 2732 C C . GLU B 1 121 ? -21.422 2.643 17.734 1 96.5 121 GLU B C 1
ATOM 2734 O O . GLU B 1 121 ? -20.25 2.402 18.078 1 96.5 121 GLU B O 1
ATOM 2739 N N . GLU B 1 122 ? -21.781 2.791 16.531 1 95.94 122 GLU B N 1
ATOM 2740 C CA . GLU B 1 122 ? -20.812 2.66 15.453 1 95.94 122 GLU B CA 1
ATOM 2741 C C . GLU B 1 122 ? -19.719 3.729 15.562 1 95.94 122 GLU B C 1
ATOM 2743 O O . GLU B 1 122 ? -18.547 3.445 15.352 1 95.94 122 GLU B O 1
ATOM 2748 N N . ARG B 1 123 ? -20.094 4.938 15.945 1 97.12 123 ARG B N 1
ATOM 2749 C CA . ARG B 1 123 ? -19.125 6.016 16.125 1 97.12 123 ARG B CA 1
ATOM 2750 C C . ARG B 1 123 ? -18.219 5.746 17.328 1 97.12 123 ARG B C 1
ATOM 2752 O O . ARG B 1 123 ? -17.016 6.027 17.281 1 97.12 123 ARG B O 1
ATOM 2759 N N . LYS B 1 124 ? -18.797 5.18 18.328 1 97.44 124 LYS B N 1
ATOM 2760 C CA . LYS B 1 124 ? -18 4.848 19.516 1 97.44 124 LYS B CA 1
ATOM 2761 C C . LYS B 1 124 ? -16.906 3.828 19.172 1 97.44 124 LYS B C 1
ATOM 2763 O O . LYS B 1 124 ? -15.766 3.963 19.609 1 97.44 124 LYS B O 1
ATOM 2768 N N . VAL B 1 125 ? -17.297 2.875 18.406 1 97.62 125 VAL B N 1
ATOM 2769 C CA . VAL B 1 125 ? -16.359 1.855 17.969 1 97.62 125 VAL B CA 1
ATOM 2770 C C . VAL B 1 125 ? -15.289 2.49 17.078 1 97.62 125 VAL B C 1
ATOM 2772 O O . VAL B 1 125 ? -14.094 2.242 17.266 1 97.62 125 VAL B O 1
ATOM 2775 N N . GLY B 1 126 ? -15.742 3.283 16.203 1 97.56 126 GLY B N 1
ATOM 2776 C CA . GLY B 1 126 ? -14.812 3.994 15.336 1 97.56 126 GLY B CA 1
ATOM 2777 C C . GLY B 1 126 ? -13.828 4.855 16.094 1 97.56 126 GLY B C 1
ATOM 2778 O O . GLY B 1 126 ? -12.641 4.914 15.758 1 97.56 126 GLY B O 1
ATOM 2779 N N . THR B 1 127 ? -14.328 5.504 17.094 1 98.12 127 THR B N 1
ATOM 2780 C CA . THR B 1 127 ? -13.492 6.367 17.922 1 98.12 127 THR B CA 1
ATOM 2781 C C . THR B 1 127 ? -12.43 5.551 18.656 1 98.12 127 THR B C 1
ATOM 2783 O O . THR B 1 127 ? -11.25 5.922 18.656 1 98.12 127 THR B O 1
ATOM 2786 N N . ARG B 1 128 ? -12.836 4.457 19.188 1 98.06 128 ARG B N 1
ATOM 2787 C CA . ARG B 1 128 ? -11.898 3.578 19.891 1 98.06 128 ARG B CA 1
ATOM 2788 C C . ARG B 1 128 ? -10.828 3.066 18.922 1 98.06 128 ARG B C 1
ATOM 2790 O O . ARG B 1 128 ? -9.641 3.062 19.266 1 98.06 128 ARG B O 1
ATOM 2797 N N . ASP B 1 129 ? -11.273 2.674 17.797 1 98.12 129 ASP B N 1
ATOM 2798 C CA . ASP B 1 129 ? -10.344 2.146 16.797 1 98.12 129 ASP B CA 1
ATOM 2799 C C . ASP B 1 129 ? -9.344 3.213 16.359 1 98.12 129 ASP B C 1
ATOM 2801 O O . ASP B 1 129 ? -8.156 2.928 16.203 1 98.12 129 ASP B O 1
ATOM 2805 N N . PHE B 1 130 ? -9.844 4.402 16.156 1 98.44 130 PHE B N 1
ATOM 2806 C CA . PHE B 1 130 ? -8.977 5.496 15.734 1 98.44 130 PHE B CA 1
ATOM 2807 C C . PHE B 1 130 ? -7.93 5.809 16.797 1 98.44 130 PHE B C 1
ATOM 2809 O O . PHE B 1 130 ? -6.754 6 16.484 1 98.44 130 PHE B O 1
ATOM 2816 N N . ILE B 1 131 ? -8.305 5.832 18.016 1 98.38 131 ILE B N 1
ATOM 2817 C CA . ILE B 1 131 ? -7.395 6.109 19.125 1 98.38 131 ILE B CA 1
ATOM 2818 C C . ILE B 1 131 ? -6.312 5.031 19.188 1 98.38 131 ILE B C 1
ATOM 2820 O O . ILE B 1 131 ? -5.137 5.332 19.391 1 98.38 131 ILE B O 1
ATOM 2824 N N . GLU B 1 132 ? -6.707 3.787 18.953 1 98.06 132 GLU B N 1
ATOM 2825 C CA . GLU B 1 132 ? -5.738 2.693 18.922 1 98.06 132 GLU B CA 1
ATOM 2826 C C . GLU B 1 132 ? -4.723 2.881 17.812 1 98.06 132 GLU B C 1
ATOM 2828 O O . GLU B 1 132 ? -3.529 2.631 18 1 98.06 132 GLU B O 1
ATOM 2833 N N . VAL B 1 133 ? -5.207 3.289 16.688 1 98.19 133 VAL B N 1
ATOM 2834 C CA . VAL B 1 133 ? -4.34 3.549 15.539 1 98.19 133 VAL B CA 1
ATOM 2835 C C . VAL B 1 133 ? -3.328 4.637 15.898 1 98.19 133 VAL B C 1
ATOM 2837 O O . VAL B 1 133 ? -2.137 4.504 15.609 1 98.19 133 VAL B O 1
ATOM 2840 N N . LEU B 1 134 ? -3.76 5.695 16.547 1 98.12 134 LEU B N 1
ATOM 2841 C CA . LEU B 1 134 ? -2.877 6.785 16.953 1 98.12 134 LEU B CA 1
ATOM 2842 C C . LEU B 1 134 ? -1.836 6.305 17.953 1 98.12 134 LEU B C 1
ATOM 2844 O O . LEU B 1 134 ? -0.685 6.746 17.922 1 98.12 134 LEU B O 1
ATOM 2848 N N . LYS B 1 135 ? -2.252 5.422 18.781 1 97.88 135 LYS B N 1
ATOM 2849 C CA . LYS B 1 135 ? -1.323 4.895 19.781 1 97.88 135 LYS B CA 1
ATOM 2850 C C . LYS B 1 135 ? -0.201 4.098 19.109 1 97.88 135 LYS B C 1
ATOM 2852 O O . LYS B 1 135 ? 0.958 4.195 19.531 1 97.88 135 LYS B O 1
ATOM 2857 N N . HIS B 1 136 ? -0.531 3.326 18.172 1 97.56 136 HIS B N 1
ATOM 2858 C CA . HIS B 1 136 ? 0.489 2.598 17.422 1 97.56 136 HIS B CA 1
ATOM 2859 C C . HIS B 1 136 ? 1.452 3.555 16.719 1 97.56 136 HIS B C 1
ATOM 2861 O O . HIS B 1 136 ? 2.664 3.33 16.719 1 97.56 136 HIS B O 1
ATOM 2867 N N . LEU B 1 137 ? 0.915 4.59 16.156 1 98 137 LEU B N 1
ATOM 2868 C CA . LEU B 1 137 ? 1.751 5.578 15.484 1 98 137 LEU B CA 1
ATOM 2869 C C . LEU B 1 137 ? 2.637 6.316 16.484 1 98 137 LEU B C 1
ATOM 2871 O O . LEU B 1 137 ? 3.777 6.664 16.172 1 98 137 LEU B O 1
ATOM 2875 N N . GLU B 1 138 ? 2.059 6.574 17.609 1 98.19 138 GLU B N 1
ATOM 2876 C CA . GLU B 1 138 ? 2.85 7.234 18.641 1 98.19 138 GLU B CA 1
ATOM 2877 C C . GLU B 1 138 ? 4.023 6.367 19.078 1 98.19 138 GLU B C 1
ATOM 2879 O O . GLU B 1 138 ? 5.121 6.871 19.328 1 98.19 138 GLU B O 1
ATOM 2884 N N . GLU B 1 139 ? 3.764 5.129 19.188 1 96.31 139 GLU B N 1
ATOM 2885 C CA . GLU B 1 139 ? 4.84 4.195 19.5 1 96.31 139 GLU B CA 1
ATOM 2886 C C . GLU B 1 139 ? 5.914 4.203 18.422 1 96.31 139 GLU B C 1
ATOM 2888 O O . GLU B 1 139 ? 7.109 4.148 18.719 1 96.31 139 GLU B O 1
ATOM 2893 N N . ALA B 1 140 ? 5.508 4.25 17.234 1 95.5 140 ALA B N 1
ATOM 2894 C CA . ALA B 1 140 ? 6.449 4.305 16.109 1 95.5 140 ALA B CA 1
ATOM 2895 C C . ALA B 1 140 ? 7.273 5.586 16.141 1 95.5 140 ALA B C 1
ATOM 2897 O O . ALA B 1 140 ? 8.469 5.574 15.828 1 95.5 140 ALA B O 1
ATOM 2898 N N . LEU B 1 141 ? 6.656 6.672 16.453 1 97.44 141 LEU B N 1
ATOM 2899 C CA . LEU B 1 141 ? 7.336 7.957 16.578 1 97.44 141 LEU B CA 1
ATOM 2900 C C . LEU B 1 141 ? 8.367 7.91 17.703 1 97.44 141 LEU B C 1
ATOM 2902 O O . LEU B 1 141 ? 9.492 8.398 17.547 1 97.44 141 LEU B O 1
ATOM 2906 N N . GLY B 1 142 ? 7.953 7.32 18.766 1 96.44 142 GLY B N 1
ATOM 2907 C CA . GLY B 1 142 ? 8.844 7.254 19.906 1 96.44 142 GLY B CA 1
ATOM 2908 C C . GLY B 1 142 ? 9.25 8.625 20.422 1 96.44 142 GLY B C 1
ATOM 2909 O O . GLY B 1 142 ? 8.398 9.492 20.625 1 96.44 142 GLY B O 1
ATOM 2910 N N . GLU B 1 143 ? 10.523 8.781 20.609 1 96.12 143 GLU B N 1
ATOM 2911 C CA . GLU B 1 143 ? 11.023 10.039 21.156 1 96.12 143 GLU B CA 1
ATOM 2912 C C . GLU B 1 143 ? 11.633 10.906 20.062 1 96.12 143 GLU B C 1
ATOM 2914 O O . GLU B 1 143 ? 12.273 11.922 20.359 1 96.12 143 GLU B O 1
ATOM 2919 N N . LYS B 1 144 ? 11.453 10.508 18.875 1 95.56 144 LYS B N 1
ATOM 2920 C CA . LYS B 1 144 ? 12.039 11.219 17.75 1 95.56 144 LYS B CA 1
ATOM 2921 C C . LYS B 1 144 ? 11.281 12.508 17.453 1 95.56 144 LYS B C 1
ATOM 2923 O O . LYS B 1 144 ? 10.078 12.602 17.719 1 95.56 144 LYS B O 1
ATOM 2928 N N . GLU B 1 145 ? 11.922 13.422 16.891 1 96.75 145 GLU B N 1
ATOM 2929 C CA . GLU B 1 145 ? 11.289 14.672 16.469 1 96.75 145 GLU B CA 1
ATOM 2930 C C . GLU B 1 145 ? 10.305 14.438 15.328 1 96.75 145 GLU B C 1
ATOM 2932 O O . GLU B 1 145 ? 9.227 15.039 15.297 1 96.75 145 GLU B O 1
ATOM 2937 N N . TYR B 1 146 ? 10.75 13.695 14.453 1 97.62 146 TYR B N 1
ATOM 2938 C CA . TYR B 1 146 ? 9.938 13.258 13.32 1 97.62 146 TYR B CA 1
ATOM 2939 C C . TYR B 1 146 ? 9.953 11.742 13.188 1 97.62 146 TYR B C 1
ATOM 2941 O O . TYR B 1 146 ? 10.734 11.062 13.852 1 97.62 146 TYR B O 1
ATOM 2949 N N . PHE B 1 147 ? 9.07 11.203 12.383 1 95.56 147 PHE B N 1
ATOM 2950 C CA . PHE B 1 147 ? 9.008 9.758 12.227 1 95.56 147 PHE B CA 1
ATOM 2951 C C . PHE B 1 147 ? 10.328 9.203 11.719 1 95.56 147 PHE B C 1
ATOM 2953 O O . PHE B 1 147 ? 10.719 8.078 12.062 1 95.56 147 PHE B O 1
ATOM 2960 N N . GLY B 1 148 ? 11.047 9.953 10.883 1 87.62 148 GLY B N 1
ATOM 2961 C CA . GLY B 1 148 ? 12.32 9.523 10.344 1 87.62 148 GLY B CA 1
ATOM 2962 C C . GLY B 1 148 ? 13.5 9.836 11.25 1 87.62 148 GLY B C 1
ATOM 2963 O O . GLY B 1 148 ? 14.656 9.625 10.875 1 87.62 148 GLY B O 1
ATOM 2964 N N . GLY B 1 149 ? 13.266 10.336 12.375 1 91.69 149 GLY B N 1
ATOM 2965 C CA . GLY B 1 149 ? 14.328 10.75 13.266 1 91.69 149 GLY B CA 1
ATOM 2966 C C . GLY B 1 149 ? 14.375 12.25 13.484 1 91.69 149 GLY B C 1
ATOM 2967 O O . GLY B 1 149 ? 13.391 12.852 13.914 1 91.69 149 GLY B O 1
ATOM 2968 N N . ASP B 1 150 ? 15.5 12.758 13.07 1 90.38 150 ASP B N 1
ATOM 2969 C CA . ASP B 1 150 ? 15.695 14.18 13.328 1 90.38 150 ASP B CA 1
ATOM 2970 C C . ASP B 1 150 ? 15.266 15.016 12.125 1 90.38 150 ASP B C 1
ATOM 2972 O O . ASP B 1 150 ? 15.211 16.25 12.203 1 90.38 150 ASP B O 1
ATOM 2976 N N . ALA B 1 151 ? 14.938 14.359 11.133 1 92.5 151 ALA B N 1
ATOM 2977 C CA . ALA B 1 151 ? 14.602 15.102 9.93 1 92.5 151 ALA B CA 1
ATOM 2978 C C . ALA B 1 151 ? 13.18 14.789 9.469 1 92.5 151 ALA B C 1
ATOM 2980 O O . ALA B 1 151 ? 12.734 13.641 9.555 1 92.5 151 ALA B O 1
ATOM 2981 N N . PHE B 1 152 ? 12.516 15.914 9.031 1 96.56 152 PHE B N 1
ATOM 2982 C CA . PHE B 1 152 ? 11.219 15.773 8.383 1 96.56 152 PHE B CA 1
ATOM 2983 C C . PHE B 1 152 ? 11.352 15 7.078 1 96.56 152 PHE B C 1
ATOM 2985 O O . PHE B 1 152 ? 12.234 15.281 6.27 1 96.56 152 PHE B O 1
ATOM 2992 N N . GLY B 1 153 ? 10.477 13.977 6.918 1 96.06 153 GLY B N 1
ATOM 2993 C CA . GLY B 1 153 ? 10.695 13.148 5.742 1 96.06 153 GLY B CA 1
ATOM 2994 C C . GLY B 1 153 ? 9.43 12.484 5.242 1 96.06 153 GLY B C 1
ATOM 2995 O O . GLY B 1 153 ? 8.336 13.016 5.41 1 96.06 153 GLY B O 1
ATOM 2996 N N . TYR B 1 154 ? 9.609 11.336 4.613 1 97.31 154 TYR B N 1
ATOM 2997 C CA . TYR B 1 154 ? 8.602 10.609 3.852 1 97.31 154 TYR B CA 1
ATOM 2998 C C . TYR B 1 154 ? 7.391 10.281 4.719 1 97.31 154 TYR B C 1
ATOM 3000 O O . TYR B 1 154 ? 6.262 10.648 4.379 1 97.31 154 TYR B O 1
ATOM 3008 N N . LEU B 1 155 ? 7.609 9.672 5.824 1 97.81 155 LEU B N 1
ATOM 3009 C CA . LEU B 1 155 ? 6.508 9.227 6.672 1 97.81 155 LEU B CA 1
ATOM 3010 C C . LEU B 1 155 ? 5.777 10.422 7.281 1 97.81 155 LEU B C 1
ATOM 3012 O O . LEU B 1 155 ? 4.559 10.383 7.465 1 97.81 155 LEU B O 1
ATOM 3016 N N . ASP B 1 156 ? 6.477 11.492 7.578 1 98.62 156 ASP B N 1
ATOM 3017 C CA . ASP B 1 156 ? 5.844 12.711 8.07 1 98.62 156 ASP B CA 1
ATOM 3018 C C . ASP B 1 156 ? 4.898 13.297 7.031 1 98.62 156 ASP B C 1
ATOM 3020 O O . ASP B 1 156 ? 3.775 13.695 7.355 1 98.62 156 ASP B O 1
ATOM 3024 N N . ILE B 1 157 ? 5.363 13.297 5.816 1 98.62 157 ILE B N 1
ATOM 3025 C CA . ILE B 1 157 ? 4.586 13.836 4.703 1 98.62 157 ILE B CA 1
ATOM 3026 C C . ILE B 1 157 ? 3.311 13.016 4.523 1 98.62 157 ILE B C 1
ATOM 3028 O O . ILE B 1 157 ? 2.244 13.562 4.238 1 98.62 157 ILE B O 1
ATOM 3032 N N . ILE B 1 158 ? 3.4 11.758 4.727 1 98.56 158 ILE B N 1
ATOM 3033 C CA . ILE B 1 158 ? 2.275 10.844 4.543 1 98.56 158 ILE B CA 1
ATOM 3034 C C . ILE B 1 158 ? 1.263 11.047 5.668 1 98.56 158 ILE B C 1
ATOM 3036 O O . ILE B 1 158 ? 0.053 10.984 5.438 1 98.56 158 ILE B O 1
ATOM 3040 N N . ALA B 1 159 ? 1.74 11.336 6.812 1 98.56 159 ALA B N 1
ATOM 3041 C CA . ALA B 1 159 ? 0.891 11.289 8 1 98.56 159 ALA B CA 1
ATOM 3042 C C . ALA B 1 159 ? 0.284 12.664 8.289 1 98.56 159 ALA B C 1
ATOM 3044 O O . ALA B 1 159 ? -0.894 12.766 8.641 1 98.56 159 ALA B O 1
ATOM 3045 N N . ILE B 1 160 ? 0.979 13.688 8.102 1 98.75 160 ILE B N 1
ATOM 3046 C CA . ILE B 1 160 ? 0.677 14.992 8.688 1 98.75 160 ILE B CA 1
ATOM 3047 C C . ILE B 1 160 ? -0.6 15.555 8.062 1 98.75 160 ILE B C 1
ATOM 3049 O O . ILE B 1 160 ? -1.4 16.203 8.742 1 98.75 160 ILE B O 1
ATOM 3053 N N . PRO B 1 161 ? -0.919 15.305 6.832 1 98.69 161 PRO B N 1
ATOM 3054 C CA . PRO B 1 161 ? -2.127 15.922 6.27 1 98.69 161 PRO B CA 1
ATOM 3055 C C . PRO B 1 161 ? -3.406 15.422 6.938 1 98.69 161 PRO B C 1
ATOM 3057 O O . PRO B 1 161 ? -4.414 16.125 6.957 1 98.69 161 PRO B O 1
ATOM 3060 N N . HIS B 1 162 ? -3.352 14.273 7.48 1 98.31 162 HIS B N 1
ATOM 3061 C CA . HIS B 1 162 ? -4.516 13.742 8.172 1 98.31 162 HIS B CA 1
ATOM 3062 C C . HIS B 1 162 ? -4.867 14.586 9.398 1 98.31 162 HIS B C 1
ATOM 3064 O O . HIS B 1 162 ? -6.012 14.57 9.852 1 98.31 162 HIS B O 1
ATOM 3070 N N . SER B 1 163 ? -3.898 15.289 9.914 1 98.25 163 SER B N 1
ATOM 3071 C CA . SER B 1 163 ? -4.113 16.047 11.148 1 98.25 163 SER B CA 1
ATOM 3072 C C . SER B 1 163 ? -5.129 17.172 10.938 1 98.25 163 SER B C 1
ATOM 3074 O O . SER B 1 163 ? -5.758 17.625 11.891 1 98.25 163 SER B O 1
ATOM 3076 N N . ALA B 1 164 ? -5.32 17.625 9.727 1 98.19 164 ALA B N 1
ATOM 3077 C CA . ALA B 1 164 ? -6.312 18.656 9.438 1 98.19 164 ALA B CA 1
ATOM 3078 C C . ALA B 1 164 ? -7.719 18.172 9.781 1 98.19 164 ALA B C 1
ATOM 3080 O O . ALA B 1 164 ? -8.617 18.984 10.023 1 98.19 164 ALA B O 1
ATOM 3081 N N . TRP B 1 165 ? -7.906 16.906 9.844 1 98.19 165 TRP B N 1
ATOM 3082 C CA . TRP B 1 165 ? -9.219 16.312 10.078 1 98.19 165 TRP B CA 1
ATOM 3083 C C . TRP B 1 165 ? -9.422 16 11.555 1 98.19 165 TRP B C 1
ATOM 3085 O O . TRP B 1 165 ? -10.516 15.617 11.977 1 98.19 165 TRP B O 1
ATOM 3095 N N . PHE B 1 166 ? -8.359 16.172 12.359 1 98.25 166 PHE B N 1
ATOM 3096 C CA . PHE B 1 166 ? -8.398 15.742 13.75 1 98.25 166 PHE B CA 1
ATOM 3097 C C . PHE B 1 166 ? -9.461 16.516 14.531 1 98.25 166 PHE B C 1
ATOM 3099 O O . PHE B 1 166 ? -10.141 15.945 15.391 1 98.25 166 PHE 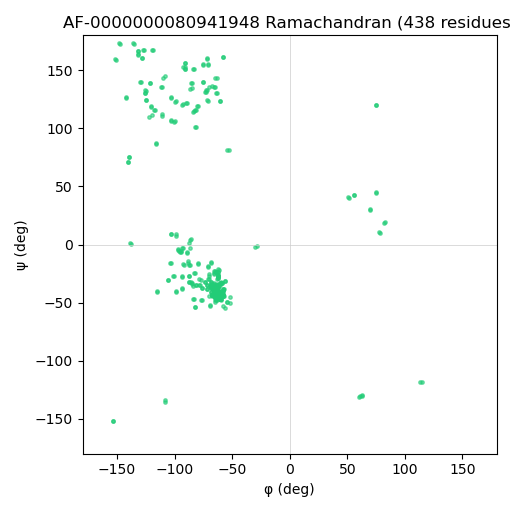B O 1
ATOM 3106 N N . LEU B 1 167 ? -9.633 17.781 14.227 1 98.31 167 LEU B N 1
ATOM 3107 C CA . LEU B 1 167 ? -10.656 18.562 14.938 1 98.31 167 LEU B CA 1
ATOM 3108 C C . LEU B 1 167 ? -12.039 17.953 14.734 1 98.31 167 LEU B C 1
ATOM 3110 O O . LEU B 1 167 ? -12.805 17.812 15.688 1 98.31 167 LEU B O 1
ATOM 3114 N N . ALA B 1 168 ? -12.344 17.562 13.523 1 98.12 168 ALA B N 1
ATOM 3115 C CA . ALA B 1 168 ? -13.633 16.938 13.227 1 98.12 168 ALA B CA 1
ATOM 3116 C C . ALA B 1 168 ? -13.797 15.633 14.008 1 98.12 168 ALA B C 1
ATOM 3118 O O . ALA B 1 168 ? -14.867 15.367 14.562 1 98.12 168 ALA B O 1
ATOM 3119 N N . TYR B 1 169 ? -12.695 14.867 14.062 1 98.19 169 TYR B N 1
ATOM 3120 C CA . TYR B 1 169 ? -12.727 13.609 14.797 1 98.19 169 TYR B CA 1
ATOM 3121 C C . TYR B 1 169 ? -12.953 13.852 16.281 1 98.19 169 TYR B C 1
ATOM 3123 O O . TYR B 1 169 ? -13.734 13.148 16.922 1 98.19 169 TYR B O 1
ATOM 3131 N N . GLU B 1 170 ? -12.289 14.82 16.797 1 98.31 170 GLU B N 1
ATOM 3132 C CA . GLU B 1 170 ? -12.375 15.156 18.219 1 98.31 170 GLU B CA 1
ATOM 3133 C C . GLU B 1 170 ? -13.789 15.602 18.594 1 98.31 170 GLU B C 1
ATOM 3135 O O . GLU B 1 170 ? -14.359 15.125 19.562 1 98.31 170 GLU B O 1
ATOM 3140 N N . GLU B 1 171 ? -14.32 16.469 17.812 1 98.06 171 GLU B N 1
ATOM 3141 C CA . GLU B 1 171 ? -15.633 17.047 18.109 1 98.06 171 GLU B CA 1
ATOM 3142 C C . GLU B 1 171 ? -16.734 15.984 17.984 1 98.06 171 GLU B C 1
ATOM 3144 O O . GLU B 1 171 ? -17.609 15.891 18.859 1 98.06 171 GLU B O 1
ATOM 3149 N N . LEU B 1 172 ? -16.688 15.219 17.047 1 97.75 172 LEU B N 1
ATOM 3150 C CA . LEU B 1 172 ? -17.734 14.242 16.797 1 97.75 172 LEU B CA 1
ATOM 3151 C C . LEU B 1 172 ? -17.547 13.008 17.672 1 97.75 172 LEU B C 1
ATOM 3153 O O . LEU B 1 172 ? -18.516 12.391 18.109 1 97.75 172 LEU B O 1
ATOM 3157 N N . GLY B 1 173 ? -16.328 12.703 17.875 1 97.12 173 GLY B N 1
ATOM 3158 C CA . GLY B 1 173 ? -16.016 11.508 18.641 1 97.12 173 GLY B CA 1
ATOM 3159 C C . GLY B 1 173 ? -15.953 11.75 20.141 1 97.12 173 GLY B C 1
ATOM 3160 O O . GLY B 1 173 ? -15.93 10.797 20.922 1 97.12 173 GLY B O 1
ATOM 3161 N N . GLY B 1 174 ? -15.828 12.953 20.5 1 97.25 174 GLY B N 1
ATOM 3162 C CA . GLY B 1 174 ? -15.828 13.297 21.922 1 97.25 174 GLY B CA 1
ATOM 3163 C C . GLY B 1 174 ? -14.531 12.938 22.609 1 97.25 174 GLY B C 1
ATOM 3164 O O . GLY B 1 174 ? -14.539 12.328 23.688 1 97.25 174 GLY B O 1
ATOM 3165 N N . PHE B 1 175 ? -13.453 13.219 22.047 1 97.94 175 PHE B N 1
ATOM 3166 C CA . PHE B 1 175 ? -12.148 12.977 22.641 1 97.94 175 PHE B CA 1
ATOM 3167 C C . PHE B 1 175 ? -11.141 14.031 22.188 1 97.94 175 PHE B C 1
ATOM 3169 O O . PHE B 1 175 ? -11.469 14.898 21.375 1 97.94 175 PHE B O 1
ATOM 3176 N N . LYS B 1 176 ? -9.969 14 22.766 1 98.19 176 LYS B N 1
ATOM 3177 C CA . LYS B 1 176 ? -8.859 14.836 22.312 1 98.19 176 LYS B CA 1
ATOM 3178 C C . LYS B 1 176 ? -7.629 13.984 22.016 1 98.19 176 LYS B C 1
ATOM 3180 O O . LYS B 1 176 ? -7.234 13.141 22.812 1 98.19 176 LYS B O 1
ATOM 3185 N N . VAL B 1 177 ? -7.035 14.242 20.859 1 97.94 177 VAL B N 1
ATOM 3186 C CA . VAL B 1 177 ? -5.844 13.508 20.453 1 97.94 177 VAL B CA 1
ATOM 3187 C C . VAL B 1 177 ? -4.738 13.68 21.484 1 97.94 177 VAL B C 1
ATOM 3189 O O . VAL B 1 177 ? -4.062 12.719 21.859 1 97.94 177 VAL B O 1
ATOM 3192 N N . ALA B 1 178 ? -4.594 14.859 22.031 1 97.94 178 ALA B N 1
ATOM 3193 C CA . ALA B 1 178 ? -3.541 15.195 22.984 1 97.94 178 ALA B CA 1
ATOM 3194 C C . ALA B 1 178 ? -3.664 14.359 24.25 1 97.94 178 ALA B C 1
ATOM 3196 O O . ALA B 1 178 ? -2.664 14.07 24.906 1 97.94 178 ALA B O 1
ATOM 3197 N N . ASP B 1 179 ? -4.848 13.922 24.594 1 98.06 179 ASP B N 1
ATOM 3198 C CA . ASP B 1 179 ? -5.086 13.148 25.797 1 98.06 179 ASP B CA 1
ATOM 3199 C C . ASP B 1 179 ? -4.645 11.695 25.625 1 98.06 179 ASP B C 1
ATOM 3201 O O . ASP B 1 179 ? -4.234 11.047 26.594 1 98.06 179 ASP B O 1
ATOM 3205 N N . HIS B 1 180 ? -4.723 11.227 24.453 1 97.75 180 HIS B N 1
ATOM 3206 C CA . HIS B 1 180 ? -4.484 9.812 24.203 1 97.75 180 HIS B CA 1
ATOM 3207 C C . HIS B 1 180 ? -3.129 9.586 23.547 1 97.75 180 HIS B C 1
ATOM 3209 O O . HIS B 1 180 ? -2.533 8.516 23.688 1 97.75 180 HIS B O 1
ATOM 3215 N N . SER B 1 181 ? -2.727 10.562 22.781 1 98.06 181 SER B N 1
ATOM 3216 C CA . SER B 1 181 ? -1.472 10.484 22.047 1 98.06 181 SER B CA 1
ATOM 3217 C C . SER B 1 181 ? -0.733 11.82 22.062 1 98.06 181 SER B C 1
ATOM 3219 O O . SER B 1 181 ? -0.586 12.469 21.031 1 98.06 181 SER B O 1
ATOM 3221 N N . PRO B 1 182 ? -0.132 12.109 23.203 1 98.25 182 PRO B N 1
ATOM 3222 C CA . PRO B 1 182 ? 0.489 13.422 23.375 1 98.25 182 PRO B CA 1
ATOM 3223 C C . PRO B 1 182 ? 1.691 13.625 22.453 1 98.25 182 PRO B C 1
ATOM 3225 O O . PRO B 1 182 ? 1.961 14.75 22.016 1 98.25 182 PRO B O 1
ATOM 3228 N N . LYS B 1 183 ? 2.441 12.594 22.188 1 98.31 183 LYS B N 1
ATOM 3229 C CA . LYS B 1 183 ? 3.602 12.742 21.312 1 98.31 183 LYS B CA 1
ATOM 3230 C C . LYS B 1 183 ? 3.176 13.062 19.875 1 98.31 183 LYS B C 1
ATOM 3232 O O . LYS B 1 183 ? 3.848 13.828 19.188 1 98.31 183 LYS B O 1
ATOM 3237 N N . ILE B 1 184 ? 2.045 12.453 19.469 1 98.5 184 ILE B N 1
ATOM 3238 C CA . ILE B 1 184 ? 1.507 12.758 18.141 1 98.5 184 ILE B CA 1
ATOM 3239 C C . ILE B 1 184 ? 1.058 14.219 18.094 1 98.5 184 ILE B C 1
ATOM 3241 O O . ILE B 1 184 ? 1.308 14.914 17.109 1 98.5 184 ILE B O 1
ATOM 3245 N N . SER B 1 185 ? 0.378 14.617 19.156 1 98.31 185 SER B N 1
ATOM 3246 C CA . SER B 1 185 ? -0.057 16 19.234 1 98.31 185 SER B CA 1
ATOM 3247 C C . SER B 1 185 ? 1.128 16.969 19.141 1 98.31 185 SER B C 1
ATOM 3249 O O . SER B 1 185 ? 1.069 17.969 18.422 1 98.31 185 SER B O 1
ATOM 3251 N N . ALA B 1 186 ? 2.168 16.672 19.828 1 98.31 186 ALA B N 1
ATOM 3252 C CA . ALA B 1 186 ? 3.377 17.5 19.781 1 98.31 186 ALA B CA 1
ATOM 3253 C C . ALA B 1 186 ? 3.998 17.469 18.391 1 98.31 186 ALA B C 1
ATOM 3255 O O . ALA B 1 186 ? 4.461 18.5 17.891 1 98.31 186 ALA B O 1
ATOM 3256 N N . TRP B 1 187 ? 4.055 16.312 17.797 1 98.56 187 TRP B N 1
ATOM 3257 C CA . TRP B 1 187 ? 4.57 16.141 16.438 1 98.56 187 TRP B CA 1
ATOM 3258 C C . TRP B 1 187 ? 3.781 16.984 15.453 1 98.56 187 TRP B C 1
ATOM 3260 O O . TRP B 1 187 ? 4.363 17.641 14.586 1 98.56 187 TRP B O 1
ATOM 3270 N N . VAL B 1 188 ? 2.459 17 15.578 1 98.5 188 VAL B N 1
ATOM 3271 C CA . VAL B 1 188 ? 1.605 17.781 14.703 1 98.5 188 VAL B CA 1
ATOM 3272 C C . VAL B 1 188 ? 1.962 19.266 14.828 1 98.5 188 VAL B C 1
ATOM 3274 O O . VAL B 1 188 ? 2.141 19.953 13.82 1 98.5 188 VAL B O 1
ATOM 3277 N N . LYS B 1 189 ? 2.088 19.719 16.031 1 97.88 189 LYS B N 1
ATOM 3278 C CA . LYS B 1 189 ? 2.43 21.109 16.281 1 97.88 189 LYS B CA 1
ATOM 3279 C C . LYS B 1 189 ? 3.771 21.469 15.656 1 97.88 189 LYS B C 1
ATOM 3281 O O . LYS B 1 189 ? 3.914 22.531 15.047 1 97.88 189 LYS B O 1
ATOM 3286 N N . ARG B 1 190 ? 4.703 20.609 15.789 1 97.88 190 ARG B N 1
ATOM 3287 C CA . ARG B 1 190 ? 6.023 20.828 15.203 1 97.88 190 ARG B CA 1
ATOM 3288 C C . ARG B 1 190 ? 5.945 20.875 13.68 1 97.88 190 ARG B C 1
ATOM 3290 O O . ARG B 1 190 ? 6.543 21.75 13.055 1 97.88 190 ARG B O 1
ATOM 3297 N N . CYS B 1 191 ? 5.258 19.953 13.094 1 98.31 191 CYS B N 1
ATOM 3298 C CA . CYS B 1 191 ? 5.141 19.875 11.648 1 98.31 191 CYS B CA 1
ATOM 3299 C C . CYS B 1 191 ? 4.457 21.125 11.086 1 98.31 191 CYS B C 1
ATOM 3301 O O . CYS B 1 191 ? 4.805 21.594 10.008 1 98.31 191 CYS B O 1
ATOM 3303 N N . LEU B 1 192 ? 3.479 21.641 11.82 1 97.75 192 LEU B N 1
ATOM 3304 C CA . LEU B 1 192 ? 2.697 22.781 11.367 1 97.75 192 LEU B CA 1
ATOM 3305 C C . LEU B 1 192 ? 3.553 24.047 11.328 1 97.75 192 LEU B C 1
ATOM 3307 O O . LEU B 1 192 ? 3.172 25.047 10.703 1 97.75 192 LEU B O 1
ATOM 3311 N N . GLN B 1 193 ? 4.676 24.031 11.945 1 97.25 193 GLN B N 1
ATOM 3312 C CA . GLN B 1 193 ? 5.594 25.156 11.922 1 97.25 193 GLN B CA 1
ATOM 3313 C C . GLN B 1 193 ? 6.406 25.188 10.625 1 97.25 193 GLN B C 1
ATOM 3315 O O . GLN B 1 193 ? 7.051 26.188 10.312 1 97.25 193 GLN B O 1
ATOM 3320 N N . ARG B 1 194 ? 6.422 24.125 9.961 1 97 194 ARG B N 1
ATOM 3321 C CA . ARG B 1 194 ? 7.129 24.078 8.688 1 97 194 ARG B CA 1
ATOM 3322 C C . ARG B 1 194 ? 6.344 24.797 7.594 1 97 194 ARG B C 1
ATOM 3324 O O . ARG B 1 194 ? 5.137 24.578 7.449 1 97 194 ARG B O 1
ATOM 3331 N N . GLU B 1 195 ? 7.02 25.516 6.773 1 97.31 195 GLU B N 1
ATOM 3332 C CA . GLU B 1 195 ? 6.383 26.312 5.73 1 97.31 195 GLU B CA 1
ATOM 3333 C C . GLU B 1 195 ? 5.66 25.422 4.723 1 97.31 195 GLU B C 1
ATOM 3335 O O . GLU B 1 195 ? 4.535 25.719 4.312 1 97.31 195 GLU B O 1
ATOM 3340 N N . SER B 1 196 ? 6.273 24.312 4.312 1 97.44 196 SER B N 1
ATOM 3341 C CA . SER B 1 196 ? 5.691 23.406 3.326 1 97.44 196 SER B CA 1
ATOM 3342 C C . SER B 1 196 ? 4.367 22.844 3.814 1 97.44 196 SER B C 1
ATOM 3344 O O . SER B 1 196 ? 3.449 22.625 3.021 1 97.44 196 SER B O 1
ATOM 3346 N N . VAL B 1 197 ? 4.242 22.641 5.117 1 98.38 197 VAL B N 1
ATOM 3347 C CA . VAL B 1 197 ? 3.043 22.047 5.711 1 98.38 197 VAL B CA 1
ATOM 3348 C C . VAL B 1 197 ? 1.985 23.141 5.91 1 98.38 197 VAL B C 1
ATOM 3350 O O . VAL B 1 197 ? 0.835 22.969 5.496 1 98.38 197 VAL B O 1
ATOM 3353 N N . ALA B 1 198 ? 2.395 24.234 6.445 1 97.75 198 ALA B N 1
ATOM 3354 C CA . ALA B 1 198 ? 1.482 25.328 6.773 1 97.75 198 ALA B CA 1
ATOM 3355 C C . ALA B 1 198 ? 0.82 25.891 5.516 1 97.75 198 ALA B C 1
ATOM 3357 O O . ALA B 1 198 ? -0.355 26.266 5.539 1 97.75 198 ALA B O 1
ATOM 3358 N N . LYS B 1 199 ? 1.542 25.906 4.48 1 96 199 LYS B N 1
ATOM 3359 C CA . LYS B 1 199 ? 1.052 26.453 3.217 1 96 199 LYS B CA 1
ATOM 3360 C C . LYS B 1 199 ? -0.014 25.547 2.604 1 96 199 LYS B C 1
ATOM 3362 O O . LYS B 1 199 ? -0.92 26.016 1.918 1 96 199 LYS B O 1
ATOM 3367 N N . VAL B 1 200 ? 0.088 24.297 2.871 1 97.12 200 VAL B N 1
ATOM 3368 C CA . VAL B 1 200 ? -0.695 23.312 2.129 1 97.12 200 VAL B CA 1
ATOM 3369 C C . VAL B 1 200 ? -1.935 22.922 2.934 1 97.12 200 VAL B C 1
ATOM 3371 O O . VAL B 1 200 ? -3.025 22.781 2.375 1 97.12 200 VAL B O 1
ATOM 3374 N N . LEU B 1 201 ? -1.831 22.75 4.211 1 97.75 201 LEU B N 1
ATOM 3375 C CA . LEU B 1 201 ? -2.906 22.172 5.008 1 97.75 201 LEU B CA 1
ATOM 3376 C C . LEU B 1 201 ? -4.062 23.156 5.156 1 97.75 201 LEU B C 1
ATOM 3378 O O . LEU B 1 201 ? -3.85 24.328 5.422 1 97.75 201 LEU B O 1
ATOM 3382 N N . PRO B 1 202 ? -5.238 22.688 4.949 1 97.69 202 PRO B N 1
ATOM 3383 C CA . PRO B 1 202 ? -6.406 23.547 5.172 1 97.69 202 PRO B CA 1
ATOM 3384 C C . PRO B 1 202 ? -6.66 23.812 6.656 1 97.69 202 PRO B C 1
ATOM 3386 O O . PRO B 1 202 ? -6.195 23.062 7.512 1 97.69 202 PRO B O 1
ATOM 3389 N N . ASP B 1 203 ? -7.375 24.844 6.887 1 97.56 203 ASP B N 1
ATOM 3390 C CA . ASP B 1 203 ? -7.836 25.156 8.234 1 97.56 203 ASP B CA 1
ATOM 3391 C C . ASP B 1 203 ? -8.711 24.031 8.789 1 97.56 203 ASP B C 1
ATOM 3393 O O . ASP B 1 203 ? -9.734 23.672 8.195 1 97.56 203 ASP B O 1
ATOM 3397 N N . PRO B 1 204 ? -8.297 23.5 9.961 1 98.06 204 PRO B N 1
ATOM 3398 C CA . PRO B 1 204 ? -9.086 22.406 10.539 1 98.06 204 PRO B CA 1
ATOM 3399 C C . PRO B 1 204 ? -10.555 22.781 10.742 1 98.06 204 PRO B C 1
ATOM 3401 O O . PRO B 1 204 ? -11.43 21.938 10.625 1 98.06 204 PRO B O 1
ATOM 3404 N N . HIS B 1 205 ? -10.789 24.016 11 1 98.38 205 HIS B N 1
ATOM 3405 C CA . HIS B 1 205 ? -12.172 24.453 11.18 1 98.38 205 HIS B CA 1
ATOM 3406 C C . HIS B 1 205 ? -12.953 24.375 9.875 1 98.38 205 HIS B C 1
ATOM 3408 O O . HIS B 1 205 ? -14.148 24.062 9.875 1 98.38 205 HIS B O 1
ATOM 3414 N N . LYS B 1 206 ? -12.312 24.688 8.828 1 97.81 206 LYS B N 1
ATOM 3415 C CA . LYS B 1 206 ? -12.953 24.562 7.52 1 97.81 206 LYS B CA 1
ATOM 3416 C C . LYS B 1 206 ? -13.281 23.094 7.219 1 97.81 206 LYS B C 1
ATOM 3418 O O . LYS B 1 206 ? -14.352 22.797 6.691 1 97.81 206 LYS B O 1
ATOM 3423 N N . ILE B 1 207 ? -12.43 22.203 7.566 1 97.75 207 ILE B N 1
ATOM 3424 C CA . ILE B 1 207 ? -12.641 20.766 7.379 1 97.75 207 ILE B CA 1
ATOM 3425 C C . ILE B 1 207 ? -13.828 20.312 8.234 1 97.75 207 ILE B C 1
ATOM 3427 O O . ILE B 1 207 ? -14.672 19.547 7.77 1 97.75 207 ILE B O 1
ATOM 3431 N N . TYR B 1 208 ? -13.82 20.812 9.461 1 98 208 TYR B N 1
ATOM 3432 C CA . TYR B 1 208 ? -14.906 20.453 10.359 1 98 208 TYR B CA 1
ATOM 3433 C C . TYR B 1 208 ? -16.25 20.875 9.789 1 98 208 TYR B C 1
ATOM 3435 O O . TYR B 1 208 ? -17.203 20.078 9.773 1 98 208 TYR B O 1
ATOM 3443 N N . GLN B 1 209 ? -16.297 22.062 9.258 1 97.56 209 GLN B N 1
ATOM 3444 C CA . GLN B 1 209 ? -17.531 22.547 8.648 1 97.56 209 GLN B CA 1
ATOM 3445 C C . GLN B 1 209 ? -17.891 21.734 7.418 1 97.56 209 GLN B C 1
ATOM 3447 O O . GLN B 1 209 ? -19.078 21.453 7.184 1 97.56 209 GLN B O 1
ATOM 3452 N N . PHE B 1 210 ? -16.953 21.422 6.715 1 95.88 210 PHE B N 1
ATOM 3453 C CA . PHE B 1 210 ? -17.141 20.594 5.539 1 95.88 210 PHE B CA 1
ATOM 3454 C C . PHE B 1 210 ? -17.734 19.234 5.926 1 95.88 210 PHE B C 1
ATOM 3456 O O . PHE B 1 210 ? -18.688 18.766 5.293 1 95.88 210 PHE B O 1
ATOM 3463 N N . VAL B 1 211 ? -17.266 18.641 6.953 1 96.38 211 VAL B N 1
ATOM 3464 C CA . VAL B 1 211 ? -17.719 17.344 7.441 1 96.38 211 VAL B CA 1
ATOM 3465 C C . VAL B 1 211 ? -19.156 17.453 7.918 1 96.38 211 VAL B C 1
ATOM 3467 O O . VAL B 1 211 ? -19.984 16.594 7.609 1 96.38 211 VAL B O 1
ATOM 3470 N N . LEU B 1 212 ? -19.453 18.5 8.609 1 96.31 212 LEU B N 1
ATOM 3471 C CA . LEU B 1 212 ? -20.812 18.703 9.102 1 96.31 212 LEU B CA 1
ATOM 3472 C C . LEU B 1 212 ? -21.797 18.844 7.938 1 96.31 212 LEU B C 1
ATOM 3474 O O . LEU B 1 212 ? -22.906 18.297 7.988 1 96.31 212 LEU B O 1
ATOM 3478 N N . HIS B 1 213 ? -21.344 19.531 6.949 1 94.12 213 HIS B N 1
ATOM 3479 C CA . HIS B 1 213 ? -22.188 19.688 5.766 1 94.12 213 HIS B CA 1
ATOM 3480 C C . HIS B 1 213 ? -22.438 18.359 5.078 1 94.12 213 HIS B C 1
ATOM 3482 O O . HIS B 1 213 ? -23.562 18.047 4.715 1 94.12 213 HIS B O 1
ATOM 3488 N N . PHE B 1 214 ? -21.438 17.625 4.949 1 91 214 PHE B N 1
ATOM 3489 C CA . PHE B 1 214 ? -21.547 16.328 4.305 1 91 214 PHE B CA 1
ATOM 3490 C C . PHE B 1 214 ? -22.453 15.406 5.102 1 91 214 PHE B C 1
ATOM 3492 O O . PHE B 1 214 ? -23.281 14.688 4.523 1 91 214 PHE B O 1
ATOM 3499 N N . ARG B 1 215 ? -22.328 15.469 6.359 1 94.38 215 ARG B N 1
ATOM 3500 C CA . ARG B 1 215 ? -23.156 14.633 7.219 1 94.38 215 ARG B CA 1
ATOM 3501 C C . ARG B 1 215 ? -24.625 15.016 7.082 1 94.38 215 ARG B C 1
ATOM 3503 O O . ARG B 1 215 ? -25.5 14.141 7.047 1 94.38 215 ARG B O 1
ATOM 3510 N N . LYS B 1 216 ? -24.844 16.281 7.012 1 93.81 216 LYS B N 1
ATOM 3511 C CA . LYS B 1 216 ? -26.203 16.766 6.832 1 93.81 216 LYS B CA 1
ATOM 3512 C C . LYS B 1 216 ? -26.797 16.266 5.512 1 93.81 216 LYS B C 1
ATOM 3514 O O . LYS B 1 216 ? -27.922 15.773 5.477 1 93.81 216 LYS B O 1
ATOM 3519 N N . MET B 1 217 ? -26.031 16.281 4.531 1 90.94 217 MET B N 1
ATOM 3520 C CA . MET B 1 217 ? -26.469 15.859 3.201 1 90.94 217 MET B CA 1
ATOM 3521 C C . MET B 1 217 ? -26.703 14.352 3.158 1 90.94 217 MET B C 1
ATOM 3523 O O . MET B 1 217 ? -27.578 13.883 2.422 1 90.94 217 MET B O 1
ATOM 3527 N N . SER B 1 218 ? -26.031 13.641 4.02 1 90.44 218 SER B N 1
ATOM 3528 C CA . SER B 1 218 ? -26.109 12.188 4.016 1 90.44 218 SER B CA 1
ATOM 3529 C C . SER B 1 218 ? -27.172 11.688 4.988 1 90.44 218 SER B C 1
ATOM 3531 O O . SER B 1 218 ? -27.375 10.477 5.125 1 90.44 218 SER B O 1
ATOM 3533 N N . GLY B 1 219 ? -27.703 12.578 5.621 1 89.88 219 GLY B N 1
ATOM 3534 C CA . GLY B 1 219 ? -28.797 12.234 6.527 1 89.88 219 GLY B CA 1
ATOM 3535 C C . GLY B 1 219 ? -28.312 11.734 7.879 1 89.88 219 GLY B C 1
ATOM 3536 O O . GLY B 1 219 ? -29.016 11.008 8.57 1 89.88 219 GLY B O 1
ATOM 3537 N N . LEU B 1 220 ? -27.188 11.992 8.203 1 89.31 220 LEU B N 1
ATOM 3538 C CA . LEU B 1 220 ? -26.625 11.555 9.484 1 89.31 220 LEU B CA 1
ATOM 3539 C C . LEU B 1 220 ? -26.922 12.57 10.578 1 89.31 220 LEU B C 1
ATOM 3541 O O . LEU B 1 220 ? -26.875 12.242 11.766 1 89.31 220 LEU B O 1
ATOM 3545 N N . ASP B 1 221 ? -27.078 13.812 10.164 1 80.5 221 ASP B N 1
ATOM 3546 C CA . ASP B 1 221 ? -27.469 14.852 11.117 1 80.5 221 ASP B CA 1
ATOM 3547 C C . ASP B 1 221 ? -28.859 15.391 10.797 1 80.5 221 ASP B C 1
ATOM 3549 O O . ASP B 1 221 ? -29.297 15.352 9.641 1 80.5 221 ASP B O 1
#

Organism: Vigna mungo (NCBI:txid3915)

Nearest PDB structures (foldseek):
  5j4u-assembly1_A-2  TM=9.742E-01  e=2.126E-25  Populus trichocarpa
  5j5n-assembly1_B  TM=9.776E-01  e=2.094E-24  Populus trichocarpa
  4top-assembly1_A  TM=9.768E-01  e=3.144E-24  Glycine max
  5g5a-assembly2_D  TM=9.730E-01  e=3.853E-24  Arabidopsis thaliana
  4chs-assembly1_B  TM=9.768E-01  e=1.012E-23  Glycine max

InterPro domains:
  IPR004045 Glutathione S-transferase, N-terminal [PF02798] (7-79)
  IPR004045 Glutathione S-transferase, N-terminal [PS50404] (5-85)
  IPR010987 Glutathione S-transferase, C-terminal-like [PS50405] (90-214)
  IPR036249 Thioredoxin-like superfamily [SSF52833] (7-108)
  IPR036282 Glutathione S-transferase, C-terminal domain superfamily [SSF47616] (79-217)
  IPR040079 Glutathione transferase family [SFLDS00019] (4-218)
  IPR045073 Glutathione S-transferase Omega/Tau-like [PTHR11260] (9-209)
  IPR045073 Glutathione S-transferase Omega/Tau-like [SFLDG01152] (4-218)
  IPR045074 Glutathione S-transferases Tau, C-terminal alpha-helical domain, plant [cd03185] (91-214)